Protein AF-A0A401YK73-F1 (afdb_monomer)

Organism: NCBI:txid516124

Mean predicted aligned error: 18.83 Å

Radius of gyration: 38.53 Å; Cα contacts (8 Å, |Δi|>4): 606; chains: 1; bounding box: 103×102×122 Å

Solvent-accessible surface area (backbone atoms only — not comparable to full-atom values): 27677 Å² total; per-residue (Å²): 141,86,86,89,86,82,90,86,87,86,88,88,82,81,90,83,86,82,85,90,83,82,87,81,89,87,84,84,88,82,90,89,82,89,83,91,84,90,83,87,87,87,87,89,87,84,88,83,86,88,84,90,85,92,80,90,85,85,90,87,86,82,88,90,90,86,80,85,86,87,85,89,84,86,82,92,87,85,87,91,87,86,84,87,82,86,87,85,84,86,88,86,84,88,87,88,87,85,89,83,85,89,84,85,84,86,90,78,90,84,90,85,83,89,84,88,88,88,85,81,88,92,86,89,84,86,83,90,84,87,90,82,87,91,80,86,85,88,82,86,80,89,85,88,81,82,90,79,83,90,69,85,78,79,76,77,75,80,83,74,83,76,86,76,82,67,92,58,91,77,84,78,79,63,48,69,64,95,59,42,23,30,19,37,39,42,72,74,51,96,65,67,47,73,46,66,72,75,55,64,39,26,32,14,42,41,39,31,56,54,45,52,41,56,48,37,76,75,52,77,43,59,68,92,52,50,59,69,67,50,61,41,48,61,69,60,40,66,42,50,67,59,42,51,76,70,70,52,46,62,69,88,73,50,55,64,40,79,37,33,46,40,58,44,50,37,39,33,51,26,58,45,12,35,66,51,28,48,50,50,19,31,74,75,50,74,26,55,72,53,29,27,55,48,51,43,49,51,32,54,77,65,65,22,84,56,50,44,55,71,44,47,32,9,78,48,69,74,11,23,29,25,27,61,41,48,25,48,49,52,52,57,34,59,70,36,60,34,50,44,66,42,40,47,45,63,58,38,66,47,91,88,66,54,73,45,63,32,81,50,86,50,62,82,36,85,39,20,60,27,50,33,52,9,54,40,89,87,18,19,3,17,27,38,37,34,29,41,30,35,45,98,91,38,83,33,57,33,27,30,17,29,30,44,25,70,58,79,94,48,34,61,39,16,48,55,42,47,51,48,28,51,55,53,61,33,54,86

Sequence (428 aa):
MVVPMKPHDVATTRATTPKATEAGADAPHGGTAHHAGSSRPTPVAATADPVAARVAGPALAPAPGASAPASAVDPAAAPITETAPGPVAGPAPGPGAGSATIVLAPTAADAGARVRRRAALAGRRRSLRGPVALVVGALLALTAGCADDVGPATRAVPVTATVSASGGDLTLQPSWPKDGQAALSVDGVRTPLTSGTAKPTPTASVAKVMTAYVFLKAKPLATGASGPSFTISAEEAARSADRMRRSESLTPVTAGESFTQRRALEALMVVSANNIAHEIARWVDGGDAAFVARMNRTARELGMTNTTYTDPSGFDPATVSTAADQVKLFGAAMRDPGFASIAGVPSYTDSARATKSNGNSLLGHDGVVAGKTGFTTPAGANLVFAAERQINGRKHLIIGAVMSQHRGKTAAAAISESEKLLTSLGKP

Structure (mmCIF, N/CA/C/O backbone):
data_AF-A0A401YK73-F1
#
_entry.id   AF-A0A401YK73-F1
#
loop_
_atom_site.group_PDB
_atom_site.id
_atom_site.type_symbol
_atom_site.label_atom_id
_atom_site.label_alt_id
_atom_site.label_comp_id
_atom_site.label_asym_id
_atom_site.label_entity_id
_atom_site.label_seq_id
_atom_site.pdbx_PDB_ins_code
_atom_site.Cartn_x
_atom_site.Cartn_y
_atom_site.Cartn_z
_atom_site.occupancy
_atom_site.B_iso_or_equiv
_atom_site.auth_seq_id
_atom_site.auth_comp_id
_atom_site.auth_asym_id
_atom_site.auth_atom_id
_atom_site.pdbx_PDB_model_num
ATOM 1 N N . MET A 1 1 ? 45.147 -37.151 4.089 1.00 40.75 1 MET A N 1
ATOM 2 C CA . MET A 1 1 ? 45.360 -38.350 4.926 1.00 40.75 1 MET A CA 1
ATOM 3 C C . MET A 1 1 ? 44.033 -38.646 5.607 1.00 40.75 1 MET A C 1
ATOM 5 O O . MET A 1 1 ? 43.591 -37.825 6.395 1.00 40.75 1 MET A O 1
ATOM 9 N N . VAL A 1 2 ? 43.333 -39.703 5.189 1.00 34.12 2 VAL A N 1
ATOM 10 C CA . VAL A 1 2 ? 41.951 -40.006 5.610 1.00 34.12 2 VAL A CA 1
ATOM 11 C C . VAL A 1 2 ? 41.948 -41.379 6.269 1.00 34.12 2 VAL A C 1
ATOM 13 O O . VAL A 1 2 ? 42.452 -42.327 5.674 1.00 34.12 2 VAL A O 1
ATOM 16 N N . VAL A 1 3 ? 41.387 -41.481 7.475 1.00 35.50 3 VAL A N 1
ATOM 17 C CA . VAL A 1 3 ? 41.203 -42.747 8.200 1.00 35.50 3 VAL A CA 1
ATOM 18 C C . VAL A 1 3 ? 39.771 -42.784 8.747 1.00 35.50 3 VAL A C 1
ATOM 20 O O . VAL A 1 3 ? 39.450 -41.975 9.615 1.00 35.50 3 VAL A O 1
ATOM 23 N N . PRO A 1 4 ? 38.904 -43.684 8.248 1.00 48.72 4 PRO A N 1
ATOM 24 C CA . PRO A 1 4 ? 37.564 -43.896 8.784 1.00 48.72 4 PRO A CA 1
ATOM 25 C C . PRO A 1 4 ? 37.457 -45.179 9.634 1.00 48.72 4 PRO A C 1
ATOM 27 O O . PRO A 1 4 ? 38.033 -46.217 9.315 1.00 48.72 4 PRO A O 1
ATOM 30 N N . MET A 1 5 ? 36.636 -45.119 10.682 1.00 36.09 5 MET A N 1
ATOM 31 C CA . MET A 1 5 ? 36.113 -46.233 11.491 1.00 36.09 5 MET A CA 1
ATOM 32 C C . MET A 1 5 ? 34.750 -45.789 12.049 1.00 36.09 5 MET A C 1
ATOM 34 O O . MET A 1 5 ? 34.601 -44.608 12.342 1.00 36.09 5 MET A O 1
ATOM 38 N N . LYS A 1 6 ? 33.734 -46.629 12.278 1.00 38.66 6 LYS A N 1
ATOM 39 C CA . LYS A 1 6 ? 33.371 -47.987 11.808 1.00 38.66 6 LYS A CA 1
ATOM 40 C C . LYS A 1 6 ? 31.826 -48.108 11.991 1.00 38.66 6 LYS A C 1
ATOM 42 O O . LYS A 1 6 ? 31.282 -47.324 12.768 1.00 38.66 6 LYS A O 1
ATOM 47 N N . PRO A 1 7 ? 31.105 -49.015 11.301 1.00 50.72 7 PRO A N 1
ATOM 48 C CA . PRO A 1 7 ? 29.637 -49.118 11.377 1.00 50.72 7 PRO A CA 1
ATOM 49 C C . PRO A 1 7 ? 29.155 -50.099 12.471 1.00 50.72 7 PRO A C 1
ATOM 51 O O . PRO A 1 7 ? 29.995 -50.626 13.195 1.00 50.72 7 PRO A O 1
ATOM 54 N N . HIS A 1 8 ? 27.828 -50.335 12.503 1.00 36.03 8 HIS A N 1
ATOM 55 C CA . HIS A 1 8 ? 26.979 -51.316 13.234 1.00 36.03 8 HIS A CA 1
ATOM 56 C C . HIS A 1 8 ? 25.851 -50.589 14.017 1.00 36.03 8 HIS A C 1
ATOM 58 O O . HIS A 1 8 ? 26.121 -49.572 14.646 1.00 36.03 8 HIS A O 1
ATOM 64 N N . ASP A 1 9 ? 24.565 -50.974 13.979 1.00 35.81 9 ASP A N 1
ATOM 65 C CA . ASP A 1 9 ? 23.937 -52.200 13.448 1.00 35.81 9 ASP A CA 1
ATOM 66 C C . ASP A 1 9 ? 22.604 -51.982 12.698 1.00 35.81 9 ASP A C 1
ATOM 68 O O . ASP A 1 9 ? 21.964 -50.934 12.785 1.00 35.81 9 ASP A O 1
ATOM 72 N N . VAL A 1 10 ? 22.190 -53.020 11.960 1.00 34.94 10 VAL A N 1
ATOM 73 C CA . VAL A 1 10 ? 20.936 -53.108 11.192 1.00 34.94 10 VAL A CA 1
ATOM 74 C C . VAL A 1 10 ? 19.968 -54.073 11.878 1.00 34.94 10 VAL A C 1
ATOM 76 O O . VAL A 1 10 ? 20.335 -55.209 12.163 1.00 34.94 10 VAL A O 1
ATOM 79 N N . ALA A 1 11 ? 18.703 -53.673 12.035 1.00 36.56 11 ALA A N 1
ATOM 80 C CA . ALA A 1 11 ? 17.604 -54.580 12.367 1.00 36.56 11 ALA A CA 1
ATOM 81 C C . ALA A 1 11 ? 16.506 -54.488 11.295 1.00 36.56 11 ALA A C 1
ATOM 83 O O . ALA A 1 11 ? 15.752 -53.518 11.229 1.00 36.56 11 ALA A O 1
ATOM 84 N N . THR A 1 12 ? 16.436 -55.509 10.443 1.00 34.72 12 THR A N 1
ATOM 85 C CA . THR A 1 12 ? 15.421 -55.647 9.391 1.00 34.72 12 THR A CA 1
ATOM 86 C C . THR A 1 12 ? 14.275 -56.523 9.885 1.00 34.72 12 THR A C 1
ATOM 88 O O . THR A 1 12 ? 14.508 -57.678 10.234 1.00 34.72 12 THR A O 1
ATOM 91 N N . THR A 1 13 ? 13.031 -56.057 9.769 1.00 35.91 13 THR A N 1
ATOM 92 C CA . THR A 1 13 ? 11.868 -56.957 9.705 1.00 35.91 13 THR A CA 1
ATOM 93 C C . THR A 1 13 ? 10.786 -56.406 8.780 1.00 35.91 13 THR A C 1
ATOM 95 O O . THR A 1 13 ? 10.796 -55.241 8.391 1.00 35.91 13 THR A O 1
ATOM 98 N N . ARG A 1 14 ? 9.941 -57.315 8.290 1.00 32.25 14 ARG A N 1
ATOM 99 C CA . ARG A 1 14 ? 9.345 -57.255 6.949 1.00 32.25 14 ARG A CA 1
ATOM 100 C C . ARG A 1 14 ? 7.867 -56.863 6.992 1.00 32.25 14 ARG A C 1
ATOM 102 O O . ARG A 1 14 ? 7.166 -57.190 7.941 1.00 32.25 14 ARG A O 1
ATOM 109 N N . ALA A 1 15 ? 7.400 -56.207 5.933 1.00 36.53 15 ALA A N 1
ATOM 110 C CA . ALA A 1 15 ? 6.009 -55.789 5.790 1.00 36.53 15 ALA A CA 1
ATOM 111 C C . ALA A 1 15 ? 5.025 -56.964 5.638 1.00 36.53 15 ALA A C 1
ATOM 113 O O . ALA A 1 15 ? 5.319 -57.938 4.943 1.00 36.53 15 ALA A O 1
ATOM 114 N N . THR A 1 16 ? 3.812 -56.775 6.161 1.00 33.00 16 THR A N 1
ATOM 115 C CA . THR A 1 16 ? 2.581 -57.422 5.690 1.00 33.00 16 THR A CA 1
ATOM 116 C C . THR A 1 16 ? 1.397 -56.462 5.832 1.00 33.00 16 THR A C 1
ATOM 118 O O . THR A 1 16 ? 1.090 -55.985 6.920 1.00 33.00 16 THR A O 1
ATOM 121 N N . THR A 1 17 ? 0.701 -56.211 4.725 1.00 37.28 17 THR A N 1
ATOM 122 C CA . THR A 1 17 ? -0.667 -55.663 4.706 1.00 37.28 17 THR A CA 1
ATOM 123 C C . THR A 1 17 ? -1.620 -56.842 4.508 1.00 37.28 17 THR A C 1
ATOM 125 O O . THR A 1 17 ? -1.261 -57.769 3.775 1.00 37.28 17 THR A O 1
ATOM 128 N N . PRO A 1 18 ? -2.832 -56.835 5.092 1.00 41.53 18 PRO A N 1
ATOM 129 C CA . PRO A 1 18 ? -3.977 -56.710 4.183 1.00 41.53 18 PRO A CA 1
ATOM 130 C C . PRO A 1 18 ? -5.239 -56.019 4.749 1.00 41.53 18 PRO A C 1
ATOM 132 O O . PRO A 1 18 ? -5.616 -56.213 5.896 1.00 41.53 18 PRO A O 1
ATOM 135 N N . LYS A 1 19 ? -5.957 -55.373 3.816 1.00 30.00 19 LYS A N 1
ATOM 136 C CA . LYS A 1 19 ? -7.426 -55.396 3.630 1.00 30.00 19 LYS A CA 1
ATOM 137 C C . LYS A 1 19 ? -8.351 -54.760 4.691 1.00 30.00 19 LYS A C 1
ATOM 139 O O . LYS A 1 19 ? -8.408 -55.159 5.845 1.00 30.00 19 LYS A O 1
ATOM 144 N N . ALA A 1 20 ? -9.189 -53.841 4.205 1.00 38.50 20 ALA A N 1
ATOM 145 C CA . ALA A 1 20 ? -10.368 -53.321 4.896 1.00 38.50 20 ALA A CA 1
ATOM 146 C C . ALA A 1 20 ? -11.595 -54.243 4.731 1.00 38.50 20 ALA A C 1
ATOM 148 O O . ALA A 1 20 ? -11.729 -54.923 3.709 1.00 38.50 20 ALA A O 1
ATOM 149 N N . THR A 1 21 ? -12.517 -54.185 5.694 1.00 33.31 21 THR A N 1
ATOM 150 C CA . THR A 1 21 ? -13.875 -54.754 5.620 1.00 33.31 21 THR A CA 1
ATOM 151 C C . THR A 1 21 ? -14.848 -53.894 6.425 1.00 33.31 21 THR A C 1
ATOM 153 O O . THR A 1 21 ? -14.483 -53.361 7.471 1.00 33.31 21 THR A O 1
ATOM 156 N N . GLU A 1 22 ? -16.067 -53.751 5.909 1.00 33.50 22 GLU A N 1
ATOM 157 C CA . GLU A 1 22 ? -17.179 -52.997 6.503 1.00 33.50 22 GLU A CA 1
ATOM 158 C C . GLU A 1 22 ? -18.027 -53.847 7.473 1.00 33.50 22 GLU A C 1
ATOM 160 O O . GLU A 1 22 ? -17.877 -55.067 7.525 1.00 33.50 22 GLU A O 1
ATOM 165 N N . ALA A 1 23 ? -18.999 -53.179 8.114 1.00 31.88 23 ALA A N 1
ATOM 166 C CA . ALA A 1 23 ? -20.148 -53.722 8.857 1.00 31.88 23 ALA A CA 1
ATOM 167 C C . ALA A 1 23 ? -19.843 -54.449 10.194 1.00 31.88 23 ALA A C 1
ATOM 169 O O . ALA A 1 23 ? -18.786 -55.033 10.385 1.00 31.88 23 ALA A O 1
ATOM 170 N N . GLY A 1 24 ? -20.739 -54.430 11.187 1.00 29.25 24 GLY A N 1
ATOM 171 C CA . GLY A 1 24 ? -22.073 -53.819 11.240 1.00 29.25 24 GLY A CA 1
ATOM 172 C C . GLY A 1 24 ? -22.631 -53.768 12.671 1.00 29.25 24 GLY A C 1
ATOM 173 O O . GLY A 1 24 ? -21.980 -54.210 13.611 1.00 29.25 24 GLY A O 1
ATOM 174 N N . ALA A 1 25 ? -23.816 -53.173 12.812 1.00 32.88 25 ALA A N 1
ATOM 175 C CA . ALA A 1 25 ? -24.492 -52.852 14.072 1.00 32.88 25 ALA A CA 1
ATOM 176 C C . ALA A 1 25 ? -24.770 -54.036 15.020 1.00 32.88 25 ALA A C 1
ATOM 178 O O . ALA A 1 25 ? -25.012 -55.146 14.557 1.00 32.88 25 ALA A O 1
ATOM 179 N N . ASP A 1 26 ? -24.935 -53.726 16.314 1.00 33.62 26 ASP A N 1
ATOM 180 C CA . ASP A 1 26 ? -26.141 -54.158 17.036 1.00 33.62 26 ASP A CA 1
ATOM 181 C C . ASP A 1 26 ? -26.504 -53.209 18.202 1.00 33.62 26 ASP A C 1
ATOM 183 O O . ASP A 1 26 ? -25.647 -52.507 18.742 1.00 33.62 26 ASP A O 1
ATOM 187 N N . ALA A 1 27 ? -27.787 -53.172 18.569 1.00 36.69 27 ALA A N 1
ATOM 188 C CA . ALA A 1 27 ? -28.346 -52.475 19.744 1.00 36.69 27 ALA A CA 1
ATOM 189 C C . ALA A 1 27 ? -29.130 -53.497 20.604 1.00 36.69 27 ALA A C 1
ATOM 191 O O . ALA A 1 27 ? -29.248 -54.642 20.162 1.00 36.69 27 ALA A O 1
ATOM 192 N N . PRO A 1 28 ? -29.699 -53.167 21.796 1.00 51.69 28 PRO A N 1
ATOM 193 C CA . PRO A 1 28 ? -31.086 -52.647 21.785 1.00 51.69 28 PRO A CA 1
ATOM 194 C C . PRO A 1 28 ? -31.596 -51.881 23.055 1.00 51.69 28 PRO A C 1
ATOM 196 O O . PRO A 1 28 ? -30.899 -51.742 24.053 1.00 51.69 28 PRO A O 1
ATOM 199 N N . HIS A 1 29 ? -32.894 -51.507 23.007 1.00 34.00 29 HIS A N 1
ATOM 200 C CA . HIS A 1 29 ? -33.837 -51.110 24.094 1.00 34.00 29 HIS A CA 1
ATOM 201 C C . HIS A 1 29 ? -33.761 -49.666 24.671 1.00 34.00 29 HIS A C 1
ATOM 203 O O . HIS A 1 29 ? -32.687 -49.181 24.994 1.00 34.00 29 HIS A O 1
ATOM 209 N N . GLY A 1 30 ? -34.878 -48.934 24.882 1.00 30.03 30 GLY A N 1
ATOM 210 C CA . GLY A 1 30 ? -36.291 -49.180 24.503 1.00 30.03 30 GLY A CA 1
ATOM 211 C C . GLY A 1 30 ? -37.321 -48.154 25.065 1.00 30.03 30 GLY A C 1
ATOM 212 O O . GLY A 1 30 ? -37.036 -47.501 26.061 1.00 30.03 30 GLY A O 1
ATOM 213 N N . GLY A 1 31 ? -38.526 -48.074 24.453 1.00 29.48 31 GLY A N 1
ATOM 214 C CA . GLY A 1 31 ? -39.746 -47.335 24.907 1.00 29.48 31 GLY A CA 1
ATOM 215 C C . GLY A 1 31 ? -39.760 -45.800 24.697 1.00 29.48 31 GLY A C 1
ATOM 216 O O . GLY A 1 31 ? -38.700 -45.196 24.747 1.00 29.48 31 GLY A O 1
ATOM 217 N N . THR A 1 32 ? -40.861 -45.054 24.459 1.00 35.25 32 THR A N 1
ATOM 218 C CA . THR A 1 32 ? -42.338 -45.250 24.277 1.00 35.25 32 THR A CA 1
ATOM 219 C C . THR A 1 32 ? -42.954 -43.887 23.807 1.00 35.25 32 THR A C 1
ATOM 221 O O . THR A 1 32 ? -42.281 -42.874 23.954 1.00 3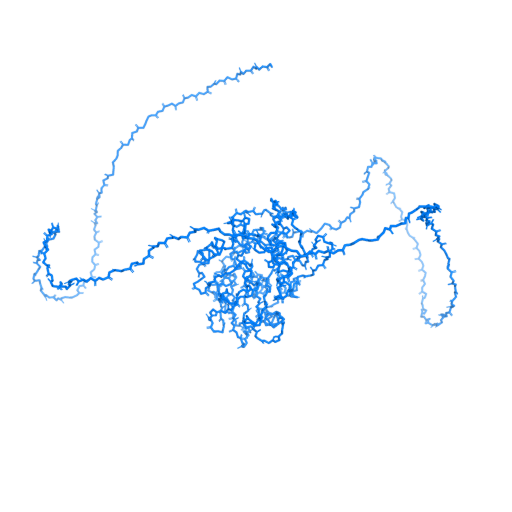5.25 32 THR A O 1
ATOM 224 N N . ALA A 1 33 ? -44.189 -43.683 23.296 1.00 36.34 33 ALA A N 1
ATOM 225 C CA . ALA A 1 33 ? -45.217 -44.492 22.601 1.00 36.34 33 ALA A CA 1
ATOM 226 C C . ALA A 1 33 ? -46.334 -43.573 21.980 1.00 36.34 33 ALA A C 1
ATOM 228 O O . ALA A 1 33 ? -46.575 -42.492 22.502 1.00 36.34 33 ALA A O 1
ATOM 229 N N . HIS A 1 34 ? -47.070 -44.060 20.958 1.00 34.06 34 HIS A N 1
ATOM 230 C CA . HIS A 1 34 ? -48.317 -43.513 20.329 1.00 34.06 34 HIS A CA 1
ATOM 231 C C . HIS A 1 34 ? -48.232 -42.179 19.521 1.00 34.06 34 HIS A C 1
ATOM 233 O O . HIS A 1 34 ? -47.439 -41.309 19.842 1.00 34.06 34 HIS A O 1
ATOM 239 N N . HIS A 1 35 ? -48.986 -41.948 18.422 1.00 34.81 35 HIS A N 1
ATOM 240 C CA . HIS A 1 35 ? -50.314 -42.471 18.024 1.00 34.81 35 HIS A CA 1
ATOM 241 C C . HIS A 1 35 ? -50.525 -42.630 16.479 1.00 34.81 35 HIS A C 1
ATOM 243 O O . HIS A 1 35 ? -50.057 -41.812 15.699 1.00 34.81 35 HIS A O 1
ATOM 249 N N . ALA A 1 36 ? -51.264 -43.686 16.094 1.00 34.84 36 ALA A N 1
ATOM 250 C CA . ALA A 1 36 ? -52.063 -44.000 14.878 1.00 34.84 36 ALA A CA 1
ATOM 251 C C . ALA A 1 36 ? -51.979 -43.213 13.529 1.00 34.84 36 ALA A C 1
ATOM 253 O O . ALA A 1 36 ? -52.141 -41.999 13.487 1.00 34.84 36 ALA A O 1
ATOM 254 N N . GLY A 1 37 ? -51.973 -43.962 12.402 1.00 31.84 37 GLY A N 1
ATOM 255 C CA . GLY A 1 37 ? -52.337 -43.476 11.048 1.00 31.84 37 GLY A CA 1
ATOM 256 C C . GLY A 1 37 ? -51.947 -44.408 9.872 1.00 31.84 37 GLY A C 1
ATOM 257 O O . GLY A 1 37 ? -50.842 -44.306 9.356 1.00 31.84 37 GLY A O 1
ATOM 258 N N . SER A 1 38 ? -52.836 -45.318 9.445 1.00 34.34 38 SER A N 1
ATOM 259 C CA . SER A 1 38 ? -52.656 -46.275 8.312 1.00 34.34 38 SER A CA 1
ATOM 260 C C . SER A 1 38 ? -52.655 -45.560 6.928 1.00 34.34 38 SER A C 1
ATOM 262 O O . SER A 1 38 ? -53.200 -44.465 6.847 1.00 34.34 38 SER A O 1
ATOM 264 N N . SER A 1 39 ? -52.108 -46.039 5.790 1.00 35.78 39 SER A N 1
ATOM 265 C CA . SER A 1 39 ? -51.808 -47.408 5.303 1.00 35.78 39 SER A CA 1
ATOM 266 C C . SER A 1 39 ? -50.662 -47.449 4.254 1.00 35.78 39 SER A C 1
ATOM 268 O O . SER A 1 39 ? -50.441 -46.481 3.533 1.00 35.78 39 SER A O 1
ATOM 270 N N . ARG A 1 40 ? -49.991 -48.606 4.106 1.00 35.44 40 ARG A N 1
ATOM 271 C CA . ARG A 1 40 ? -49.048 -48.988 3.006 1.00 35.44 40 ARG A CA 1
ATOM 272 C C . ARG A 1 40 ? -49.841 -49.586 1.791 1.00 35.44 40 ARG A C 1
ATOM 274 O O . ARG A 1 40 ? -51.045 -49.758 1.978 1.00 35.44 40 ARG A O 1
ATOM 281 N N . PRO A 1 41 ? -49.273 -49.940 0.598 1.00 48.09 41 PRO A N 1
ATOM 282 C CA . PRO A 1 41 ? -47.955 -50.554 0.361 1.00 48.09 41 PRO A CA 1
ATOM 283 C C . PRO A 1 41 ? -47.020 -49.911 -0.698 1.00 48.09 41 PRO A C 1
ATOM 285 O O . PRO A 1 41 ? -47.414 -49.247 -1.647 1.00 48.09 41 PRO A O 1
ATOM 288 N N . THR A 1 42 ? -45.736 -50.202 -0.498 1.00 33.16 42 THR A N 1
ATOM 289 C CA . THR A 1 42 ? -44.535 -50.012 -1.349 1.00 33.16 42 THR A CA 1
ATOM 290 C C . THR A 1 42 ? -44.250 -51.286 -2.185 1.00 33.16 42 THR A C 1
ATOM 292 O O . THR A 1 42 ? -44.919 -52.281 -1.910 1.00 33.16 42 THR A O 1
ATOM 295 N N . PRO A 1 43 ? -43.102 -51.444 -2.891 1.00 63.72 43 PRO A N 1
ATOM 296 C CA . PRO A 1 43 ? -42.333 -50.581 -3.816 1.00 63.72 43 PRO A CA 1
ATOM 297 C C . PRO A 1 43 ? -42.003 -51.357 -5.131 1.00 63.72 43 PRO A C 1
ATOM 299 O O . PRO A 1 43 ? -42.572 -52.415 -5.371 1.00 63.72 43 PRO A O 1
ATOM 302 N N . VAL A 1 44 ? -41.028 -50.905 -5.937 1.00 32.97 44 VAL A N 1
ATOM 303 C CA . VAL A 1 44 ? -39.762 -51.632 -6.255 1.00 32.97 44 VAL A CA 1
ATOM 304 C C . VAL A 1 44 ? -38.876 -50.747 -7.155 1.00 32.97 44 VAL A C 1
ATOM 306 O O . VAL A 1 44 ? -39.383 -49.902 -7.885 1.00 32.97 44 VAL A O 1
ATOM 309 N N . ALA A 1 45 ? -37.551 -50.899 -7.055 1.00 34.12 45 ALA A N 1
ATOM 310 C CA . ALA A 1 45 ? -36.539 -50.105 -7.762 1.00 34.12 45 ALA A CA 1
ATOM 311 C C . ALA A 1 45 ? -35.649 -50.967 -8.681 1.00 34.12 45 ALA A C 1
ATOM 313 O O . ALA A 1 45 ? -35.448 -52.142 -8.387 1.00 34.12 45 ALA A O 1
ATOM 314 N N . ALA A 1 46 ? -35.080 -50.354 -9.730 1.00 32.25 46 ALA A N 1
ATOM 315 C CA . ALA A 1 46 ? -33.877 -50.759 -10.488 1.00 32.25 46 ALA A CA 1
ATOM 316 C C . ALA A 1 46 ? -33.558 -49.613 -11.488 1.00 32.25 46 ALA A C 1
ATOM 318 O O . ALA A 1 46 ? -34.450 -49.225 -12.232 1.00 32.25 46 ALA A O 1
ATOM 319 N N . THR A 1 47 ? -32.474 -48.829 -11.400 1.00 31.52 47 THR A N 1
ATOM 320 C CA . THR A 1 47 ? -31.034 -49.084 -11.675 1.00 31.52 47 THR A CA 1
ATOM 321 C C . THR A 1 47 ? -30.648 -49.304 -13.150 1.00 31.52 47 THR A C 1
ATOM 323 O O . THR A 1 47 ? -31.129 -50.249 -13.764 1.00 31.52 47 THR A O 1
ATOM 326 N N . ALA A 1 48 ? -29.636 -48.529 -13.584 1.00 32.38 48 ALA A N 1
ATOM 327 C CA . ALA A 1 48 ? -28.724 -48.692 -14.738 1.00 32.38 48 ALA A CA 1
ATOM 328 C C . ALA A 1 48 ? -29.090 -48.074 -16.117 1.00 32.38 48 ALA A C 1
ATOM 330 O O . ALA A 1 48 ? -29.895 -48.604 -16.876 1.00 32.38 48 ALA A O 1
ATOM 331 N N . ASP A 1 49 ? -28.360 -47.002 -16.461 1.00 39.53 49 ASP A N 1
ATOM 332 C CA . ASP A 1 49 ? -27.993 -46.554 -17.825 1.00 39.53 49 ASP A CA 1
ATOM 333 C C . ASP A 1 49 ? -26.896 -47.472 -18.445 1.00 39.53 49 ASP A C 1
ATOM 335 O O . ASP A 1 49 ? -26.384 -48.330 -17.714 1.00 39.53 49 ASP A O 1
ATOM 339 N N . PRO A 1 50 ? -26.393 -47.282 -19.699 1.00 56.78 50 PRO A N 1
ATOM 340 C CA . PRO A 1 50 ? -26.822 -46.397 -20.804 1.00 56.78 50 PRO A CA 1
ATOM 341 C C . PRO A 1 50 ? -26.986 -47.104 -22.181 1.00 56.78 50 PRO A C 1
ATOM 343 O O . PRO A 1 50 ? -26.285 -48.068 -22.482 1.00 56.78 50 PRO A O 1
ATOM 346 N N . VAL A 1 51 ? -27.771 -46.534 -23.112 1.00 32.97 51 VAL A N 1
ATOM 347 C CA . VAL A 1 51 ? -27.660 -46.828 -24.567 1.00 32.97 51 VAL A CA 1
ATOM 348 C C . VAL A 1 51 ? -27.862 -45.555 -25.401 1.00 32.97 51 VAL A C 1
ATOM 350 O O . VAL A 1 51 ? -28.765 -44.765 -25.140 1.00 32.97 51 VAL A O 1
ATOM 353 N N . ALA A 1 52 ? -27.029 -45.358 -26.426 1.00 32.50 52 ALA A N 1
ATOM 354 C CA . ALA A 1 52 ? -27.102 -44.215 -27.337 1.00 32.50 52 ALA A CA 1
ATOM 355 C C . ALA A 1 52 ? -28.031 -44.472 -28.541 1.00 32.50 52 ALA A C 1
ATOM 357 O O . ALA A 1 52 ? -27.850 -45.461 -29.250 1.00 32.50 52 ALA A O 1
ATOM 358 N N . ALA A 1 53 ? -28.941 -43.538 -28.850 1.00 32.38 53 ALA A N 1
ATOM 359 C CA . ALA A 1 53 ? -29.622 -43.476 -30.150 1.00 32.38 53 ALA A CA 1
ATOM 360 C C . ALA A 1 53 ? -30.033 -42.041 -30.544 1.00 32.38 53 ALA A C 1
ATOM 362 O O . ALA A 1 53 ? -30.839 -41.373 -29.906 1.00 32.38 53 ALA A O 1
ATOM 363 N N . ARG A 1 54 ? -29.437 -41.597 -31.646 1.00 32.72 54 ARG A N 1
ATOM 364 C CA . ARG A 1 54 ? -29.508 -40.299 -32.333 1.00 32.72 54 ARG A CA 1
ATOM 365 C C . ARG A 1 54 ? -30.789 -40.135 -33.174 1.00 32.72 54 ARG A C 1
ATOM 367 O O . ARG A 1 54 ? -31.022 -40.960 -34.048 1.00 32.72 54 ARG A O 1
ATOM 374 N N . VAL A 1 55 ? -31.509 -39.015 -33.027 1.00 35.44 55 VAL A N 1
ATOM 375 C CA . VAL A 1 55 ? -32.494 -38.462 -33.997 1.00 35.44 55 VAL A CA 1
ATOM 376 C C . VAL A 1 55 ? -32.354 -36.928 -33.939 1.00 35.44 55 VAL A C 1
ATOM 378 O O . VAL A 1 55 ? -32.583 -36.336 -32.894 1.00 35.44 55 VAL A O 1
ATOM 381 N N . ALA A 1 56 ? -31.630 -36.294 -34.867 1.00 33.34 56 ALA A N 1
ATOM 382 C CA . ALA A 1 56 ? -32.111 -35.714 -36.133 1.00 33.34 56 ALA A CA 1
ATOM 383 C C . ALA A 1 56 ? -33.041 -34.488 -35.957 1.00 33.34 56 ALA A C 1
ATOM 385 O O . ALA A 1 56 ? -34.144 -34.604 -35.437 1.00 33.34 56 ALA A O 1
ATOM 386 N N . GLY A 1 57 ? -32.591 -33.319 -36.429 1.00 32.81 57 GLY A N 1
ATOM 387 C CA . GLY A 1 57 ? -33.423 -32.117 -36.623 1.00 32.81 57 GLY A CA 1
ATOM 388 C C . GLY A 1 57 ? -33.512 -31.756 -38.113 1.00 32.81 57 GLY A C 1
ATOM 389 O O . GLY A 1 57 ? -33.198 -32.601 -38.950 1.00 32.81 57 GLY A O 1
ATOM 390 N N . PRO A 1 58 ? -33.832 -30.499 -38.459 1.00 45.09 58 PRO A N 1
ATOM 391 C CA . PRO A 1 58 ? -33.334 -29.858 -39.680 1.00 45.09 58 PRO A CA 1
ATOM 392 C C . PRO A 1 58 ? -32.451 -28.642 -39.307 1.00 45.09 58 PRO A C 1
ATOM 394 O O . PRO A 1 58 ? -32.813 -27.865 -38.432 1.00 45.09 58 PRO A O 1
ATOM 397 N N . ALA A 1 59 ? -31.221 -28.452 -39.792 1.00 32.41 59 ALA A N 1
ATOM 398 C CA . ALA A 1 59 ? -30.676 -28.539 -41.154 1.00 32.41 59 ALA A CA 1
ATOM 399 C C . ALA A 1 59 ? -31.077 -27.351 -42.055 1.00 32.41 59 ALA A C 1
ATOM 401 O O . ALA A 1 59 ? -32.083 -27.400 -42.754 1.00 32.41 59 ALA A O 1
ATOM 402 N N . LEU A 1 60 ? -30.219 -26.321 -42.079 1.00 37.16 60 LEU A N 1
ATOM 403 C CA . LEU A 1 60 ? -30.108 -25.337 -43.162 1.00 37.16 60 LEU A CA 1
ATOM 404 C C . LEU A 1 60 ? -28.620 -25.152 -43.515 1.00 37.16 60 LEU A C 1
ATOM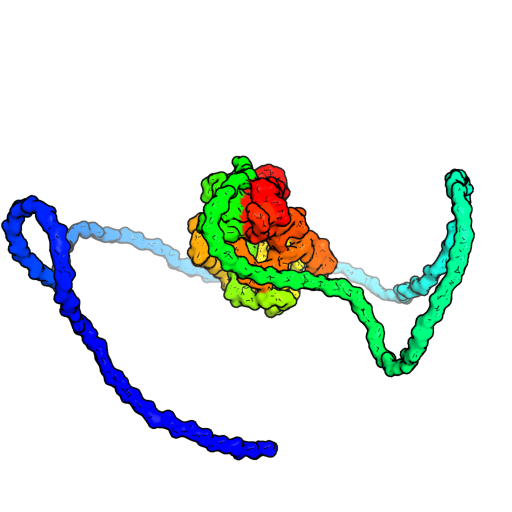 406 O O . LEU A 1 60 ? -27.795 -24.963 -42.622 1.00 37.16 60 LEU A O 1
ATOM 410 N N . ALA A 1 61 ? -28.290 -25.223 -44.805 1.00 37.75 61 ALA A N 1
ATOM 411 C CA . ALA A 1 61 ? -26.964 -25.020 -45.407 1.00 37.75 61 ALA A CA 1
ATOM 412 C C . ALA A 1 61 ? -27.130 -24.931 -46.948 1.00 37.75 61 ALA A C 1
ATOM 414 O O . ALA A 1 61 ? -28.172 -25.387 -47.426 1.00 37.75 61 ALA A O 1
ATOM 415 N N . PRO A 1 62 ? -26.133 -24.492 -47.753 1.00 47.56 62 PRO A N 1
ATOM 416 C CA . PRO A 1 62 ? -24.899 -23.747 -47.453 1.00 47.56 62 PRO A CA 1
ATOM 417 C C . PRO A 1 62 ? -24.724 -22.462 -48.327 1.00 47.56 62 PRO A C 1
ATOM 419 O O . PRO A 1 62 ? -25.651 -22.016 -48.995 1.00 47.56 62 PRO A O 1
ATOM 422 N N . ALA A 1 63 ? -23.525 -21.856 -48.290 1.00 40.81 63 ALA A N 1
ATOM 423 C CA . ALA A 1 63 ? -23.104 -20.640 -49.019 1.00 40.81 63 ALA A CA 1
ATOM 424 C C . ALA A 1 63 ? -22.820 -20.858 -50.535 1.00 40.81 63 ALA A C 1
ATOM 426 O O . ALA A 1 63 ? -22.981 -21.979 -51.022 1.00 40.81 63 ALA A O 1
ATOM 427 N N . PRO A 1 64 ? -22.375 -19.824 -51.295 1.00 46.72 64 PRO A N 1
ATOM 428 C CA . PRO A 1 64 ? -20.918 -19.588 -51.417 1.00 46.72 64 PRO A CA 1
ATOM 429 C C . PRO A 1 64 ? -20.488 -18.109 -51.619 1.00 46.72 64 PRO A C 1
ATOM 431 O O . PRO A 1 64 ? -21.320 -17.234 -51.840 1.00 46.72 64 PRO A O 1
ATOM 434 N N . GLY A 1 65 ? -19.170 -17.839 -51.628 1.00 31.33 65 GLY A N 1
ATOM 435 C CA . GLY A 1 65 ? -18.610 -16.591 -52.184 1.00 31.33 65 GLY A CA 1
ATOM 436 C C . GLY A 1 65 ? -17.322 -16.087 -51.521 1.00 31.33 65 GLY A C 1
ATOM 437 O O . GLY A 1 65 ? -17.377 -15.213 -50.663 1.00 31.33 65 GLY A O 1
ATOM 438 N N . ALA A 1 66 ? -16.160 -16.597 -51.939 1.00 33.31 66 ALA A N 1
ATOM 439 C CA . ALA A 1 66 ? -14.851 -16.053 -51.561 1.00 33.31 66 ALA A CA 1
ATOM 440 C C . ALA A 1 66 ? -14.226 -15.282 -52.733 1.00 33.31 66 ALA A C 1
ATOM 442 O O . ALA A 1 66 ? -14.342 -15.739 -53.866 1.00 33.31 66 ALA A O 1
ATOM 443 N N . SER A 1 67 ? -13.500 -14.195 -52.446 1.00 34.16 67 SER A N 1
ATOM 444 C CA . SER A 1 67 ? -12.506 -13.601 -53.354 1.00 34.16 67 SER A CA 1
ATOM 445 C C . SER A 1 67 ? -11.419 -12.870 -52.565 1.00 34.16 67 SER A C 1
ATOM 447 O O . SER A 1 67 ? -11.695 -11.894 -51.871 1.00 34.16 67 SER A O 1
ATOM 449 N N . ALA A 1 68 ? -10.175 -13.329 -52.709 1.00 37.69 68 ALA A N 1
ATOM 450 C CA . ALA A 1 68 ? -8.992 -12.493 -52.503 1.00 37.69 68 ALA A CA 1
ATOM 451 C C . ALA A 1 68 ? -8.771 -11.601 -53.747 1.00 37.69 68 ALA A C 1
ATOM 453 O O . ALA A 1 68 ? -9.495 -11.731 -54.738 1.00 37.69 68 ALA A O 1
ATOM 454 N N . PRO A 1 69 ? -7.741 -10.742 -53.747 1.00 45.19 69 PRO A N 1
ATOM 455 C CA . PRO A 1 69 ? -6.580 -11.182 -54.521 1.00 45.19 69 PRO A CA 1
ATOM 456 C C . PRO A 1 69 ? -5.228 -10.897 -53.856 1.00 45.19 69 PRO A C 1
ATOM 458 O O . PRO A 1 69 ? -5.064 -9.958 -53.081 1.00 45.19 69 PRO A O 1
ATOM 461 N N . ALA A 1 70 ? -4.235 -11.684 -54.260 1.00 33.03 70 ALA A N 1
ATOM 462 C CA . ALA A 1 70 ? -2.827 -11.322 -54.193 1.00 33.03 70 ALA A CA 1
ATOM 463 C C . ALA A 1 70 ? -2.301 -11.156 -55.625 1.00 33.03 70 ALA A C 1
ATOM 465 O O . ALA A 1 70 ? -2.700 -11.916 -56.506 1.00 33.03 70 ALA A O 1
ATOM 466 N N . SER A 1 71 ? -1.401 -10.196 -55.838 1.00 34.38 71 SER A N 1
ATOM 467 C CA . SER A 1 71 ? -0.347 -10.248 -56.861 1.00 34.38 71 SER A CA 1
ATOM 468 C C . SER A 1 71 ? 0.639 -9.105 -56.633 1.00 34.38 71 SER A C 1
ATOM 470 O O . SER A 1 71 ? 0.233 -7.979 -56.353 1.00 34.38 71 SER A O 1
ATOM 472 N N . ALA A 1 72 ? 1.930 -9.410 -56.729 1.00 35.75 72 ALA A N 1
ATOM 473 C CA . ALA A 1 72 ? 3.027 -8.469 -56.529 1.00 35.75 72 ALA A CA 1
ATOM 474 C C . ALA A 1 72 ? 3.602 -7.996 -57.870 1.00 35.75 72 ALA A C 1
ATOM 476 O O . ALA A 1 72 ? 3.675 -8.794 -58.802 1.00 35.75 72 ALA A O 1
ATOM 477 N N . VAL A 1 73 ? 4.093 -6.751 -57.925 1.00 34.19 73 VAL A N 1
ATOM 478 C CA . VAL A 1 73 ? 5.129 -6.309 -58.877 1.00 34.19 73 VAL A CA 1
ATOM 479 C C . VAL A 1 73 ? 6.006 -5.241 -58.207 1.00 34.19 73 VAL A C 1
ATOM 481 O O . VAL A 1 73 ? 5.536 -4.149 -57.908 1.00 34.19 73 VAL A O 1
ATOM 484 N N . ASP A 1 74 ? 7.281 -5.569 -58.016 1.00 37.25 74 ASP A N 1
ATOM 485 C CA . ASP A 1 74 ? 8.427 -4.641 -58.060 1.00 37.25 74 ASP A CA 1
ATOM 486 C C . ASP A 1 74 ? 9.044 -4.808 -59.476 1.00 37.25 74 ASP A C 1
ATOM 488 O O . ASP A 1 74 ? 8.893 -5.913 -60.019 1.00 37.25 74 ASP A O 1
ATOM 492 N N . PRO A 1 75 ? 9.729 -3.819 -60.109 1.00 45.75 75 PRO A N 1
ATOM 493 C CA . PRO A 1 75 ? 10.914 -3.204 -59.494 1.00 45.75 75 PRO A CA 1
ATOM 494 C C . PRO A 1 75 ? 11.292 -1.742 -59.880 1.00 45.75 75 PRO A C 1
ATOM 496 O O . PRO A 1 75 ? 10.946 -1.217 -60.933 1.00 45.75 75 PRO A O 1
ATOM 499 N N . ALA A 1 76 ? 12.148 -1.157 -59.035 1.00 30.25 76 ALA A N 1
ATOM 500 C CA . ALA A 1 76 ? 13.317 -0.302 -59.332 1.00 30.25 76 ALA A CA 1
ATOM 501 C C . ALA A 1 76 ? 13.307 0.752 -60.477 1.00 30.25 76 ALA A C 1
ATOM 503 O O . ALA A 1 76 ? 13.481 0.424 -61.649 1.00 30.25 76 ALA A O 1
ATOM 504 N N . ALA A 1 77 ? 13.421 2.032 -60.089 1.00 30.34 77 ALA A N 1
ATOM 505 C CA . ALA A 1 77 ? 14.338 3.013 -60.701 1.00 30.34 77 ALA A CA 1
ATOM 506 C C . ALA A 1 77 ? 14.654 4.157 -59.707 1.00 30.34 77 ALA A C 1
ATOM 508 O O . ALA A 1 77 ? 13.782 4.593 -58.960 1.00 30.34 77 ALA A O 1
ATOM 509 N N . ALA A 1 78 ? 15.900 4.635 -59.688 1.00 35.25 78 ALA A N 1
ATOM 510 C CA . ALA A 1 78 ? 16.393 5.742 -58.849 1.00 35.25 78 ALA A CA 1
ATOM 511 C C . ALA A 1 78 ? 16.784 6.948 -59.743 1.00 35.25 78 ALA A C 1
ATOM 513 O O . ALA A 1 78 ? 16.561 6.871 -60.951 1.00 35.25 78 ALA A O 1
ATOM 514 N N . PRO A 1 79 ? 17.505 7.981 -59.261 1.00 42.41 79 PRO A N 1
ATOM 515 C CA . PRO A 1 79 ? 17.457 8.699 -57.981 1.00 42.41 79 PRO A CA 1
ATOM 516 C C . PRO A 1 79 ? 17.102 10.197 -58.194 1.00 42.41 79 PRO A C 1
ATOM 518 O O . PRO A 1 79 ? 17.012 10.664 -59.326 1.00 42.41 79 PRO A O 1
ATOM 521 N N . ILE A 1 80 ? 17.024 10.993 -57.119 1.00 33.38 80 ILE A N 1
ATOM 522 C CA . ILE A 1 80 ? 17.324 12.436 -57.200 1.00 33.38 80 ILE A CA 1
ATOM 523 C C . ILE A 1 80 ? 18.375 12.823 -56.156 1.00 33.38 80 ILE A C 1
ATOM 525 O O . ILE A 1 80 ? 18.121 12.845 -54.954 1.00 33.38 80 ILE A O 1
ATOM 529 N N . THR A 1 81 ? 19.562 13.131 -56.667 1.00 29.98 81 THR A N 1
ATOM 530 C CA . THR A 1 81 ? 20.684 13.771 -55.977 1.00 29.98 81 THR A CA 1
ATOM 531 C C . THR A 1 81 ? 20.906 15.106 -56.674 1.00 29.98 81 THR A C 1
ATOM 533 O O . THR A 1 81 ? 20.853 15.109 -57.896 1.00 29.98 81 THR A O 1
ATOM 536 N N . GLU A 1 82 ? 21.149 16.187 -55.929 1.00 32.81 82 GLU A N 1
ATOM 537 C CA . GLU A 1 82 ? 22.029 17.337 -56.249 1.00 32.81 82 GLU A CA 1
ATOM 538 C C . GLU A 1 82 ? 21.609 18.572 -55.418 1.00 32.81 82 GLU A C 1
ATOM 540 O O . GLU A 1 82 ? 20.423 18.761 -55.167 1.00 32.81 82 GLU A O 1
ATOM 545 N N . THR A 1 83 ? 22.469 19.496 -54.975 1.00 29.62 83 THR A N 1
ATOM 546 C CA . THR A 1 83 ? 23.920 19.485 -54.684 1.00 29.62 83 THR A CA 1
ATOM 547 C C . THR A 1 83 ? 24.188 20.691 -53.763 1.00 29.62 83 THR A C 1
ATOM 549 O O . THR A 1 83 ? 23.512 21.715 -53.860 1.00 29.62 83 THR A O 1
ATOM 552 N N . ALA A 1 84 ? 25.162 20.598 -52.854 1.00 34.66 84 ALA A N 1
ATOM 553 C CA . ALA A 1 84 ? 25.678 21.756 -52.114 1.00 34.66 84 ALA A CA 1
ATOM 554 C C . ALA A 1 84 ? 26.859 22.402 -52.861 1.00 34.66 84 ALA A C 1
ATOM 556 O O . ALA A 1 84 ? 27.565 21.703 -53.583 1.00 34.66 84 ALA A O 1
ATOM 557 N N . PRO A 1 85 ? 27.192 23.671 -52.580 1.00 40.03 85 PRO A N 1
ATOM 558 C CA . PRO A 1 85 ? 28.583 24.101 -52.689 1.00 40.03 85 PRO A CA 1
ATOM 559 C C . PRO A 1 85 ? 29.125 24.656 -51.360 1.00 40.03 85 PRO A C 1
ATOM 561 O O . PRO A 1 85 ? 28.538 25.543 -50.746 1.00 40.03 85 PRO A O 1
ATOM 564 N N . GLY A 1 86 ? 30.290 24.155 -50.938 1.00 32.66 86 GLY A N 1
ATOM 565 C CA . GLY A 1 86 ? 31.258 24.938 -50.150 1.00 32.66 86 GLY A CA 1
ATOM 566 C C . GLY A 1 86 ? 32.334 25.508 -51.092 1.00 32.66 86 GLY A C 1
ATOM 567 O O . GLY A 1 86 ? 32.080 25.580 -52.295 1.00 32.66 86 GLY A O 1
ATOM 568 N N . PRO A 1 87 ? 33.572 25.788 -50.634 1.00 58.25 87 PRO A N 1
ATOM 569 C CA . PRO A 1 87 ? 34.051 25.993 -49.259 1.00 58.25 87 PRO A CA 1
ATOM 570 C C . PRO A 1 87 ? 34.858 27.314 -49.102 1.00 58.25 87 PRO A C 1
ATOM 572 O O . PRO A 1 87 ? 35.257 27.916 -50.094 1.00 58.25 87 PRO A O 1
ATOM 575 N N . VAL A 1 88 ? 35.222 27.721 -47.874 1.00 37.31 88 VAL A N 1
ATOM 576 C CA . VAL A 1 88 ? 36.373 28.632 -47.626 1.00 37.31 88 VAL A CA 1
ATOM 577 C C . VAL A 1 88 ? 37.121 28.197 -46.351 1.00 37.31 88 VAL A C 1
ATOM 579 O O . VAL A 1 88 ? 36.505 27.688 -45.416 1.00 37.31 88 VAL A O 1
ATOM 582 N N . ALA A 1 89 ? 38.452 28.333 -46.345 1.00 33.41 89 ALA A N 1
ATOM 583 C CA . ALA A 1 89 ? 39.378 27.729 -45.378 1.00 33.41 89 ALA A CA 1
ATOM 584 C C . ALA A 1 89 ? 39.766 28.626 -44.174 1.00 33.41 89 ALA A C 1
ATOM 586 O O . ALA A 1 89 ? 39.485 29.822 -44.155 1.00 33.41 89 ALA A O 1
ATOM 587 N N . GLY A 1 90 ? 40.444 28.028 -43.178 1.00 33.31 90 GLY A N 1
ATOM 588 C CA . GLY A 1 90 ? 41.069 28.718 -42.030 1.00 33.31 90 GLY A CA 1
ATOM 589 C C . GLY A 1 90 ? 42.420 29.389 -42.354 1.00 33.31 90 GLY A C 1
ATOM 590 O O . GLY A 1 90 ? 42.817 29.427 -43.520 1.00 33.31 90 GLY A O 1
ATOM 591 N N . PRO A 1 91 ? 43.151 29.895 -41.334 1.00 47.22 91 PRO A N 1
ATOM 592 C CA . PRO A 1 91 ? 44.152 29.042 -40.661 1.00 47.22 91 PRO A CA 1
ATOM 593 C C . PRO A 1 91 ? 44.347 29.286 -39.134 1.00 47.22 91 PRO A C 1
ATOM 595 O O . PRO A 1 91 ? 43.724 30.155 -38.533 1.00 47.22 91 PRO A O 1
ATOM 598 N N . ALA A 1 92 ? 45.241 28.500 -38.515 1.00 37.16 92 ALA A N 1
ATOM 599 C CA . ALA A 1 92 ? 45.758 28.602 -37.126 1.00 37.16 92 ALA A CA 1
ATOM 600 C C . ALA A 1 92 ? 47.275 29.005 -37.150 1.00 37.16 92 ALA A C 1
ATOM 602 O O . ALA A 1 92 ? 47.722 29.318 -38.257 1.00 37.16 92 ALA A O 1
ATOM 603 N N . PRO A 1 93 ? 48.125 28.954 -36.074 1.00 51.62 93 PRO A N 1
ATOM 604 C CA . PRO A 1 93 ? 47.913 28.615 -34.641 1.00 51.62 93 PRO A CA 1
ATOM 605 C C . PRO A 1 93 ? 48.709 29.427 -33.548 1.00 51.62 93 PRO A C 1
ATOM 607 O O . PRO A 1 93 ? 49.789 29.941 -33.808 1.00 51.62 93 PRO A O 1
ATOM 610 N N . GLY A 1 94 ? 48.250 29.363 -32.276 1.00 31.41 94 GLY A N 1
ATOM 611 C CA . GLY A 1 94 ? 49.036 29.408 -31.000 1.00 31.41 94 GLY A CA 1
ATOM 612 C C . GLY A 1 94 ? 49.833 30.677 -30.586 1.00 31.41 94 GLY A C 1
ATOM 613 O O . GLY A 1 94 ? 49.909 31.623 -31.362 1.00 31.41 94 GLY A O 1
ATOM 614 N N . PRO A 1 95 ? 50.496 30.714 -29.395 1.00 47.03 95 PRO A N 1
ATOM 615 C CA 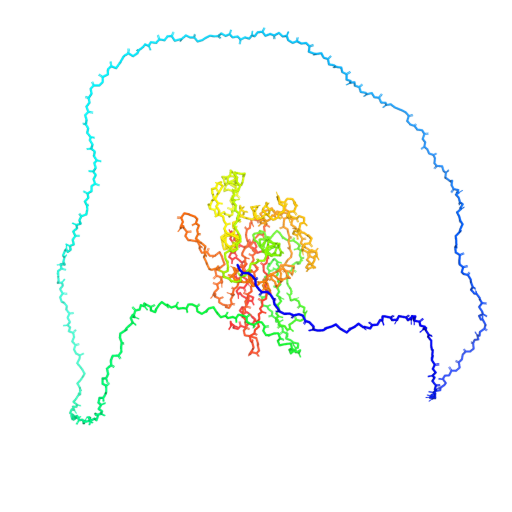. PRO A 1 95 ? 50.342 29.910 -28.160 1.00 47.03 95 PRO A CA 1
ATOM 616 C C . PRO A 1 95 ? 50.158 30.767 -26.860 1.00 47.03 95 PRO A C 1
ATOM 618 O O . PRO A 1 95 ? 50.316 31.983 -26.883 1.00 47.03 95 PRO A O 1
ATOM 621 N N . GLY A 1 96 ? 49.906 30.151 -25.690 1.00 28.58 96 GLY A N 1
ATOM 622 C CA . GLY A 1 96 ? 49.947 30.849 -24.381 1.00 28.58 96 GLY A CA 1
ATOM 623 C C . GLY A 1 96 ? 49.431 30.018 -23.191 1.00 28.58 96 GLY A C 1
ATOM 624 O O . GLY A 1 96 ? 48.453 29.291 -23.337 1.00 28.58 96 GLY A O 1
ATOM 625 N N . ALA A 1 97 ? 50.094 30.088 -22.029 1.00 28.98 97 ALA A N 1
ATOM 626 C CA . ALA A 1 97 ? 49.858 29.208 -20.869 1.00 28.98 97 ALA A CA 1
ATOM 627 C C . ALA A 1 97 ? 49.094 29.879 -19.704 1.00 28.98 97 ALA A C 1
ATOM 629 O O . ALA A 1 97 ? 49.079 31.102 -19.596 1.00 28.98 97 ALA A O 1
ATOM 630 N N . GLY A 1 98 ? 48.533 29.078 -18.784 1.00 27.02 98 GLY A N 1
ATOM 631 C CA . GLY A 1 98 ? 47.961 29.580 -17.525 1.00 27.02 98 GLY A CA 1
ATOM 632 C C . GLY A 1 98 ? 47.154 28.549 -16.725 1.00 27.02 98 GLY A C 1
ATOM 633 O O . GLY A 1 98 ? 45.943 28.447 -16.892 1.00 27.02 98 GLY A O 1
ATOM 634 N N . SER A 1 99 ? 47.809 27.800 -15.834 1.00 27.69 99 SER A N 1
ATOM 635 C CA . SER A 1 99 ? 47.139 26.908 -14.870 1.00 27.69 99 SER A CA 1
ATOM 636 C C . SER A 1 99 ? 46.489 27.696 -13.726 1.00 27.69 99 SER A C 1
ATOM 638 O O . SER A 1 99 ? 47.087 28.647 -13.228 1.00 27.69 99 SER A O 1
ATOM 640 N N . ALA A 1 100 ? 45.334 27.243 -13.227 1.00 29.94 100 ALA A N 1
ATOM 641 C CA . ALA A 1 100 ? 44.717 27.779 -12.010 1.00 29.94 100 ALA A CA 1
ATOM 642 C C . ALA A 1 100 ? 44.238 26.651 -11.077 1.00 29.94 100 ALA A C 1
ATOM 644 O O . ALA A 1 100 ? 43.114 26.163 -11.176 1.00 29.94 100 ALA A O 1
ATOM 645 N N . THR A 1 101 ? 45.108 26.261 -10.145 1.00 25.06 101 THR A N 1
ATOM 646 C CA . THR A 1 101 ? 44.747 25.481 -8.953 1.00 25.06 101 THR A CA 1
ATOM 647 C C . THR A 1 101 ? 44.414 26.458 -7.830 1.00 25.06 101 THR A C 1
ATOM 649 O O . THR A 1 101 ? 45.208 27.361 -7.574 1.00 25.06 101 THR A O 1
ATOM 652 N N . ILE A 1 102 ? 43.304 26.259 -7.113 1.00 27.84 102 ILE A N 1
ATOM 653 C CA . ILE A 1 102 ? 43.048 26.960 -5.847 1.00 27.84 102 ILE A CA 1
ATOM 654 C C . ILE A 1 102 ? 42.883 25.934 -4.727 1.00 27.84 102 ILE A C 1
ATOM 656 O O . ILE A 1 102 ? 41.910 25.187 -4.668 1.00 27.84 102 ILE A O 1
ATOM 660 N N . VAL A 1 103 ? 43.856 25.946 -3.822 1.00 27.19 103 VAL A N 1
ATOM 661 C CA . VAL A 1 103 ? 43.789 25.392 -2.468 1.00 27.19 103 VAL A CA 1
ATOM 662 C C . VAL A 1 103 ? 43.933 26.582 -1.530 1.00 27.19 103 VAL A C 1
ATOM 664 O O . VAL A 1 103 ? 44.837 27.379 -1.762 1.00 27.19 103 VAL A O 1
ATOM 667 N N . LEU A 1 104 ? 43.086 26.690 -0.498 1.00 25.83 104 LEU A N 1
ATOM 668 C CA . LEU A 1 104 ? 43.418 27.240 0.831 1.00 25.83 104 LEU A CA 1
ATOM 669 C C . LEU A 1 104 ? 42.176 27.276 1.744 1.00 25.83 104 LEU A C 1
ATOM 671 O O . LEU A 1 104 ? 41.196 27.966 1.481 1.00 25.83 104 LEU A O 1
ATOM 675 N N . ALA A 1 105 ? 42.278 26.566 2.863 1.00 27.48 105 ALA A N 1
ATOM 676 C CA . ALA A 1 105 ? 41.741 26.973 4.165 1.00 27.48 105 ALA A CA 1
ATOM 677 C C . ALA A 1 105 ? 42.968 27.320 5.052 1.00 27.48 105 ALA A C 1
ATOM 679 O O . ALA A 1 105 ? 44.088 27.115 4.572 1.00 27.48 105 ALA A O 1
ATOM 680 N N . PRO A 1 106 ? 42.861 27.734 6.333 1.00 46.00 106 PRO A N 1
ATOM 681 C CA . PRO A 1 106 ? 41.692 28.123 7.138 1.00 46.00 106 PRO A CA 1
ATOM 682 C C . PRO A 1 106 ? 41.886 29.502 7.829 1.00 46.00 106 PRO A C 1
ATOM 684 O O . PRO A 1 106 ? 42.941 30.110 7.692 1.00 46.00 106 PRO A O 1
ATOM 687 N N . THR A 1 107 ? 40.950 29.934 8.687 1.00 28.69 107 THR A N 1
ATOM 688 C CA . THR A 1 107 ? 41.254 30.723 9.911 1.00 28.69 107 THR A CA 1
ATOM 689 C C . THR A 1 107 ? 40.121 30.612 10.941 1.00 28.69 107 THR A C 1
ATOM 691 O O . THR A 1 107 ? 38.986 30.284 10.602 1.00 28.69 107 THR A O 1
ATOM 694 N N . ALA A 1 108 ? 40.447 30.861 12.214 1.00 28.73 108 ALA A N 1
ATOM 695 C CA . ALA A 1 108 ? 39.535 30.840 13.360 1.00 28.73 108 ALA A CA 1
ATOM 696 C C . ALA A 1 108 ? 39.672 32.131 14.196 1.00 28.73 108 ALA A C 1
ATOM 698 O O . ALA A 1 108 ? 40.648 32.858 14.020 1.00 28.73 108 ALA A O 1
ATOM 699 N N . ALA A 1 109 ? 38.745 32.333 15.147 1.00 29.02 109 ALA A N 1
ATOM 700 C CA . ALA A 1 109 ? 38.651 33.478 16.075 1.00 29.02 109 ALA A CA 1
ATOM 701 C C . ALA A 1 109 ? 38.299 34.834 15.394 1.00 29.02 109 ALA A C 1
ATOM 703 O O . ALA A 1 109 ? 38.477 35.001 14.195 1.00 29.02 109 ALA A O 1
ATOM 704 N N . ASP A 1 110 ? 37.714 35.828 16.074 1.00 29.34 110 ASP A N 1
ATOM 705 C CA . ASP A 1 110 ? 37.702 36.077 17.524 1.00 29.34 110 ASP A CA 1
ATOM 706 C C . ASP A 1 110 ? 36.394 36.738 18.034 1.00 29.34 110 ASP A C 1
ATOM 708 O O . ASP A 1 110 ? 35.538 37.167 17.258 1.00 29.34 110 ASP A O 1
ATOM 712 N N . ALA A 1 111 ? 36.223 36.801 19.357 1.00 29.59 111 ALA A N 1
ATOM 713 C CA . ALA A 1 111 ? 35.019 37.267 20.042 1.00 29.59 111 ALA A CA 1
ATOM 714 C C . ALA A 1 111 ? 35.005 38.786 20.332 1.00 29.59 111 ALA A C 1
ATOM 716 O O . ALA A 1 111 ? 35.963 39.359 20.846 1.00 29.59 111 ALA A O 1
ATOM 717 N N . GLY A 1 112 ? 33.853 39.431 20.105 1.00 28.86 112 GLY A N 1
ATOM 718 C CA . GLY A 1 112 ? 33.576 40.829 20.472 1.00 28.86 112 GLY A CA 1
ATOM 719 C C . GLY A 1 112 ? 32.601 40.939 21.652 1.00 28.86 112 GLY A C 1
ATOM 720 O O . GLY A 1 112 ? 31.565 40.282 21.670 1.00 28.86 112 GLY A O 1
ATOM 721 N N . ALA A 1 113 ? 32.930 41.754 22.659 1.00 29.52 113 ALA A N 1
ATOM 722 C CA . ALA A 1 113 ? 32.299 41.713 23.986 1.00 29.52 113 ALA A CA 1
ATOM 723 C C . ALA A 1 113 ? 31.292 42.852 24.297 1.00 29.52 113 ALA A C 1
ATOM 725 O O . ALA A 1 113 ? 31.208 43.844 23.576 1.00 29.52 113 ALA A O 1
ATOM 726 N N . ARG A 1 114 ? 30.717 42.782 25.521 1.00 32.59 114 ARG A N 1
ATOM 727 C CA . ARG A 1 114 ? 29.919 43.807 26.260 1.00 32.59 114 ARG A CA 1
ATOM 728 C C . ARG A 1 114 ? 28.423 43.835 25.844 1.00 32.59 114 ARG A C 1
ATOM 730 O O . ARG A 1 114 ? 28.099 43.487 24.725 1.00 32.59 114 ARG A O 1
ATOM 737 N N . VAL A 1 115 ? 27.433 44.180 26.686 1.00 35.25 115 VAL A N 1
ATOM 738 C CA . VAL A 1 115 ? 27.393 44.973 27.939 1.00 35.25 115 VAL A CA 1
ATOM 739 C C . VAL A 1 115 ? 26.469 44.326 29.005 1.00 35.25 115 VAL A C 1
ATOM 741 O O . VAL A 1 115 ? 25.550 43.576 28.698 1.00 35.25 115 VAL A O 1
ATOM 744 N N . ARG A 1 116 ? 26.713 44.642 30.286 1.00 36.59 116 ARG A N 1
ATOM 745 C CA . ARG A 1 116 ? 25.956 44.206 31.481 1.00 36.59 116 ARG A CA 1
ATOM 746 C C . ARG A 1 116 ? 24.566 44.859 31.616 1.00 36.59 116 ARG A C 1
ATOM 748 O O . ARG A 1 116 ? 24.445 46.047 31.338 1.00 36.59 116 ARG A O 1
ATOM 755 N N . ARG A 1 117 ? 23.634 44.189 32.318 1.00 31.06 117 ARG A N 1
ATOM 756 C CA . ARG A 1 117 ? 22.884 44.758 33.473 1.00 31.06 117 ARG A CA 1
ATOM 757 C C . ARG A 1 117 ? 22.199 43.655 34.305 1.00 31.06 117 ARG A C 1
ATOM 759 O O . ARG A 1 117 ? 21.493 42.813 33.770 1.00 31.06 117 ARG A O 1
ATOM 766 N N . ARG A 1 118 ? 22.409 43.682 35.627 1.00 37.91 118 ARG A N 1
ATOM 767 C CA . ARG A 1 118 ? 21.691 42.904 36.658 1.00 37.91 118 ARG A CA 1
ATOM 768 C C . ARG A 1 118 ? 21.424 43.829 37.847 1.00 37.91 118 ARG A C 1
ATOM 770 O O . ARG A 1 118 ? 22.364 44.468 38.310 1.00 37.91 118 ARG A O 1
ATOM 777 N N . ALA A 1 119 ? 20.188 43.851 38.336 1.00 33.94 119 ALA A N 1
ATOM 778 C CA . ALA A 1 119 ? 19.738 44.367 39.636 1.00 33.94 119 ALA A CA 1
ATOM 779 C C . ALA A 1 119 ? 18.236 44.025 39.770 1.00 33.94 119 ALA A C 1
ATOM 781 O O . ALA A 1 119 ? 17.553 44.044 38.753 1.00 33.94 119 ALA A O 1
ATOM 782 N N . ALA A 1 120 ? 17.645 43.728 40.930 1.00 33.06 120 ALA A N 1
ATOM 783 C CA . ALA A 1 120 ? 18.165 43.364 42.256 1.00 33.06 120 ALA A CA 1
ATOM 784 C C . ALA A 1 120 ? 16.991 42.790 43.104 1.00 33.06 120 ALA A C 1
ATOM 786 O O . ALA A 1 120 ? 15.901 42.609 42.573 1.00 33.06 120 ALA A O 1
ATOM 787 N N . LEU A 1 121 ? 17.214 42.607 44.418 1.00 39.69 121 LEU A N 1
ATOM 788 C CA . LEU A 1 121 ? 16.244 42.268 45.486 1.00 39.69 121 LEU A CA 1
ATOM 789 C C . LEU A 1 121 ? 15.872 40.766 45.565 1.00 39.69 121 LEU A C 1
ATOM 791 O O . LEU A 1 121 ? 15.160 40.256 44.715 1.00 39.69 121 LEU A O 1
ATOM 795 N N . ALA A 1 122 ? 16.418 39.926 46.458 1.00 34.12 122 ALA A N 1
ATOM 796 C CA . ALA A 1 122 ? 16.704 39.981 47.909 1.00 34.12 122 ALA A CA 1
ATOM 797 C C . ALA A 1 122 ? 15.594 39.344 48.774 1.00 34.12 122 ALA A C 1
ATOM 799 O O . ALA A 1 122 ? 14.624 39.990 49.153 1.00 34.12 122 ALA A O 1
ATOM 800 N N . GLY A 1 123 ? 15.814 38.082 49.162 1.00 34.91 123 GLY A N 1
ATOM 801 C CA . GLY A 1 123 ? 15.041 37.341 50.164 1.00 34.91 123 GLY A CA 1
ATOM 802 C C . GLY A 1 123 ? 15.996 36.640 51.134 1.00 34.91 123 GLY A C 1
ATOM 803 O O . GLY A 1 123 ? 16.709 35.715 50.763 1.00 34.91 123 GLY A O 1
ATOM 804 N N . ARG A 1 124 ? 16.075 37.135 52.371 1.00 39.88 124 ARG A N 1
ATOM 805 C CA . ARG A 1 124 ? 17.102 36.797 53.374 1.00 39.88 124 ARG A CA 1
ATOM 806 C C . ARG A 1 124 ? 16.607 35.714 54.335 1.00 39.88 124 ARG A C 1
ATOM 808 O O . ARG A 1 124 ? 15.594 35.951 54.987 1.00 39.88 124 ARG A O 1
ATOM 815 N N . ARG A 1 125 ? 17.383 34.644 54.578 1.00 40.56 125 ARG A N 1
ATOM 816 C CA . ARG A 1 125 ? 17.395 33.941 55.883 1.00 40.56 125 ARG A CA 1
ATOM 817 C C . ARG A 1 125 ? 18.705 33.182 56.169 1.00 40.56 125 ARG A C 1
ATOM 819 O O . ARG A 1 125 ? 19.342 32.622 55.289 1.00 40.56 125 ARG A O 1
ATOM 826 N N . ARG A 1 126 ? 19.094 33.275 57.441 1.00 38.28 126 ARG A N 1
ATOM 827 C CA . ARG A 1 126 ? 20.219 32.662 58.181 1.00 38.28 126 ARG A CA 1
ATOM 828 C C . ARG A 1 126 ? 19.826 31.219 58.606 1.00 38.28 126 ARG A C 1
ATOM 830 O O . ARG A 1 126 ? 18.628 30.968 58.643 1.00 38.28 126 ARG A O 1
ATOM 837 N N . SER A 1 127 ? 20.680 30.272 59.025 1.00 33.72 127 SER A N 1
ATOM 838 C CA . SER A 1 127 ? 22.156 30.148 59.099 1.00 33.72 127 SER A CA 1
ATOM 839 C C . SER A 1 127 ? 22.569 28.800 59.745 1.00 33.72 127 SER A C 1
ATOM 841 O O . SER A 1 127 ? 21.788 28.269 60.525 1.00 33.72 127 SER A O 1
ATOM 843 N N . LEU A 1 128 ? 23.861 28.445 59.629 1.00 38.19 128 LEU A N 1
ATOM 844 C CA . LEU A 1 128 ? 24.695 27.716 60.620 1.00 38.19 128 LEU A CA 1
ATOM 845 C C . LEU A 1 128 ? 24.634 26.163 60.738 1.00 38.19 128 LEU A C 1
ATOM 847 O O . LEU A 1 128 ? 23.574 25.583 60.922 1.00 38.19 128 LEU A O 1
ATOM 851 N N . ARG A 1 129 ? 25.857 25.597 60.874 1.00 39.00 129 ARG A N 1
ATOM 852 C CA . ARG A 1 129 ? 26.302 24.336 61.541 1.00 39.00 129 ARG A CA 1
ATOM 853 C C . ARG A 1 129 ? 26.478 23.038 60.723 1.00 39.00 129 ARG A C 1
ATOM 855 O O . ARG A 1 129 ? 25.542 22.275 60.555 1.00 39.00 129 ARG A O 1
ATOM 862 N N . GLY A 1 130 ? 27.758 22.710 60.487 1.00 36.78 130 GLY A N 1
ATOM 863 C CA . GLY A 1 130 ? 28.366 21.484 61.047 1.00 36.78 130 GLY A CA 1
ATOM 864 C C . GLY A 1 130 ? 28.597 20.296 60.092 1.00 36.78 130 GLY A C 1
ATOM 865 O O . GLY A 1 130 ? 27.628 19.795 59.535 1.00 36.78 130 GLY A O 1
ATOM 866 N N . PRO A 1 131 ? 29.843 19.797 59.936 1.00 51.69 131 PRO A N 1
ATOM 867 C CA . PRO A 1 131 ? 30.147 18.565 59.197 1.00 51.69 131 PRO A CA 1
ATOM 868 C C . PRO A 1 131 ? 30.185 17.321 60.108 1.00 51.69 131 PRO A C 1
ATOM 870 O O . PRO A 1 131 ? 30.456 17.441 61.303 1.00 51.69 131 PRO A O 1
ATOM 873 N N . VAL A 1 132 ? 30.014 16.122 59.534 1.00 38.34 132 VAL A N 1
ATOM 874 C CA . VAL A 1 132 ? 30.297 14.831 60.200 1.00 38.34 132 VAL A CA 1
ATOM 875 C C . VAL A 1 132 ? 31.071 13.891 59.258 1.00 38.34 132 VAL A C 1
ATOM 877 O O . VAL A 1 132 ? 30.838 13.873 58.052 1.00 38.34 132 VAL A O 1
ATOM 880 N N . ALA A 1 133 ? 32.023 13.163 59.852 1.00 35.56 133 ALA A N 1
ATOM 881 C CA . ALA A 1 133 ? 32.961 12.175 59.292 1.00 35.56 133 ALA A CA 1
ATOM 882 C C . ALA A 1 133 ? 32.280 11.001 58.533 1.00 35.56 133 ALA A C 1
ATOM 884 O O . ALA A 1 133 ? 31.141 10.672 58.839 1.00 35.56 133 ALA A O 1
ATOM 885 N N . LEU A 1 134 ? 32.844 10.385 57.478 1.00 32.03 134 LEU A N 1
ATOM 886 C CA . LEU A 1 134 ? 34.170 9.746 57.255 1.00 32.03 134 LEU A CA 1
ATOM 887 C C . LEU A 1 134 ? 34.246 8.292 57.789 1.00 32.03 134 LEU A C 1
ATOM 889 O O . LEU A 1 134 ? 34.516 8.078 58.965 1.00 32.03 134 LEU A O 1
ATOM 893 N N . VAL A 1 135 ? 34.091 7.315 56.880 1.00 36.47 135 VAL A N 1
ATOM 894 C CA . VAL A 1 135 ? 34.531 5.896 56.960 1.00 36.47 135 VAL A CA 1
ATOM 895 C C . VAL A 1 135 ? 34.881 5.502 55.505 1.00 36.47 135 VAL A C 1
ATOM 897 O O . VAL A 1 135 ? 34.030 5.651 54.636 1.00 36.47 135 VAL A O 1
ATOM 900 N N . VAL A 1 136 ? 36.154 5.364 55.097 1.00 33.56 136 VAL A N 1
ATOM 901 C CA . VAL A 1 136 ? 37.020 4.153 55.145 1.00 33.56 136 VAL A CA 1
ATOM 902 C C . VAL A 1 136 ? 36.386 2.944 54.414 1.00 33.56 136 VAL A C 1
ATOM 904 O O . VAL A 1 136 ? 35.240 2.615 54.671 1.00 33.56 136 VAL A O 1
ATOM 907 N N . GLY A 1 137 ? 37.047 2.225 53.498 1.00 30.75 137 GLY A N 1
ATOM 908 C CA . GLY A 1 137 ? 38.447 2.268 53.057 1.00 30.75 137 GLY A CA 1
ATOM 909 C C . GLY A 1 137 ? 38.650 1.617 51.676 1.00 30.75 137 GLY A C 1
ATOM 910 O O . GLY A 1 137 ? 37.690 1.272 50.994 1.00 30.75 137 GLY A O 1
ATOM 911 N N . ALA A 1 138 ? 39.907 1.518 51.239 1.00 31.50 138 ALA A N 1
ATOM 912 C CA . ALA A 1 138 ? 40.280 1.283 49.841 1.00 31.50 138 ALA A CA 1
ATOM 913 C C . ALA A 1 138 ? 40.339 -0.193 49.404 1.00 31.50 138 ALA A C 1
ATOM 915 O O . ALA A 1 138 ? 40.690 -1.063 50.198 1.00 31.50 138 ALA A O 1
ATOM 916 N N . LEU A 1 139 ? 40.203 -0.420 48.089 1.00 32.00 139 LEU A N 1
ATOM 917 C CA . LEU A 1 139 ? 41.098 -1.335 47.370 1.00 32.00 139 LEU A CA 1
ATOM 918 C C . LEU A 1 139 ? 41.327 -0.879 45.912 1.00 32.00 139 LEU A C 1
ATOM 920 O O . LEU A 1 139 ? 40.390 -0.731 45.131 1.00 32.00 139 LEU A O 1
ATOM 924 N N . LEU A 1 140 ? 42.597 -0.649 45.569 1.00 35.56 140 LEU A N 1
ATOM 925 C CA . LEU A 1 140 ? 43.141 -0.633 44.199 1.00 35.56 140 LEU A CA 1
ATOM 926 C C . LEU A 1 140 ? 43.277 -2.107 43.710 1.00 35.56 140 LEU A C 1
ATOM 928 O O . LEU A 1 140 ? 43.298 -3.001 44.547 1.00 35.56 140 LEU A O 1
ATOM 932 N N . ALA A 1 141 ? 43.424 -2.481 42.432 1.00 33.91 141 ALA A N 1
ATOM 933 C CA . ALA A 1 141 ? 43.711 -1.745 41.194 1.00 33.91 141 ALA A CA 1
ATOM 934 C C . ALA A 1 141 ? 43.481 -2.642 39.943 1.00 33.91 141 ALA A C 1
ATOM 936 O O . ALA A 1 141 ? 43.429 -3.858 40.081 1.00 33.91 141 ALA A O 1
ATOM 937 N N . LEU A 1 142 ? 43.513 -2.022 38.745 1.00 34.12 142 LEU A N 1
ATOM 938 C CA . LEU A 1 142 ? 43.896 -2.586 37.422 1.00 34.12 142 LEU A CA 1
ATOM 939 C C . LEU A 1 142 ? 43.074 -3.789 36.894 1.00 34.12 142 LEU A C 1
ATOM 941 O O . LEU A 1 142 ? 43.167 -4.898 37.397 1.00 34.12 142 LEU A O 1
ATOM 945 N N . THR A 1 143 ? 42.338 -3.645 35.789 1.00 40.38 143 THR A N 1
ATOM 946 C CA . THR A 1 143 ? 42.930 -3.586 34.435 1.00 40.38 143 THR A CA 1
ATOM 947 C C . THR A 1 143 ? 42.219 -2.619 33.474 1.00 40.38 143 THR A C 1
ATOM 949 O O . THR A 1 143 ? 41.068 -2.243 33.669 1.00 40.38 143 THR A O 1
ATOM 952 N N . ALA A 1 144 ? 42.936 -2.196 32.426 1.00 37.66 144 ALA A N 1
ATOM 953 C CA . ALA A 1 144 ? 42.448 -1.283 31.390 1.00 37.66 144 ALA A CA 1
ATOM 954 C C . ALA A 1 144 ? 41.797 -2.023 30.205 1.00 37.66 144 ALA A C 1
ATOM 956 O O . ALA A 1 144 ? 42.199 -3.138 29.880 1.00 37.66 144 ALA A O 1
ATOM 957 N N . GLY A 1 145 ? 40.859 -1.364 29.512 1.00 31.75 145 GLY A N 1
ATOM 958 C CA . GLY A 1 145 ? 40.287 -1.864 28.257 1.00 31.75 145 GLY A CA 1
ATOM 959 C C . GLY A 1 145 ? 39.080 -1.062 27.765 1.00 31.75 145 GLY A C 1
ATOM 960 O O . GLY A 1 145 ? 37.967 -1.344 28.183 1.00 31.75 145 GLY A O 1
ATOM 961 N N . CYS A 1 146 ? 39.330 -0.099 26.870 1.00 36.47 146 CYS A N 1
ATOM 962 C CA . CYS A 1 146 ? 38.384 0.541 25.937 1.00 36.47 146 CYS A CA 1
ATOM 963 C C . CYS A 1 146 ? 37.013 1.010 26.475 1.00 36.47 146 CYS A C 1
ATOM 965 O O . CYS A 1 146 ? 36.063 0.241 26.596 1.00 36.47 146 CYS A O 1
ATOM 967 N N . ALA A 1 147 ? 36.878 2.329 26.636 1.00 40.03 147 ALA A N 1
ATOM 968 C CA . ALA A 1 147 ? 35.598 2.991 26.406 1.00 40.03 147 ALA A CA 1
ATOM 969 C C . ALA A 1 147 ? 35.409 3.188 24.894 1.00 40.03 147 ALA A C 1
ATOM 971 O O . ALA A 1 147 ? 36.365 3.591 24.241 1.00 40.03 147 ALA A O 1
ATOM 972 N N . ASP A 1 148 ? 34.197 2.959 24.388 1.00 35.31 148 ASP A N 1
ATOM 973 C CA . ASP A 1 148 ? 33.667 3.566 23.161 1.00 35.31 148 ASP A CA 1
ATOM 974 C C . ASP A 1 148 ? 32.128 3.644 23.261 1.00 35.31 148 ASP A C 1
ATOM 976 O O . ASP A 1 148 ? 31.486 2.858 23.961 1.00 35.31 148 ASP A O 1
ATOM 980 N N . ASP A 1 149 ? 31.563 4.660 22.613 1.00 35.19 149 ASP A N 1
ATOM 981 C CA . ASP A 1 149 ? 30.264 5.298 22.868 1.00 35.19 149 ASP A CA 1
ATOM 982 C C . ASP A 1 149 ? 29.002 4.432 23.078 1.00 35.19 149 ASP A C 1
ATOM 984 O O . ASP A 1 149 ? 28.626 3.570 22.279 1.00 35.19 149 ASP A O 1
ATOM 988 N N . VAL A 1 150 ? 28.206 4.836 24.080 1.00 39.47 150 VAL A N 1
ATOM 989 C CA . VAL A 1 150 ? 26.795 4.438 24.229 1.00 39.47 150 VAL A CA 1
ATOM 990 C C . VAL A 1 150 ? 25.917 5.277 23.292 1.00 39.47 150 VAL A C 1
ATOM 992 O O . VAL A 1 150 ? 25.313 6.275 23.689 1.00 39.47 150 VAL A O 1
ATOM 995 N N . GLY A 1 151 ? 25.801 4.843 22.037 1.00 38.41 151 GLY A N 1
ATOM 996 C CA . GLY A 1 151 ? 24.698 5.257 21.167 1.00 38.41 151 GLY A CA 1
ATOM 997 C C . GLY A 1 151 ? 23.361 4.661 21.648 1.00 38.41 151 GLY A C 1
ATOM 998 O O . GLY A 1 151 ? 23.342 3.532 22.148 1.00 38.41 151 GLY A O 1
ATOM 999 N N . PRO A 1 152 ? 22.219 5.365 21.518 1.00 40.66 152 PRO A N 1
ATOM 1000 C CA . PRO A 1 152 ? 20.938 4.851 21.988 1.00 40.66 152 PRO A CA 1
ATOM 1001 C C . PRO A 1 152 ? 20.478 3.682 21.111 1.00 40.66 152 PRO A C 1
ATOM 1003 O O . PRO A 1 152 ? 19.987 3.873 19.999 1.00 40.66 152 PRO A O 1
ATOM 1006 N N . ALA A 1 153 ? 20.594 2.462 21.636 1.00 37.06 153 ALA A N 1
ATOM 1007 C CA . ALA A 1 153 ? 20.006 1.284 21.020 1.00 37.06 153 ALA A CA 1
ATOM 1008 C C . ALA A 1 153 ? 18.479 1.447 20.952 1.00 37.06 153 ALA A C 1
ATOM 1010 O O . ALA A 1 153 ? 17.774 1.322 21.959 1.00 37.06 153 ALA A O 1
ATOM 1011 N N . THR A 1 154 ? 17.958 1.707 19.753 1.00 42.78 154 THR A N 1
ATOM 1012 C CA . THR A 1 154 ? 16.528 1.652 19.459 1.00 42.78 154 THR A CA 1
ATOM 1013 C C . THR A 1 154 ? 16.046 0.220 19.663 1.00 42.78 154 THR A C 1
ATOM 1015 O O . THR A 1 154 ? 16.147 -0.631 18.781 1.00 42.78 154 THR A O 1
ATOM 1018 N N . ARG A 1 155 ? 15.521 -0.068 20.861 1.00 38.38 155 ARG A N 1
ATOM 1019 C CA . ARG A 1 155 ? 14.832 -1.328 21.150 1.00 38.38 155 ARG A CA 1
ATOM 1020 C C . ARG A 1 155 ? 13.664 -1.479 20.179 1.00 38.38 155 ARG A C 1
ATOM 1022 O O . ARG A 1 155 ? 12.603 -0.896 20.387 1.00 38.38 155 ARG A O 1
ATOM 1029 N N . ALA A 1 156 ? 13.852 -2.303 19.153 1.00 39.03 156 ALA A N 1
ATOM 1030 C CA . ALA A 1 156 ? 12.745 -2.885 18.419 1.00 39.03 156 ALA A CA 1
ATOM 1031 C C . ALA A 1 156 ? 11.906 -3.681 19.426 1.00 39.03 156 ALA A C 1
ATOM 1033 O O . ALA A 1 156 ? 12.357 -4.699 19.952 1.00 39.03 156 ALA A O 1
ATOM 1034 N N . VAL A 1 157 ? 10.714 -3.180 19.748 1.00 35.41 157 VAL A N 1
ATOM 1035 C CA . VAL A 1 157 ? 9.762 -3.911 20.583 1.00 35.41 157 VAL A CA 1
ATOM 1036 C C . VAL A 1 157 ? 9.249 -5.081 19.740 1.00 35.41 157 VAL A C 1
ATOM 1038 O O . VAL A 1 157 ? 8.661 -4.832 18.685 1.00 35.41 157 VAL A O 1
ATOM 1041 N N . PRO A 1 158 ? 9.471 -6.346 20.139 1.00 37.66 158 PRO A N 1
ATOM 1042 C CA . PRO A 1 158 ? 8.914 -7.469 19.405 1.00 37.66 158 PRO A CA 1
ATOM 1043 C C . PRO A 1 158 ? 7.390 -7.429 19.536 1.00 37.66 158 PRO A C 1
ATOM 1045 O O . PRO A 1 158 ? 6.847 -7.545 20.636 1.00 37.66 158 PRO A O 1
ATOM 1048 N N . VAL A 1 159 ? 6.694 -7.270 18.408 1.00 36.62 159 VAL A N 1
ATOM 1049 C CA . VAL A 1 159 ? 5.234 -7.406 18.342 1.00 36.62 159 VAL A CA 1
ATOM 1050 C C . VAL A 1 159 ? 4.894 -8.895 18.405 1.00 36.62 159 VAL A C 1
ATOM 1052 O O . VAL A 1 159 ? 4.632 -9.548 17.397 1.00 36.62 159 VAL A O 1
ATOM 1055 N N . THR A 1 160 ? 4.943 -9.455 19.611 1.00 34.59 160 THR A N 1
ATOM 1056 C CA . THR A 1 160 ? 4.433 -10.798 19.884 1.00 34.59 160 THR A CA 1
ATOM 1057 C C . THR A 1 160 ? 2.909 -10.738 19.854 1.00 34.59 160 THR A C 1
ATOM 1059 O O . THR A 1 160 ? 2.281 -10.235 20.785 1.00 34.59 160 THR A O 1
ATOM 1062 N N . ALA A 1 161 ? 2.310 -11.229 18.770 1.00 30.98 161 ALA A N 1
ATOM 1063 C CA . ALA A 1 161 ? 0.862 -11.276 18.598 1.00 30.98 161 ALA A CA 1
ATOM 1064 C C . ALA A 1 161 ? 0.232 -12.357 19.498 1.00 30.98 161 ALA A C 1
ATOM 1066 O O . ALA A 1 161 ? -0.010 -13.488 19.074 1.00 30.98 161 ALA A O 1
ATOM 1067 N N . THR A 1 162 ? -0.031 -12.017 20.760 1.00 31.75 162 THR A N 1
ATOM 1068 C CA . THR A 1 162 ? -0.710 -12.906 21.711 1.00 31.75 162 THR A CA 1
ATOM 1069 C C . THR A 1 162 ? -2.209 -12.957 21.405 1.00 31.75 162 THR A C 1
ATOM 1071 O O . THR A 1 162 ? -2.981 -12.124 21.882 1.00 31.75 162 THR A O 1
ATOM 1074 N N . VAL A 1 163 ? -2.641 -13.940 20.609 1.00 32.88 163 VAL A N 1
ATOM 1075 C CA . VAL A 1 163 ? -4.062 -14.155 20.279 1.00 32.88 163 VAL A CA 1
ATOM 1076 C C . VAL A 1 163 ? -4.806 -14.756 21.480 1.00 32.88 163 VAL A C 1
ATOM 1078 O O . VAL A 1 163 ? -5.055 -15.957 21.552 1.00 32.88 163 VAL A O 1
ATOM 1081 N N . SER A 1 164 ? -5.188 -13.904 22.430 1.00 34.66 164 SER A N 1
ATOM 1082 C CA . SER A 1 164 ? -6.092 -14.260 23.530 1.00 34.66 164 SER A CA 1
ATOM 1083 C C . SER A 1 164 ? -7.549 -14.067 23.111 1.00 34.66 164 SER A C 1
ATOM 1085 O O . SER A 1 164 ? -8.148 -13.014 23.336 1.00 34.66 164 SER A O 1
ATOM 1087 N N . ALA A 1 165 ? -8.139 -15.101 22.513 1.00 38.81 165 ALA A N 1
ATOM 1088 C CA . ALA A 1 165 ? -9.560 -15.121 22.183 1.00 38.81 165 ALA A CA 1
ATOM 1089 C C . ALA A 1 165 ? -10.423 -15.326 23.446 1.00 38.81 165 ALA A C 1
ATOM 1091 O O . ALA A 1 165 ? -10.770 -16.451 23.797 1.00 38.81 165 ALA A O 1
ATOM 1092 N N . SER A 1 166 ? -10.810 -14.238 24.119 1.00 40.56 166 SER A N 1
ATOM 1093 C CA . SER A 1 166 ? -11.920 -14.262 25.081 1.00 40.56 166 SER A CA 1
ATOM 1094 C C . SER A 1 166 ? -13.192 -13.757 24.394 1.00 40.56 166 SER A C 1
ATOM 1096 O O . SER A 1 166 ? -13.308 -12.559 24.115 1.00 40.56 166 SER A O 1
ATOM 1098 N N . GLY A 1 167 ? -14.140 -14.652 24.126 1.00 39.84 167 GLY A N 1
ATOM 1099 C CA . GLY A 1 167 ? -15.439 -14.287 23.568 1.00 39.84 167 GLY A CA 1
ATOM 1100 C C . GLY A 1 167 ? -16.274 -13.479 24.561 1.00 39.84 167 GLY A C 1
ATOM 1101 O O . GLY A 1 167 ? -16.823 -14.031 25.507 1.00 39.84 167 GLY A O 1
ATOM 1102 N N . GLY A 1 168 ? -16.385 -12.181 24.310 1.00 46.00 168 GLY A N 1
ATOM 1103 C CA . GLY A 1 168 ? -17.475 -11.331 24.773 1.00 46.00 168 GLY A CA 1
ATOM 1104 C C . GLY A 1 168 ? -17.843 -10.411 23.615 1.00 46.00 168 GLY A C 1
ATOM 1105 O O . GLY A 1 168 ? -16.939 -9.967 22.902 1.00 46.00 168 GLY A O 1
ATOM 1106 N N . ASP A 1 169 ? -19.133 -10.152 23.398 1.00 57.34 169 ASP A N 1
ATOM 1107 C CA . ASP A 1 169 ? -19.600 -9.333 22.273 1.00 57.34 169 ASP A CA 1
ATOM 1108 C C . ASP A 1 169 ? -19.200 -7.865 22.464 1.00 57.34 169 ASP A C 1
ATOM 1110 O O . ASP A 1 169 ? -19.929 -7.041 23.024 1.00 57.34 169 ASP A O 1
ATOM 1114 N N . LEU A 1 170 ? -17.994 -7.541 21.991 1.00 67.81 170 LEU A N 1
ATOM 1115 C CA . LEU A 1 170 ? -17.450 -6.193 21.964 1.00 67.81 170 LEU A CA 1
ATOM 1116 C C . LEU A 1 170 ? -18.255 -5.345 20.972 1.00 67.81 170 LEU A C 1
ATOM 1118 O O . LEU A 1 170 ? -17.931 -5.246 19.789 1.00 67.81 170 LEU A O 1
ATOM 1122 N N . THR A 1 171 ? -19.323 -4.734 21.474 1.00 70.94 171 THR A N 1
ATOM 1123 C CA . THR A 1 171 ? -20.170 -3.830 20.698 1.00 70.94 171 THR A CA 1
ATOM 1124 C C . THR A 1 171 ? -19.460 -2.489 20.546 1.00 70.94 171 THR A C 1
ATOM 1126 O O . THR A 1 171 ? -19.305 -1.746 21.513 1.00 70.94 171 THR A O 1
ATOM 1129 N N . LEU A 1 172 ? -19.030 -2.177 19.324 1.00 80.81 172 LEU A N 1
ATOM 1130 C CA . LEU A 1 172 ? -18.416 -0.899 18.966 1.00 80.81 172 LEU A CA 1
ATOM 1131 C C . LEU A 1 172 ? -19.407 -0.056 18.160 1.00 80.81 172 LEU A C 1
ATOM 1133 O O . LEU A 1 172 ? -20.109 -0.578 17.296 1.00 80.81 172 LEU A O 1
ATOM 1137 N N . GLN A 1 173 ? -19.421 1.253 18.408 1.00 82.19 173 GLN A N 1
ATOM 1138 C CA . GLN A 1 173 ? -20.185 2.240 17.636 1.00 82.19 173 GLN A CA 1
ATOM 1139 C C . GLN A 1 173 ? -19.224 3.315 17.107 1.00 82.19 173 GLN A C 1
ATOM 1141 O O . GLN A 1 173 ? -19.083 4.373 17.723 1.00 82.19 173 GLN A O 1
ATOM 1146 N N . PRO A 1 174 ? -18.492 3.035 16.011 1.00 88.94 174 PRO A N 1
ATOM 1147 C CA . PRO A 1 174 ? -17.479 3.946 15.495 1.00 88.94 174 PRO A CA 1
ATOM 1148 C C . PRO A 1 174 ? -18.112 5.213 14.905 1.00 88.94 174 PRO A C 1
ATOM 1150 O O . PRO A 1 174 ? -19.158 5.160 14.258 1.00 88.94 174 PRO A O 1
ATOM 1153 N N . SER A 1 175 ? -17.443 6.356 15.059 1.00 92.69 175 SER A N 1
ATOM 1154 C CA . SER A 1 175 ? -17.781 7.597 14.352 1.00 92.69 175 SER A CA 1
ATOM 1155 C C . SER A 1 175 ? -17.390 7.480 12.881 1.00 92.69 175 SER A C 1
ATOM 1157 O O . SER A 1 175 ? -16.296 7.869 12.478 1.00 92.69 175 SER A O 1
ATOM 1159 N N . TRP A 1 176 ? -18.278 6.884 12.089 1.00 95.62 176 TRP A N 1
ATOM 1160 C CA . TRP A 1 176 ? -18.067 6.664 10.663 1.00 95.62 176 TRP A CA 1
ATOM 1161 C C . TRP A 1 176 ? -17.946 7.976 9.868 1.00 95.62 176 TRP A C 1
ATOM 1163 O O . TRP A 1 176 ? -18.640 8.948 10.186 1.00 95.62 176 TRP A O 1
ATOM 1173 N N . PRO A 1 177 ? -17.132 8.000 8.793 1.00 94.69 177 PRO A N 1
ATOM 1174 C CA . PRO A 1 177 ? -17.160 9.100 7.838 1.00 94.69 177 PRO A CA 1
ATOM 1175 C C . PRO A 1 177 ? -18.541 9.204 7.186 1.00 94.69 177 PRO A C 1
ATOM 1177 O O . PRO A 1 177 ? -19.216 8.198 6.956 1.00 94.69 177 PRO A O 1
ATOM 1180 N N . LYS A 1 178 ? -18.950 10.435 6.868 1.00 92.88 178 LYS A N 1
ATOM 1181 C CA . LYS A 1 178 ? -20.230 10.712 6.194 1.00 92.88 178 LYS A CA 1
ATOM 1182 C C . LYS A 1 178 ? -20.195 10.384 4.700 1.00 92.88 178 LYS A C 1
ATOM 1184 O O . LYS A 1 178 ? -21.221 10.021 4.135 1.00 92.88 178 LYS A O 1
ATOM 1189 N N . ASP A 1 179 ? -19.020 10.511 4.091 1.00 93.44 179 ASP A N 1
ATOM 1190 C CA . ASP A 1 179 ? -18.785 10.311 2.665 1.00 93.44 179 ASP A CA 1
ATOM 1191 C C . ASP A 1 179 ? -18.032 8.995 2.400 1.00 93.44 179 ASP A C 1
ATOM 1193 O O . ASP A 1 179 ? -17.362 8.443 3.277 1.00 93.44 179 ASP A O 1
ATOM 1197 N N . GLY A 1 180 ? -18.090 8.506 1.159 1.00 96.50 180 GLY A N 1
ATOM 1198 C CA . GLY A 1 180 ? -17.267 7.388 0.686 1.00 96.50 180 GLY A CA 1
ATOM 1199 C C . GLY A 1 180 ? -17.616 6.030 1.311 1.00 96.50 180 GLY A C 1
ATOM 1200 O O . GLY A 1 180 ? -18.747 5.547 1.195 1.00 96.50 180 GLY A O 1
ATOM 1201 N N . GLN A 1 181 ? -16.609 5.362 1.880 1.00 97.81 181 GLN A N 1
ATOM 1202 C CA . GLN A 1 181 ? -16.751 4.077 2.573 1.00 97.81 181 GLN A CA 1
ATOM 1203 C C . GLN A 1 181 ? -15.637 3.858 3.606 1.00 97.81 181 GLN A C 1
ATOM 1205 O O . GLN A 1 181 ? -14.521 4.357 3.442 1.00 97.81 181 GLN A O 1
ATOM 1210 N N . ALA A 1 182 ? -15.922 3.066 4.639 1.00 98.19 182 ALA A N 1
ATOM 1211 C CA . ALA A 1 182 ? -14.952 2.677 5.658 1.00 98.19 182 ALA A CA 1
ATOM 1212 C C . ALA A 1 182 ? -15.162 1.238 6.143 1.00 98.19 182 ALA A C 1
ATOM 1214 O O . ALA A 1 182 ? -16.267 0.698 6.070 1.00 98.19 182 ALA A O 1
ATOM 1215 N N . ALA A 1 183 ? -14.097 0.627 6.657 1.00 97.44 183 ALA A N 1
ATOM 1216 C CA . ALA A 1 183 ? -14.130 -0.688 7.283 1.00 97.44 183 ALA A CA 1
ATOM 1217 C C . ALA A 1 183 ? -13.117 -0.795 8.432 1.00 97.44 183 ALA A C 1
ATOM 1219 O O . ALA A 1 183 ? -12.067 -0.152 8.398 1.00 97.44 183 ALA A O 1
ATOM 1220 N N . LEU A 1 184 ? -13.425 -1.635 9.422 1.00 95.94 184 LEU A N 1
ATOM 1221 C CA . LEU A 1 184 ? -12.585 -1.940 10.580 1.00 95.94 184 LEU A CA 1
ATOM 1222 C C . LEU A 1 184 ? -12.630 -3.438 10.895 1.00 95.94 184 LEU A C 1
ATOM 1224 O O . LEU A 1 184 ? -13.705 -4.009 11.050 1.00 95.94 184 LEU A O 1
ATOM 1228 N N . SER A 1 185 ? -11.468 -4.056 11.079 1.00 94.19 185 SER A N 1
ATOM 1229 C CA . SER A 1 185 ? -11.311 -5.343 11.758 1.00 94.19 185 SER A CA 1
ATOM 1230 C C . SER A 1 185 ? -10.622 -5.093 13.093 1.00 94.19 185 SER A C 1
ATOM 1232 O O . SER A 1 185 ? -9.582 -4.439 13.130 1.00 94.19 185 SER A O 1
ATOM 1234 N N . VAL A 1 186 ? -11.188 -5.617 14.177 1.00 89.25 186 VAL A N 1
ATOM 1235 C CA . VAL A 1 186 ? -10.661 -5.477 15.542 1.00 89.25 186 VAL A CA 1
ATOM 1236 C C . VAL A 1 186 ? -10.473 -6.872 16.115 1.00 89.25 186 VAL A C 1
ATOM 1238 O O . VAL A 1 186 ? -11.399 -7.682 16.054 1.00 89.25 186 VAL A O 1
ATOM 1241 N N . ASP A 1 187 ? -9.301 -7.163 16.676 1.00 79.31 187 ASP A N 1
ATOM 1242 C CA . ASP A 1 187 ? -9.034 -8.479 17.261 1.00 79.31 187 ASP A CA 1
ATOM 1243 C C . ASP A 1 187 ? -10.055 -8.815 18.361 1.00 79.31 187 ASP A C 1
ATOM 1245 O O . ASP A 1 187 ? -10.220 -8.071 19.329 1.00 79.31 187 ASP A O 1
ATOM 1249 N N . GLY A 1 188 ? -10.757 -9.941 18.198 1.00 68.31 188 GLY A N 1
ATOM 1250 C CA . GLY A 1 188 ? -11.863 -10.373 19.062 1.00 68.31 188 GLY A CA 1
ATOM 1251 C C . GLY A 1 188 ? -13.268 -10.076 18.516 1.00 68.31 188 GLY A C 1
ATOM 1252 O O . GLY A 1 188 ? -14.223 -10.696 18.975 1.00 68.31 188 GLY A O 1
ATOM 1253 N N . VAL A 1 189 ? -13.414 -9.213 17.503 1.00 74.88 189 VAL A N 1
ATOM 1254 C CA . VAL A 1 189 ? -14.689 -8.989 16.797 1.00 74.88 189 VAL A CA 1
ATOM 1255 C C . VAL A 1 189 ? -14.765 -9.926 15.589 1.00 74.88 189 VAL A C 1
ATOM 1257 O O . VAL A 1 189 ? -13.912 -9.889 14.706 1.00 74.88 189 VAL A O 1
ATOM 1260 N N . ARG A 1 190 ? -15.788 -10.792 15.538 1.00 69.88 190 ARG A N 1
ATOM 1261 C CA . ARG A 1 190 ? -15.883 -11.882 14.540 1.00 69.88 190 ARG A CA 1
ATOM 1262 C C . ARG A 1 190 ? -16.056 -11.424 13.088 1.00 69.88 190 ARG A C 1
ATOM 1264 O O . ARG A 1 190 ? -15.678 -12.165 12.184 1.00 69.88 190 ARG A O 1
ATOM 1271 N N . THR A 1 191 ? -16.642 -10.251 12.871 1.00 77.06 191 THR A N 1
ATOM 1272 C CA . THR A 1 191 ? -16.993 -9.735 11.543 1.00 77.06 191 THR A CA 1
ATOM 1273 C C . THR A 1 191 ? -16.485 -8.302 11.416 1.00 77.06 191 THR A C 1
ATOM 1275 O O . THR A 1 191 ? -16.755 -7.507 12.319 1.00 77.06 191 THR A O 1
ATOM 1278 N N . PRO A 1 192 ? -15.782 -7.934 10.327 1.00 82.81 192 PRO A N 1
ATOM 1279 C CA . PRO A 1 192 ? -15.389 -6.552 10.097 1.00 82.81 192 PRO A CA 1
ATOM 1280 C C . PRO A 1 192 ? -16.599 -5.615 10.094 1.00 82.81 192 PRO A C 1
ATOM 1282 O O . PRO A 1 192 ? -17.605 -5.880 9.438 1.00 82.81 192 PRO A O 1
ATOM 1285 N N . LEU A 1 193 ? -16.483 -4.508 10.819 1.00 90.69 193 LEU A N 1
ATOM 1286 C CA . LEU A 1 193 ? -17.479 -3.445 10.847 1.00 90.69 193 LEU A CA 1
ATOM 1287 C C . LEU A 1 193 ? -17.301 -2.579 9.596 1.00 90.69 193 LEU A C 1
ATOM 1289 O O . LEU A 1 193 ? -16.168 -2.288 9.215 1.00 90.69 193 LEU A O 1
ATOM 1293 N N . THR A 1 194 ? -18.389 -2.149 8.959 1.00 93.88 194 THR A N 1
ATOM 1294 C CA . THR A 1 194 ? -18.343 -1.407 7.686 1.00 93.88 194 THR A CA 1
ATOM 1295 C C . THR A 1 194 ? -19.347 -0.262 7.646 1.00 93.88 194 THR A C 1
ATOM 1297 O O . THR A 1 194 ? -20.404 -0.345 8.266 1.00 93.88 194 THR A O 1
ATOM 1300 N N . SER A 1 195 ? -19.051 0.769 6.853 1.00 95.19 195 SER A N 1
ATOM 1301 C CA . SER A 1 195 ? -19.957 1.886 6.567 1.00 95.19 195 SER A CA 1
ATOM 1302 C C . SER A 1 195 ? -19.765 2.428 5.145 1.00 95.19 195 SER A C 1
ATOM 1304 O O . SER A 1 195 ? -18.722 2.222 4.515 1.00 95.19 195 SER A O 1
ATOM 1306 N N . GLY A 1 196 ? -20.772 3.144 4.645 1.00 92.94 196 GLY A N 1
ATOM 1307 C CA . GLY A 1 196 ? -20.807 3.733 3.308 1.00 92.94 196 GLY A CA 1
ATOM 1308 C C . GLY A 1 196 ? -21.258 2.762 2.214 1.00 92.94 196 GLY A C 1
ATOM 1309 O O . GLY A 1 196 ? -21.937 1.772 2.467 1.00 92.94 196 GLY A O 1
ATOM 1310 N N . THR A 1 197 ? -20.912 3.077 0.965 1.00 81.38 197 THR A N 1
ATOM 1311 C CA . THR A 1 197 ? -21.571 2.487 -0.222 1.00 81.38 197 THR A CA 1
ATOM 1312 C C . THR A 1 197 ? -21.201 1.038 -0.554 1.00 81.38 197 THR A C 1
ATOM 1314 O O . THR A 1 197 ? -21.867 0.437 -1.392 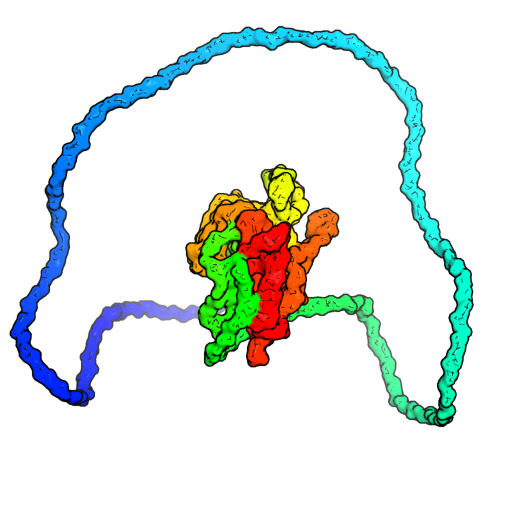1.00 81.38 197 THR A O 1
ATOM 1317 N N . ALA A 1 198 ? -20.115 0.500 0.019 1.00 87.25 198 ALA A N 1
ATOM 1318 C CA . ALA A 1 198 ? -19.515 -0.800 -0.329 1.00 87.25 198 ALA A CA 1
ATOM 1319 C C . ALA A 1 198 ? -19.240 -1.032 -1.839 1.00 87.25 198 ALA A C 1
ATOM 1321 O O . ALA A 1 198 ? -18.955 -2.152 -2.261 1.00 87.25 198 ALA A O 1
ATOM 1322 N N . LYS A 1 199 ? -19.288 0.020 -2.667 1.00 95.88 199 LYS A N 1
ATOM 1323 C CA . LYS A 1 199 ? -19.026 -0.035 -4.109 1.00 95.88 199 LYS A CA 1
ATOM 1324 C C . LYS A 1 199 ? -17.511 -0.096 -4.369 1.00 95.88 199 LYS A C 1
ATOM 1326 O O . LYS A 1 199 ? -16.768 0.611 -3.685 1.00 95.88 199 LYS A O 1
ATOM 1331 N N . PRO A 1 200 ? -17.021 -0.839 -5.379 1.00 98.50 200 PRO A N 1
ATOM 1332 C CA . PRO A 1 200 ? -15.649 -0.685 -5.856 1.00 98.50 200 PRO A CA 1
ATOM 1333 C C . PRO A 1 200 ? -15.357 0.769 -6.256 1.00 98.50 200 PRO A C 1
ATOM 1335 O O . PRO A 1 200 ? -16.065 1.359 -7.077 1.00 98.50 200 PRO A O 1
ATOM 1338 N N . THR A 1 201 ? -14.307 1.346 -5.678 1.00 98.69 201 THR A N 1
ATOM 1339 C CA . THR A 1 201 ? -13.815 2.700 -5.984 1.00 98.69 201 THR A CA 1
ATOM 1340 C C . THR A 1 201 ? -12.327 2.659 -6.324 1.00 98.69 201 THR A C 1
ATOM 1342 O O . THR A 1 201 ? -11.639 1.770 -5.810 1.00 98.69 201 THR A O 1
ATOM 1345 N N . PRO A 1 202 ? -11.803 3.588 -7.151 1.00 98.81 202 PRO A N 1
ATOM 1346 C CA . PRO A 1 202 ? -10.390 3.595 -7.510 1.00 98.81 202 PRO A CA 1
ATOM 1347 C C . PRO A 1 202 ? -9.504 3.664 -6.265 1.00 98.81 202 PRO A C 1
ATOM 1349 O O . PRO A 1 202 ? -9.738 4.445 -5.341 1.00 98.81 202 PRO A O 1
ATOM 1352 N N . THR A 1 203 ? -8.492 2.807 -6.219 1.00 98.69 203 THR A N 1
ATOM 1353 C CA . THR A 1 203 ? -7.647 2.633 -5.027 1.00 98.69 203 THR A CA 1
ATOM 1354 C C . THR A 1 203 ? -6.604 3.734 -4.862 1.00 98.69 203 THR A C 1
ATOM 1356 O O . THR A 1 203 ? -6.183 4.015 -3.734 1.00 98.69 203 THR A O 1
ATOM 1359 N N . ALA A 1 204 ? -6.162 4.363 -5.956 1.00 98.62 204 ALA A N 1
ATOM 1360 C CA . ALA A 1 204 ? -4.900 5.094 -5.960 1.00 98.62 204 ALA A CA 1
ATOM 1361 C C . ALA A 1 204 ? -3.779 4.224 -5.334 1.00 98.62 204 ALA A C 1
ATOM 1363 O O . ALA A 1 204 ? -3.816 2.992 -5.331 1.00 98.62 204 ALA A O 1
ATOM 1364 N N . SER A 1 205 ? -2.783 4.851 -4.716 1.00 98.62 205 SER A N 1
ATOM 1365 C CA . SER A 1 205 ? -1.622 4.146 -4.166 1.00 98.62 205 SER A CA 1
ATOM 1366 C C . SER A 1 205 ? -1.867 3.152 -3.015 1.00 98.62 205 SER A C 1
ATOM 1368 O O . SER A 1 205 ? -0.884 2.550 -2.579 1.00 98.62 205 SER A O 1
ATOM 1370 N N . VAL A 1 206 ? -3.097 2.916 -2.525 1.00 98.75 206 VAL A N 1
ATOM 1371 C CA . VAL A 1 206 ? -3.321 1.807 -1.565 1.00 98.75 206 VAL A CA 1
ATOM 1372 C C . VAL A 1 206 ? -3.195 0.433 -2.237 1.00 98.75 206 VAL A C 1
ATOM 1374 O O . VAL A 1 206 ? -2.815 -0.528 -1.573 1.00 98.75 206 VAL A O 1
ATOM 1377 N N . ALA A 1 207 ? -3.348 0.345 -3.569 1.00 98.88 207 ALA A N 1
ATOM 1378 C CA . ALA A 1 207 ? -3.058 -0.873 -4.337 1.00 98.88 207 ALA A CA 1
ATOM 1379 C C . ALA A 1 207 ? -1.638 -1.418 -4.114 1.00 98.88 207 ALA A C 1
ATOM 1381 O O . ALA A 1 207 ? -1.427 -2.629 -4.179 1.00 98.88 207 ALA A O 1
ATOM 1382 N N . LYS A 1 208 ? -0.673 -0.547 -3.788 1.00 98.88 208 LYS A N 1
ATOM 1383 C CA . LYS A 1 208 ? 0.723 -0.927 -3.533 1.00 98.88 208 LYS A CA 1
ATOM 1384 C C . LYS A 1 208 ? 0.891 -1.884 -2.351 1.00 98.88 208 LYS A C 1
ATOM 1386 O O . LYS A 1 208 ? 1.895 -2.587 -2.298 1.00 98.88 208 LYS A O 1
ATOM 1391 N N . VAL A 1 209 ? -0.097 -1.982 -1.457 1.00 98.94 209 VAL A N 1
ATOM 1392 C CA . VAL A 1 209 ? -0.140 -3.025 -0.419 1.00 98.94 209 VAL A CA 1
ATOM 1393 C C . VAL A 1 209 ? -0.232 -4.417 -1.049 1.00 98.94 209 VAL A C 1
ATOM 1395 O O . VAL A 1 209 ? 0.467 -5.321 -0.606 1.00 98.94 209 VAL A O 1
ATOM 1398 N N . MET A 1 210 ? -1.019 -4.595 -2.119 1.00 98.94 210 MET A N 1
ATOM 1399 C CA . MET A 1 210 ? -1.082 -5.868 -2.848 1.00 98.94 210 MET A CA 1
ATOM 1400 C C . MET A 1 210 ? 0.242 -6.149 -3.552 1.00 98.94 210 MET A C 1
ATOM 1402 O O . MET A 1 210 ? 0.738 -7.266 -3.482 1.00 98.94 210 MET A O 1
ATOM 1406 N N . THR A 1 211 ? 0.858 -5.135 -4.159 1.00 98.94 211 THR A N 1
ATOM 1407 C CA . THR A 1 211 ? 2.181 -5.260 -4.789 1.00 98.94 211 THR A CA 1
ATOM 1408 C C . THR A 1 211 ? 3.243 -5.693 -3.781 1.00 98.94 211 THR A C 1
ATOM 1410 O O . THR A 1 211 ? 3.965 -6.650 -4.042 1.00 98.94 211 THR A O 1
ATOM 1413 N N . ALA A 1 212 ? 3.285 -5.079 -2.595 1.00 98.88 212 ALA A N 1
ATOM 1414 C CA . ALA A 1 212 ? 4.169 -5.488 -1.504 1.00 98.88 212 ALA A CA 1
ATOM 1415 C C . ALA A 1 212 ? 3.868 -6.915 -1.003 1.00 98.88 212 ALA A C 1
ATOM 1417 O O . ALA A 1 212 ? 4.786 -7.713 -0.835 1.00 98.88 212 ALA A O 1
ATOM 1418 N N . TYR A 1 213 ? 2.591 -7.258 -0.807 1.00 98.88 213 TYR A N 1
ATOM 1419 C CA . TYR A 1 213 ? 2.160 -8.575 -0.329 1.00 98.88 213 TYR A CA 1
ATOM 1420 C C . TYR A 1 213 ? 2.501 -9.700 -1.317 1.00 98.88 213 TYR A C 1
ATOM 1422 O O . TYR A 1 213 ? 3.074 -10.722 -0.942 1.00 98.88 213 TYR A O 1
ATOM 1430 N N . VAL A 1 214 ? 2.210 -9.496 -2.602 1.00 98.81 214 VAL A N 1
ATOM 1431 C CA . VAL A 1 214 ? 2.543 -10.423 -3.691 1.00 98.81 214 VAL A CA 1
ATOM 1432 C C . VAL A 1 214 ? 4.057 -10.579 -3.839 1.00 98.81 214 VAL A C 1
ATOM 1434 O O . VAL A 1 214 ? 4.547 -11.697 -4.014 1.00 98.81 214 VAL A O 1
ATOM 1437 N N . PHE A 1 215 ? 4.801 -9.477 -3.731 1.00 98.69 215 PHE A N 1
ATOM 1438 C CA . PHE A 1 215 ? 6.259 -9.472 -3.785 1.00 98.69 215 PHE A CA 1
ATOM 1439 C C . PHE A 1 215 ? 6.874 -10.279 -2.637 1.00 98.69 215 PHE A C 1
ATOM 1441 O O . PHE A 1 215 ? 7.726 -11.128 -2.890 1.00 98.69 215 PHE A O 1
ATOM 1448 N N . LEU A 1 216 ? 6.394 -10.091 -1.405 1.00 98.56 216 LEU A N 1
ATOM 1449 C CA . LEU A 1 216 ? 6.861 -10.829 -0.228 1.00 98.56 216 LEU A CA 1
ATOM 1450 C C . LEU A 1 216 ? 6.444 -12.310 -0.253 1.00 98.56 216 LEU A C 1
ATOM 1452 O O . LEU A 1 216 ? 7.272 -13.167 0.046 1.00 98.56 216 LEU A O 1
ATOM 1456 N N . LYS A 1 217 ? 5.239 -12.653 -0.743 1.00 98.00 217 LYS A N 1
ATOM 1457 C CA . LYS A 1 217 ? 4.868 -14.060 -1.021 1.00 98.00 217 LYS A CA 1
ATOM 1458 C C . LYS A 1 217 ? 5.791 -14.720 -2.054 1.00 98.00 217 LYS A C 1
ATOM 1460 O O . LYS A 1 217 ? 6.011 -15.925 -1.979 1.00 98.00 217 LYS A O 1
ATOM 1465 N N . ALA A 1 218 ? 6.296 -13.970 -3.037 1.00 97.56 218 ALA A N 1
ATOM 1466 C CA . ALA A 1 218 ? 7.198 -14.491 -4.068 1.00 97.56 218 ALA A CA 1
ATOM 1467 C C . ALA A 1 218 ? 8.674 -14.526 -3.631 1.00 97.56 218 ALA A C 1
ATOM 1469 O O . ALA A 1 218 ? 9.436 -15.366 -4.109 1.00 97.56 218 ALA A O 1
ATOM 1470 N N . LYS A 1 219 ? 9.084 -13.600 -2.759 1.00 96.69 219 LYS A N 1
ATOM 1471 C CA . LYS A 1 219 ? 10.437 -13.467 -2.210 1.00 96.69 219 LYS A CA 1
ATOM 1472 C C . LYS A 1 219 ? 10.322 -13.044 -0.735 1.00 96.69 219 LYS A C 1
ATOM 1474 O O . LYS A 1 219 ? 10.247 -11.846 -0.469 1.00 96.69 219 LYS A O 1
ATOM 1479 N N . PRO A 1 220 ? 10.278 -13.979 0.227 1.00 97.12 220 PRO A N 1
ATOM 1480 C CA . PRO A 1 220 ? 10.158 -13.629 1.641 1.00 97.12 220 PRO A CA 1
ATOM 1481 C C . PRO A 1 220 ? 11.335 -12.779 2.133 1.00 97.12 220 PRO A C 1
ATOM 1483 O O . PRO A 1 220 ? 12.486 -13.045 1.780 1.00 97.12 220 PRO A O 1
ATOM 1486 N N . LEU A 1 221 ? 11.056 -11.780 2.976 1.00 96.94 221 LEU A N 1
ATOM 1487 C CA . LEU A 1 221 ? 12.065 -10.902 3.573 1.00 96.94 221 LEU A CA 1
ATOM 1488 C C . LEU A 1 221 ? 12.028 -11.020 5.100 1.00 96.94 221 LEU A C 1
ATOM 1490 O O . LEU A 1 221 ? 11.010 -10.733 5.724 1.00 96.94 221 LEU A O 1
ATOM 1494 N N . ALA A 1 222 ? 13.146 -11.409 5.711 1.00 95.62 222 ALA A N 1
ATOM 1495 C CA . ALA A 1 222 ? 13.269 -11.420 7.167 1.00 95.62 222 ALA A CA 1
ATOM 1496 C C . ALA A 1 222 ? 13.338 -9.988 7.731 1.00 95.62 222 ALA A C 1
ATOM 1498 O O . ALA A 1 222 ? 13.918 -9.093 7.110 1.00 95.62 222 ALA A O 1
ATOM 1499 N N . THR A 1 223 ? 12.801 -9.773 8.935 1.00 94.69 223 THR A N 1
ATOM 1500 C CA . THR A 1 223 ? 12.881 -8.487 9.645 1.00 94.69 223 THR A CA 1
ATOM 1501 C C . THR A 1 223 ? 14.323 -7.983 9.714 1.00 94.69 223 THR A C 1
ATOM 1503 O O . THR A 1 223 ? 15.230 -8.714 10.101 1.00 94.69 223 THR A O 1
ATOM 1506 N N . GLY A 1 224 ? 14.538 -6.722 9.333 1.00 92.50 224 GLY A N 1
ATOM 1507 C CA . GLY A 1 224 ? 15.864 -6.089 9.324 1.00 92.50 224 GLY A CA 1
ATOM 1508 C C . GLY A 1 224 ? 16.770 -6.462 8.141 1.00 92.50 224 GLY A C 1
ATOM 1509 O O . GLY A 1 224 ? 17.743 -5.757 7.897 1.00 92.50 224 GLY A O 1
ATOM 1510 N N . ALA A 1 225 ? 16.453 -7.498 7.358 1.00 96.88 225 ALA A N 1
ATOM 1511 C CA . ALA A 1 225 ? 17.258 -7.870 6.197 1.00 96.88 225 ALA A CA 1
ATOM 1512 C C . ALA A 1 225 ? 17.097 -6.877 5.030 1.00 96.88 225 ALA A C 1
ATOM 1514 O O . ALA A 1 225 ? 16.041 -6.265 4.848 1.00 96.88 225 ALA A O 1
ATOM 1515 N N . SER A 1 226 ? 18.139 -6.766 4.198 1.00 97.19 226 SER A N 1
ATOM 1516 C CA . SER A 1 226 ? 18.100 -6.038 2.917 1.00 97.19 226 SER A CA 1
ATOM 1517 C C . SER A 1 226 ? 17.417 -6.835 1.799 1.00 97.19 226 SER A C 1
ATOM 1519 O O . SER A 1 226 ? 16.811 -6.248 0.902 1.00 97.19 226 SER A O 1
ATOM 1521 N N . GLY A 1 227 ? 17.517 -8.167 1.857 1.00 97.00 227 GLY A N 1
ATOM 1522 C CA . GLY A 1 227 ? 17.073 -9.079 0.801 1.00 97.00 227 GLY A CA 1
ATOM 1523 C C . GLY A 1 227 ? 17.929 -9.016 -0.477 1.00 97.00 227 GLY A C 1
ATOM 1524 O O . GLY A 1 227 ? 18.844 -8.194 -0.572 1.00 97.00 227 GLY A O 1
ATOM 1525 N N . PRO A 1 228 ? 17.657 -9.895 -1.458 1.00 96.69 228 PRO A N 1
ATOM 1526 C CA . PRO A 1 228 ? 18.307 -9.866 -2.766 1.00 96.69 228 PRO A CA 1
ATOM 1527 C C . PRO A 1 228 ? 18.063 -8.545 -3.509 1.00 96.69 228 PRO A C 1
ATOM 1529 O O . PRO A 1 228 ? 17.026 -7.903 -3.333 1.00 96.69 228 PRO A O 1
ATOM 1532 N N . SER A 1 229 ? 19.009 -8.160 -4.368 1.00 97.00 229 SER A N 1
ATOM 1533 C CA . SER A 1 229 ? 18.897 -6.964 -5.211 1.00 97.00 229 SER A CA 1
ATOM 1534 C C . SER A 1 229 ? 18.433 -7.272 -6.632 1.00 97.00 229 SER A C 1
ATOM 1536 O O . SER A 1 229 ? 18.641 -8.371 -7.149 1.00 97.00 229 SER A O 1
ATOM 1538 N N . PHE A 1 230 ? 17.877 -6.256 -7.286 1.00 97.19 230 PHE A N 1
ATOM 1539 C CA . PHE A 1 230 ? 17.615 -6.211 -8.722 1.00 97.19 230 PHE A CA 1
ATOM 1540 C C . PHE A 1 230 ? 18.075 -4.873 -9.305 1.00 97.19 230 PHE A C 1
ATOM 1542 O O . PHE A 1 230 ? 18.222 -3.888 -8.583 1.00 97.19 230 PHE A O 1
ATOM 1549 N N . THR A 1 231 ? 18.310 -4.836 -10.613 1.00 97.56 231 THR A N 1
ATOM 1550 C CA . THR A 1 231 ? 18.649 -3.604 -11.332 1.00 97.56 231 THR A CA 1
ATOM 1551 C C . THR A 1 231 ? 17.406 -2.969 -11.943 1.00 97.56 231 THR A C 1
ATOM 1553 O O . THR A 1 231 ? 16.571 -3.673 -12.515 1.00 97.56 231 THR A O 1
ATOM 1556 N N . ILE A 1 232 ? 17.300 -1.642 -11.860 1.00 98.00 232 ILE A N 1
ATOM 1557 C CA . ILE A 1 232 ? 16.293 -0.862 -12.595 1.00 98.00 232 ILE A CA 1
ATOM 1558 C C . ILE A 1 232 ? 16.528 -1.030 -14.102 1.00 98.00 232 ILE A C 1
ATOM 1560 O O . ILE A 1 232 ? 17.664 -0.911 -14.575 1.00 98.00 232 ILE A O 1
ATOM 1564 N N . SER A 1 233 ? 15.475 -1.301 -14.875 1.00 97.50 233 SER A N 1
ATOM 1565 C CA . SER A 1 233 ? 15.584 -1.433 -16.329 1.00 97.50 233 SER A CA 1
ATOM 1566 C C . SER A 1 233 ? 15.814 -0.084 -17.017 1.00 97.50 233 SER A C 1
ATOM 1568 O O . SER A 1 233 ? 15.392 0.972 -16.541 1.00 97.50 233 SER A O 1
ATOM 1570 N N . ALA A 1 234 ? 16.445 -0.120 -18.194 1.00 97.44 234 ALA A N 1
ATOM 1571 C CA . ALA A 1 234 ? 16.530 1.054 -19.064 1.00 97.44 234 ALA A CA 1
ATOM 1572 C C . ALA A 1 234 ? 15.137 1.551 -19.501 1.00 97.44 234 ALA A C 1
ATOM 1574 O O . ALA A 1 234 ? 14.930 2.750 -19.668 1.00 97.44 234 ALA A O 1
ATOM 1575 N N . GLU A 1 235 ? 14.181 0.630 -19.633 1.00 95.56 235 GLU A N 1
ATOM 1576 C CA . GLU A 1 235 ? 12.806 0.892 -20.054 1.00 95.56 235 GLU A CA 1
ATOM 1577 C C . GLU A 1 235 ? 12.035 1.730 -19.020 1.00 95.56 235 GLU A C 1
ATOM 1579 O O . GLU A 1 235 ? 11.431 2.744 -19.368 1.00 95.56 235 GLU A O 1
ATOM 1584 N N . GLU A 1 236 ? 12.097 1.369 -17.734 1.00 95.88 236 GLU A N 1
ATOM 1585 C CA . GLU A 1 236 ? 11.455 2.157 -16.677 1.00 95.88 236 GLU A CA 1
ATOM 1586 C C . GLU A 1 236 ? 12.198 3.471 -16.406 1.00 95.88 236 GLU A C 1
ATOM 1588 O O . GLU A 1 236 ? 11.559 4.506 -16.217 1.00 95.88 236 GLU A O 1
ATOM 1593 N N . ALA A 1 237 ? 13.536 3.473 -16.467 1.00 95.38 237 ALA A N 1
ATOM 1594 C CA . ALA A 1 237 ? 14.310 4.708 -16.363 1.00 95.38 237 ALA A CA 1
ATOM 1595 C C . ALA A 1 237 ? 13.874 5.731 -17.433 1.00 95.38 237 ALA A C 1
ATOM 1597 O O . ALA A 1 237 ? 13.605 6.888 -17.097 1.00 95.38 237 ALA A O 1
ATOM 1598 N N . ALA A 1 238 ? 13.694 5.292 -18.687 1.00 96.00 238 ALA A N 1
ATOM 1599 C CA . ALA A 1 238 ? 13.212 6.125 -19.790 1.00 96.00 238 ALA A CA 1
ATOM 1600 C C . ALA A 1 238 ? 11.776 6.657 -19.584 1.00 96.00 238 ALA A C 1
ATOM 1602 O O . ALA A 1 238 ? 11.469 7.772 -20.006 1.00 96.00 238 ALA A O 1
ATOM 1603 N N . ARG A 1 239 ? 10.902 5.921 -18.880 1.00 95.12 239 ARG A N 1
ATOM 1604 C CA . ARG A 1 239 ? 9.524 6.358 -18.563 1.00 95.12 239 ARG A CA 1
ATOM 1605 C C . ARG A 1 239 ? 9.434 7.470 -17.516 1.00 95.12 239 ARG A C 1
ATOM 1607 O O . ARG A 1 239 ? 8.369 8.077 -17.381 1.00 95.12 239 ARG A O 1
ATOM 1614 N N . SER A 1 240 ? 10.509 7.764 -16.782 1.00 92.06 240 SER A N 1
ATOM 1615 C CA . SER A 1 240 ? 10.486 8.698 -15.642 1.00 92.06 240 SER A CA 1
ATOM 1616 C C . SER A 1 240 ? 9.914 10.078 -15.994 1.00 92.06 240 SER A C 1
ATOM 1618 O O . SER A 1 240 ? 9.076 10.605 -15.260 1.00 92.06 240 SER A O 1
ATOM 1620 N N . ALA A 1 241 ? 10.307 10.646 -17.141 1.00 92.69 241 ALA A N 1
ATOM 1621 C CA . ALA A 1 241 ? 9.816 11.949 -17.593 1.00 92.69 241 ALA A CA 1
ATOM 1622 C C . ALA A 1 241 ? 8.306 11.930 -17.895 1.00 92.69 241 ALA A C 1
ATOM 1624 O O . ALA A 1 241 ? 7.587 12.877 -17.576 1.00 92.69 241 ALA A O 1
ATOM 1625 N N . ASP A 1 242 ? 7.808 10.845 -18.484 1.00 95.12 242 ASP A N 1
ATOM 1626 C CA . ASP A 1 242 ? 6.410 10.685 -18.894 1.00 95.12 242 ASP A CA 1
ATOM 1627 C C . ASP A 1 242 ? 5.487 10.479 -17.693 1.00 95.12 242 ASP A C 1
ATOM 1629 O O . ASP A 1 242 ? 4.410 11.074 -17.613 1.00 95.12 242 ASP A O 1
ATOM 1633 N N . ARG A 1 243 ? 5.935 9.691 -16.713 1.00 94.81 243 ARG A N 1
ATOM 1634 C CA . ARG A 1 243 ? 5.249 9.529 -15.425 1.00 94.81 243 ARG A CA 1
ATOM 1635 C C . ARG A 1 243 ? 5.199 10.835 -14.635 1.00 94.81 243 ARG A C 1
ATOM 1637 O O . ARG A 1 243 ? 4.160 11.162 -14.066 1.00 94.81 243 ARG A O 1
ATOM 1644 N N . MET A 1 244 ? 6.282 11.616 -14.653 1.00 93.56 244 MET A N 1
ATOM 1645 C CA . MET A 1 244 ? 6.320 12.929 -14.004 1.00 93.56 244 MET A CA 1
ATOM 1646 C C . MET A 1 244 ? 5.326 13.909 -14.646 1.00 93.56 244 MET A C 1
ATOM 1648 O O . MET A 1 244 ? 4.587 14.571 -13.922 1.00 93.56 244 MET A O 1
ATOM 1652 N N . ARG A 1 245 ? 5.210 13.940 -15.986 1.00 95.50 245 ARG A N 1
ATOM 1653 C CA . ARG A 1 245 ? 4.171 14.735 -16.678 1.00 95.50 245 ARG A CA 1
ATOM 1654 C C . ARG A 1 245 ? 2.747 14.292 -16.318 1.00 95.50 245 ARG A C 1
ATOM 1656 O O . ARG A 1 245 ? 1.854 15.131 -16.244 1.00 95.50 245 ARG A O 1
ATOM 1663 N N . ARG A 1 246 ? 2.534 13.003 -16.026 1.00 94.50 246 ARG A N 1
ATOM 1664 C CA . ARG A 1 246 ? 1.257 12.460 -15.516 1.00 94.50 246 ARG A CA 1
ATOM 1665 C C . ARG A 1 246 ? 1.041 12.661 -14.007 1.00 94.50 246 ARG A C 1
ATOM 1667 O O . ARG A 1 246 ? 0.033 12.200 -13.482 1.00 94.50 246 ARG A O 1
ATOM 1674 N N . SER A 1 247 ? 1.930 13.385 -13.319 1.00 93.44 247 SER A N 1
ATOM 1675 C CA . SER A 1 247 ? 1.866 13.642 -11.869 1.00 93.44 247 SER A CA 1
ATOM 1676 C C . SER A 1 247 ? 1.858 12.365 -11.010 1.00 93.44 247 SER A C 1
ATOM 1678 O O . SER A 1 247 ? 1.235 12.313 -9.948 1.00 93.44 247 SER A O 1
ATOM 1680 N N . GLU A 1 248 ? 2.559 11.320 -11.457 1.00 96.56 248 GLU A N 1
ATOM 1681 C CA . GLU A 1 248 ? 2.789 10.113 -10.660 1.00 96.56 248 GLU A CA 1
ATOM 1682 C C . GLU A 1 248 ? 3.727 10.380 -9.467 1.00 96.56 248 GLU A C 1
ATOM 1684 O O . GLU A 1 248 ? 4.640 11.204 -9.532 1.00 96.56 248 GLU A O 1
ATOM 1689 N N . SER A 1 249 ? 3.545 9.633 -8.372 1.00 96.75 249 SER A N 1
ATOM 1690 C CA . SER A 1 249 ? 4.503 9.616 -7.257 1.00 96.75 249 SER A CA 1
ATOM 1691 C C . SER A 1 249 ? 5.711 8.757 -7.636 1.00 96.75 249 SER A C 1
ATOM 1693 O O . SER A 1 249 ? 5.538 7.58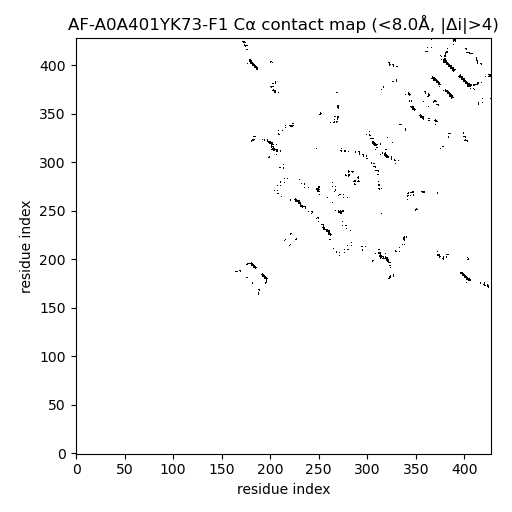9 -7.972 1.00 96.75 249 SER A O 1
ATOM 1695 N N . LEU A 1 250 ? 6.925 9.311 -7.589 1.00 96.75 250 LEU A N 1
ATOM 1696 C CA . LEU A 1 250 ? 8.154 8.663 -8.067 1.00 96.75 250 LEU A CA 1
ATOM 1697 C C . LEU A 1 250 ? 9.316 8.825 -7.074 1.00 96.75 250 LEU A C 1
ATOM 1699 O O . LEU A 1 250 ? 9.416 9.833 -6.369 1.00 96.75 250 LEU A O 1
ATOM 1703 N N . THR A 1 251 ? 10.249 7.871 -7.093 1.00 96.44 251 THR A N 1
ATOM 1704 C CA . THR A 1 251 ? 11.626 8.076 -6.602 1.00 96.44 251 THR A CA 1
ATOM 1705 C C . THR A 1 251 ? 12.567 8.260 -7.799 1.00 96.44 251 THR A C 1
ATOM 1707 O O . THR A 1 251 ? 12.332 7.613 -8.823 1.00 96.44 251 THR A O 1
ATOM 1710 N N . PRO A 1 252 ? 13.624 9.093 -7.711 1.00 94.44 252 PRO A N 1
ATOM 1711 C CA . PRO A 1 252 ? 14.683 9.109 -8.719 1.00 94.44 252 PRO A CA 1
ATOM 1712 C C . PRO A 1 252 ? 15.292 7.713 -8.882 1.00 94.44 252 PRO A C 1
ATOM 1714 O O . PRO A 1 252 ? 15.494 7.018 -7.881 1.00 94.44 252 PRO A O 1
ATOM 1717 N N . VAL A 1 253 ? 15.544 7.317 -10.131 1.00 95.25 253 VAL A N 1
ATOM 1718 C CA . VAL A 1 253 ? 16.191 6.053 -10.509 1.00 95.25 253 VAL A CA 1
ATOM 1719 C C . VAL A 1 253 ? 17.038 6.246 -11.765 1.00 95.25 253 VAL A C 1
ATOM 1721 O O . VAL A 1 253 ? 16.670 7.032 -12.641 1.00 95.25 253 VAL A O 1
ATOM 1724 N N . THR A 1 254 ? 18.121 5.481 -11.885 1.00 95.38 254 THR A N 1
ATOM 1725 C CA . THR A 1 254 ? 18.942 5.400 -13.106 1.00 95.38 254 THR A CA 1
ATOM 1726 C C . THR A 1 254 ? 18.926 3.978 -13.672 1.00 95.38 254 THR A C 1
ATOM 1728 O O . THR A 1 254 ? 18.854 3.003 -12.926 1.00 95.38 254 THR A O 1
ATOM 1731 N N . ALA A 1 255 ? 19.013 3.831 -14.998 1.00 97.44 255 ALA A N 1
ATOM 1732 C CA . ALA A 1 255 ? 19.140 2.521 -15.639 1.00 97.44 255 ALA A CA 1
ATOM 1733 C C . ALA A 1 255 ? 20.357 1.750 -15.088 1.00 97.44 255 ALA A C 1
ATOM 1735 O O . ALA A 1 255 ? 21.450 2.303 -14.982 1.00 97.44 255 ALA A O 1
ATOM 1736 N N . GLY A 1 256 ? 20.170 0.479 -14.727 1.00 97.25 256 GLY A N 1
ATOM 1737 C CA . GLY A 1 256 ? 21.212 -0.346 -14.110 1.00 97.25 256 GLY A CA 1
ATOM 1738 C C . GLY A 1 256 ? 21.446 -0.091 -12.614 1.00 97.25 256 GLY A C 1
ATOM 1739 O O . GLY A 1 256 ? 22.225 -0.820 -12.004 1.00 97.25 256 GLY A O 1
ATOM 1740 N N . GLU A 1 257 ? 20.771 0.885 -11.992 1.00 96.75 257 GLU A N 1
ATOM 1741 C CA . GLU A 1 257 ? 20.878 1.129 -10.550 1.00 96.75 257 GLU A CA 1
ATOM 1742 C C . GLU A 1 257 ? 20.412 -0.095 -9.750 1.00 96.75 257 GLU A C 1
ATOM 1744 O O . GLU A 1 257 ? 19.333 -0.636 -9.994 1.00 96.75 257 GLU A O 1
ATOM 1749 N N . SER A 1 258 ? 21.216 -0.520 -8.772 1.00 96.69 258 SER A N 1
ATOM 1750 C CA . SER A 1 258 ? 20.899 -1.655 -7.903 1.00 96.69 258 SER A CA 1
ATOM 1751 C C . SER A 1 258 ? 19.982 -1.232 -6.751 1.00 96.69 258 SER A C 1
ATOM 1753 O O . SER A 1 258 ? 20.334 -0.388 -5.920 1.00 96.69 258 SER A O 1
ATOM 1755 N N . PHE A 1 259 ? 18.805 -1.849 -6.677 1.00 97.12 259 PHE A N 1
ATOM 1756 C CA . PHE A 1 259 ? 17.875 -1.748 -5.559 1.00 97.12 259 PHE A CA 1
ATOM 1757 C C . PHE A 1 259 ? 17.862 -3.063 -4.787 1.00 97.12 259 PHE A C 1
ATOM 1759 O O . PHE A 1 259 ? 17.569 -4.115 -5.351 1.00 97.12 259 PHE A O 1
ATOM 1766 N N . THR A 1 260 ? 18.125 -3.006 -3.479 1.00 97.81 260 THR A N 1
ATOM 1767 C CA . THR A 1 260 ? 17.802 -4.123 -2.582 1.00 97.81 260 THR A CA 1
ATOM 1768 C C . THR A 1 260 ? 16.284 -4.273 -2.489 1.00 97.81 260 THR A C 1
ATOM 1770 O O . THR A 1 260 ? 15.547 -3.283 -2.572 1.00 97.81 260 THR A O 1
ATOM 1773 N N . GLN A 1 261 ? 15.798 -5.495 -2.269 1.00 97.94 261 GLN A N 1
ATOM 1774 C CA . GLN A 1 261 ? 14.377 -5.758 -2.038 1.00 97.94 261 GLN A CA 1
ATOM 1775 C C . GLN A 1 261 ? 13.787 -4.841 -0.953 1.00 97.94 261 GLN A C 1
ATOM 1777 O O . GLN A 1 261 ? 12.699 -4.291 -1.134 1.00 97.94 261 GLN A O 1
ATOM 1782 N N . ARG A 1 262 ? 14.519 -4.640 0.149 1.00 97.94 262 ARG A N 1
ATOM 1783 C CA . ARG A 1 262 ? 14.128 -3.736 1.233 1.00 97.94 262 ARG A CA 1
ATOM 1784 C C . ARG A 1 262 ? 13.957 -2.296 0.744 1.00 97.94 262 ARG A C 1
ATOM 1786 O O . ARG A 1 262 ? 12.893 -1.722 0.944 1.00 97.94 262 ARG A O 1
ATOM 1793 N N . ARG A 1 263 ? 14.957 -1.739 0.048 1.00 97.69 263 ARG A N 1
ATOM 1794 C CA . ARG A 1 263 ? 14.914 -0.364 -0.483 1.00 97.69 263 ARG A CA 1
ATOM 1795 C C . ARG A 1 263 ? 13.751 -0.176 -1.461 1.00 97.69 263 ARG A C 1
ATOM 1797 O O . ARG A 1 263 ? 13.123 0.878 -1.471 1.00 97.69 263 ARG A O 1
ATOM 1804 N N . ALA A 1 264 ? 13.438 -1.200 -2.257 1.00 98.31 264 ALA A N 1
ATOM 1805 C CA . ALA A 1 264 ? 12.285 -1.185 -3.151 1.00 98.31 264 ALA A CA 1
ATOM 1806 C C . ALA A 1 264 ? 10.950 -1.158 -2.381 1.00 98.31 264 ALA A C 1
ATOM 1808 O O . ALA A 1 264 ? 10.078 -0.353 -2.702 1.00 98.31 264 ALA A O 1
ATOM 1809 N N . LEU A 1 265 ? 10.800 -1.973 -1.331 1.00 98.56 265 LEU A N 1
ATOM 1810 C CA . LEU A 1 265 ? 9.620 -1.950 -0.456 1.00 98.56 265 LEU A CA 1
ATOM 1811 C C . LEU A 1 265 ? 9.475 -0.611 0.291 1.00 98.56 265 LEU A C 1
ATOM 1813 O O . LEU A 1 265 ? 8.369 -0.083 0.379 1.00 98.56 265 LEU A O 1
ATOM 1817 N N . GLU A 1 266 ? 10.570 -0.025 0.781 1.00 98.44 266 GLU A N 1
ATOM 1818 C CA . GLU A 1 266 ? 10.563 1.290 1.443 1.00 98.44 266 GLU A CA 1
ATOM 1819 C C . GLU A 1 266 ? 10.161 2.404 0.460 1.00 98.44 266 GLU A C 1
ATOM 1821 O O . GLU A 1 266 ? 9.269 3.198 0.762 1.00 98.44 266 GLU A O 1
ATOM 1826 N N . ALA A 1 267 ? 10.714 2.417 -0.758 1.00 98.44 267 ALA A N 1
ATOM 1827 C CA . ALA A 1 267 ? 10.311 3.359 -1.804 1.00 98.44 267 ALA A CA 1
ATOM 1828 C C . ALA A 1 267 ? 8.824 3.206 -2.197 1.00 98.44 267 ALA A C 1
ATOM 1830 O O . ALA A 1 267 ? 8.106 4.196 -2.373 1.00 98.44 267 ALA A O 1
ATOM 1831 N N . LEU A 1 268 ? 8.348 1.962 -2.305 1.00 98.69 268 LEU A N 1
ATOM 1832 C CA . LEU A 1 268 ? 6.965 1.618 -2.635 1.00 98.69 268 LEU A CA 1
ATOM 1833 C C . LEU A 1 268 ? 5.975 2.070 -1.546 1.00 98.69 268 LEU A C 1
ATOM 1835 O O . LEU A 1 268 ? 4.901 2.587 -1.863 1.00 98.69 268 LEU A O 1
ATOM 1839 N N . MET A 1 269 ? 6.320 1.884 -0.270 1.00 98.56 269 MET A N 1
ATOM 1840 C CA . MET A 1 269 ? 5.412 2.131 0.854 1.00 98.56 269 MET A CA 1
ATOM 1841 C C . MET A 1 269 ? 5.472 3.573 1.372 1.00 98.56 269 MET A C 1
ATOM 1843 O O . MET A 1 269 ? 4.419 4.184 1.557 1.00 98.56 269 MET A O 1
ATOM 1847 N N . VAL A 1 270 ? 6.672 4.138 1.545 1.00 98.31 270 VAL A N 1
ATOM 1848 C CA . VAL A 1 270 ? 6.884 5.444 2.195 1.00 98.31 270 VAL A CA 1
ATOM 1849 C C . VAL A 1 270 ? 6.622 6.607 1.237 1.00 98.31 270 VAL A C 1
ATOM 1851 O O . VAL A 1 270 ? 5.741 7.430 1.486 1.00 98.31 270 VAL A O 1
ATOM 1854 N N . VAL A 1 271 ? 7.354 6.659 0.116 1.00 97.69 271 VAL A N 1
ATOM 1855 C CA . VAL A 1 271 ? 7.218 7.714 -0.915 1.00 97.69 271 VAL A CA 1
ATOM 1856 C C . VAL A 1 271 ? 6.295 7.317 -2.061 1.00 97.69 271 VAL A C 1
ATOM 1858 O O . VAL A 1 271 ? 6.111 8.073 -3.012 1.00 97.69 271 VAL A O 1
ATOM 1861 N N . SER A 1 272 ? 5.649 6.154 -1.945 1.00 98.06 272 SER A N 1
ATOM 1862 C CA . SER A 1 272 ? 4.581 5.734 -2.842 1.00 98.06 272 SER A CA 1
ATOM 1863 C C . SER A 1 272 ? 5.009 5.576 -4.309 1.00 98.06 272 SER A C 1
ATOM 1865 O O . SER A 1 272 ? 4.188 5.798 -5.201 1.00 98.06 272 SER A O 1
ATOM 1867 N N . ALA A 1 273 ? 6.267 5.199 -4.557 1.00 98.25 273 ALA A N 1
ATOM 1868 C CA . ALA A 1 273 ? 6.893 5.204 -5.877 1.00 98.25 273 ALA A CA 1
ATOM 1869 C C . ALA A 1 273 ? 6.213 4.245 -6.877 1.00 98.25 273 ALA A C 1
ATOM 1871 O O . ALA A 1 273 ? 6.241 3.024 -6.712 1.00 98.25 273 ALA A O 1
ATOM 1872 N N . ASN A 1 274 ? 5.613 4.795 -7.936 1.00 98.69 274 ASN A N 1
ATOM 1873 C CA . ASN A 1 274 ? 4.974 4.035 -9.010 1.00 98.69 274 ASN A CA 1
ATOM 1874 C C . ASN A 1 274 ? 5.998 3.262 -9.841 1.00 98.69 274 ASN A C 1
ATOM 1876 O O . ASN A 1 274 ? 5.811 2.071 -10.064 1.00 98.69 274 ASN A O 1
ATOM 1880 N N . ASN A 1 275 ? 7.096 3.905 -10.248 1.00 98.00 275 ASN A N 1
ATOM 1881 C CA . ASN A 1 275 ? 8.164 3.275 -11.032 1.00 98.00 275 ASN A CA 1
ATOM 1882 C C . ASN A 1 275 ? 8.715 2.004 -10.365 1.00 98.00 275 ASN A C 1
ATOM 1884 O O . ASN A 1 275 ? 8.888 0.977 -11.015 1.00 98.00 275 ASN A O 1
ATOM 1888 N N . ILE A 1 276 ? 8.880 2.030 -9.041 1.00 98.62 276 ILE A N 1
ATOM 1889 C CA . ILE A 1 276 ? 9.299 0.856 -8.267 1.00 98.62 276 ILE A CA 1
ATOM 1890 C C . ILE A 1 276 ? 8.221 -0.240 -8.230 1.00 98.62 276 ILE A C 1
ATOM 1892 O O . ILE A 1 276 ? 8.565 -1.417 -8.215 1.00 98.62 276 ILE A O 1
ATOM 1896 N N . ALA A 1 277 ? 6.928 0.098 -8.282 1.00 98.81 277 ALA A N 1
ATOM 1897 C CA . ALA A 1 277 ? 5.859 -0.899 -8.387 1.00 98.81 277 ALA A CA 1
ATOM 1898 C C . ALA A 1 277 ? 5.926 -1.686 -9.711 1.00 98.81 277 ALA A C 1
ATOM 1900 O O . ALA A 1 277 ? 5.782 -2.908 -9.704 1.00 98.81 277 ALA A O 1
ATOM 1901 N N . HIS A 1 278 ? 6.200 -1.000 -10.825 1.00 98.62 278 HIS A N 1
ATOM 1902 C CA . HIS A 1 278 ? 6.389 -1.622 -12.141 1.00 98.62 278 HIS A CA 1
ATOM 1903 C C . HIS A 1 278 ? 7.693 -2.434 -12.222 1.00 98.62 278 HIS A C 1
ATOM 1905 O O . HIS A 1 278 ? 7.714 -3.533 -12.768 1.00 98.62 278 HIS A O 1
ATOM 1911 N N . GLU A 1 279 ? 8.780 -1.962 -11.607 1.00 98.50 279 GLU A N 1
ATOM 1912 C CA . GLU A 1 279 ? 10.026 -2.738 -11.523 1.00 98.50 279 GLU A CA 1
ATOM 1913 C C . GLU A 1 279 ? 9.902 -3.990 -10.646 1.00 98.50 279 GLU A C 1
ATOM 1915 O O . GLU A 1 279 ? 10.436 -5.041 -10.998 1.00 98.50 279 GLU A O 1
ATOM 1920 N N . ILE A 1 280 ? 9.132 -3.930 -9.554 1.00 98.75 280 ILE A N 1
ATOM 1921 C CA . ILE A 1 280 ? 8.767 -5.117 -8.769 1.00 98.75 280 ILE A CA 1
ATOM 1922 C C . ILE A 1 280 ? 7.965 -6.099 -9.634 1.00 98.75 280 ILE A C 1
ATOM 1924 O O . ILE A 1 280 ? 8.280 -7.289 -9.642 1.00 98.75 280 ILE A O 1
ATOM 1928 N N . ALA A 1 281 ? 6.984 -5.618 -10.406 1.00 98.75 281 ALA A N 1
ATOM 1929 C CA . ALA A 1 281 ? 6.213 -6.455 -11.325 1.00 98.75 281 ALA A CA 1
ATOM 1930 C C . ALA A 1 281 ? 7.105 -7.148 -12.370 1.00 98.75 281 ALA A C 1
ATOM 1932 O O . ALA A 1 281 ? 7.040 -8.370 -12.543 1.00 98.75 281 ALA A O 1
ATOM 1933 N N . ARG A 1 282 ? 8.016 -6.390 -12.994 1.00 98.38 282 ARG A N 1
ATOM 1934 C CA . ARG A 1 282 ? 9.020 -6.903 -13.935 1.00 98.38 282 ARG A CA 1
ATOM 1935 C C . ARG A 1 282 ? 9.960 -7.928 -13.294 1.00 98.38 282 ARG A C 1
ATOM 1937 O O . ARG A 1 282 ? 10.249 -8.949 -13.909 1.00 98.38 282 ARG A O 1
ATOM 1944 N N . TRP A 1 283 ? 10.432 -7.699 -12.068 1.00 98.12 283 TRP A N 1
ATOM 1945 C CA . TRP A 1 283 ? 11.376 -8.607 -11.405 1.00 98.12 283 TRP A CA 1
ATOM 1946 C C . TRP A 1 283 ? 10.736 -9.886 -10.841 1.00 98.12 283 TRP A C 1
ATOM 1948 O O . TRP A 1 283 ? 11.408 -10.914 -10.713 1.00 98.12 283 TRP A O 1
ATOM 1958 N N . VAL A 1 284 ? 9.451 -9.841 -10.478 1.00 98.19 284 VAL A N 1
ATOM 1959 C CA . VAL A 1 284 ? 8.731 -10.991 -9.906 1.00 98.19 284 VAL A CA 1
ATOM 1960 C C . VAL A 1 284 ? 8.096 -11.875 -10.981 1.00 98.19 284 VAL A C 1
ATOM 1962 O O . VAL A 1 284 ? 8.162 -13.096 -10.853 1.00 98.19 284 VAL A O 1
ATOM 1965 N N . ASP A 1 285 ? 7.500 -11.280 -12.017 1.00 98.50 285 ASP A N 1
ATOM 1966 C CA . ASP A 1 285 ? 6.679 -11.980 -13.020 1.00 98.50 285 ASP A CA 1
ATOM 1967 C C . ASP A 1 285 ? 7.066 -11.663 -14.480 1.00 98.50 285 ASP A C 1
ATOM 1969 O O . ASP A 1 285 ? 6.378 -12.079 -15.409 1.00 98.50 285 ASP A O 1
ATOM 1973 N N . GLY A 1 286 ? 8.157 -10.928 -14.717 1.00 97.62 286 GLY A N 1
ATOM 1974 C CA . GLY A 1 286 ? 8.611 -10.549 -16.063 1.00 97.62 286 GLY A CA 1
ATOM 1975 C C . GLY A 1 286 ? 7.922 -9.310 -16.647 1.00 97.62 286 GLY A C 1
ATOM 1976 O O . GLY A 1 286 ? 8.430 -8.740 -17.608 1.00 97.62 286 GLY A O 1
ATOM 1977 N N . GLY A 1 287 ? 6.823 -8.837 -16.052 1.00 97.62 287 GLY A N 1
ATOM 1978 C CA . GLY A 1 287 ? 6.165 -7.586 -16.433 1.00 97.62 287 GLY A CA 1
ATOM 1979 C C . GLY A 1 287 ? 4.776 -7.406 -15.818 1.00 97.62 287 GLY A C 1
ATOM 1980 O O . GLY A 1 287 ? 4.225 -8.320 -15.198 1.00 97.62 287 GLY A O 1
ATOM 1981 N N . ASP A 1 288 ? 4.195 -6.223 -16.032 1.00 98.56 288 ASP A N 1
ATOM 1982 C CA . ASP A 1 288 ? 2.912 -5.810 -15.448 1.00 98.56 288 ASP A CA 1
ATOM 1983 C C . ASP A 1 288 ? 1.775 -6.805 -15.704 1.00 98.56 288 ASP A C 1
ATOM 1985 O O . ASP A 1 288 ? 1.061 -7.151 -14.772 1.00 98.56 288 ASP A O 1
ATOM 1989 N N . ALA A 1 289 ? 1.606 -7.307 -16.932 1.00 98.62 289 ALA A N 1
ATOM 1990 C CA . ALA A 1 289 ? 0.466 -8.162 -17.281 1.00 98.62 289 ALA A CA 1
ATOM 1991 C C . ALA A 1 289 ? 0.421 -9.467 -16.458 1.00 98.62 289 ALA A C 1
ATOM 1993 O O . ALA A 1 289 ? -0.627 -9.844 -15.925 1.00 98.62 289 ALA A O 1
ATOM 1994 N N . ALA A 1 290 ? 1.567 -10.136 -16.307 1.00 98.81 290 ALA A N 1
ATOM 1995 C CA . ALA A 1 290 ? 1.680 -11.358 -15.516 1.00 98.81 290 ALA A CA 1
ATOM 1996 C C . ALA A 1 290 ? 1.561 -11.070 -14.007 1.00 98.81 290 ALA A C 1
ATOM 1998 O O . ALA A 1 290 ? 0.877 -11.806 -13.288 1.00 98.81 290 ALA A O 1
ATOM 1999 N N . PHE A 1 291 ? 2.135 -9.956 -13.539 1.00 98.88 291 PHE A N 1
ATOM 2000 C CA . PHE A 1 291 ? 2.024 -9.534 -12.144 1.00 98.88 291 PHE A CA 1
ATOM 2001 C C . PHE A 1 291 ? 0.590 -9.143 -11.764 1.00 98.88 291 PHE A C 1
ATOM 2003 O O . PHE A 1 291 ? 0.080 -9.590 -10.744 1.00 98.88 291 PHE A O 1
ATOM 2010 N N . VAL A 1 292 ? -0.123 -8.396 -12.606 1.00 98.94 292 VAL A N 1
ATOM 2011 C CA . VAL A 1 292 ? -1.536 -8.029 -12.412 1.00 98.94 292 VAL A CA 1
ATOM 2012 C C . VAL A 1 292 ? -2.434 -9.272 -12.421 1.00 98.94 292 VAL A C 1
ATOM 2014 O O . VAL A 1 292 ? -3.353 -9.384 -11.604 1.00 98.94 292 VAL A O 1
ATOM 2017 N N . ALA A 1 293 ? -2.144 -10.273 -13.259 1.00 98.88 293 ALA A N 1
ATOM 2018 C CA . ALA A 1 293 ? -2.821 -11.570 -13.192 1.00 98.88 293 ALA A CA 1
ATOM 2019 C C . ALA A 1 293 ? -2.562 -12.299 -11.854 1.00 98.88 293 ALA A C 1
ATOM 2021 O O . ALA A 1 293 ? -3.482 -12.910 -11.294 1.00 98.88 293 ALA A O 1
ATOM 2022 N N . ARG A 1 294 ? -1.343 -12.200 -11.297 1.00 98.81 294 ARG A N 1
ATOM 2023 C CA . ARG A 1 294 ? -1.000 -12.686 -9.948 1.00 98.81 294 ARG A CA 1
ATOM 2024 C C . ARG A 1 294 ? -1.735 -11.896 -8.856 1.00 98.81 294 ARG A C 1
ATOM 2026 O O . ARG A 1 294 ? -2.369 -12.532 -8.021 1.00 98.81 294 ARG A O 1
ATOM 2033 N N . MET A 1 295 ? -1.757 -10.562 -8.902 1.00 98.94 295 MET A N 1
ATOM 2034 C CA . MET A 1 295 ? -2.485 -9.697 -7.956 1.00 98.94 295 MET A CA 1
ATOM 2035 C C . MET A 1 295 ? -3.979 -10.038 -7.905 1.00 98.94 295 MET A C 1
ATOM 2037 O O . MET A 1 295 ? -4.528 -10.247 -6.827 1.00 98.94 295 MET A O 1
ATOM 2041 N N . ASN A 1 296 ? -4.633 -10.172 -9.063 1.00 98.94 296 ASN A N 1
ATOM 2042 C CA . ASN A 1 296 ? -6.050 -10.537 -9.140 1.00 98.94 296 ASN A CA 1
ATOM 2043 C C . ASN A 1 296 ? -6.330 -11.967 -8.651 1.00 98.94 296 ASN A C 1
ATOM 2045 O O . ASN A 1 296 ? -7.385 -12.229 -8.072 1.00 98.94 296 ASN A O 1
ATOM 2049 N N . ARG A 1 297 ? -5.400 -12.910 -8.851 1.00 98.88 297 ARG A N 1
ATOM 2050 C CA . ARG A 1 297 ? -5.504 -14.249 -8.253 1.00 98.88 297 ARG A CA 1
ATOM 2051 C C . ARG A 1 297 ? -5.378 -14.182 -6.731 1.00 98.88 297 ARG A C 1
ATOM 2053 O O . ARG A 1 297 ? -6.217 -14.748 -6.041 1.00 98.88 297 ARG A O 1
ATOM 2060 N N . THR A 1 298 ? -4.406 -13.433 -6.215 1.00 98.88 298 THR A N 1
ATOM 2061 C CA . THR A 1 298 ? -4.211 -13.221 -4.774 1.00 98.88 298 THR A CA 1
ATOM 2062 C C . THR A 1 298 ? -5.394 -12.494 -4.126 1.00 98.88 298 THR A C 1
ATOM 2064 O O . THR A 1 298 ? -5.785 -12.850 -3.020 1.00 98.88 298 THR A O 1
ATOM 2067 N N . ALA A 1 299 ? -6.041 -11.557 -4.825 1.00 98.88 299 ALA A N 1
ATOM 2068 C CA . ALA A 1 299 ? -7.293 -10.947 -4.377 1.00 98.88 299 ALA A CA 1
ATOM 2069 C C . ALA A 1 299 ? -8.386 -12.010 -4.149 1.00 98.88 299 ALA A C 1
ATOM 2071 O O . ALA A 1 299 ? -8.999 -12.055 -3.083 1.00 98.88 299 ALA A O 1
ATOM 2072 N N . ARG A 1 300 ? -8.574 -12.934 -5.103 1.00 98.69 300 ARG A N 1
ATOM 2073 C CA . ARG A 1 300 ? -9.523 -14.054 -4.958 1.00 98.69 300 ARG A CA 1
ATOM 2074 C C . ARG A 1 300 ? -9.134 -15.017 -3.831 1.00 98.69 300 ARG A C 1
ATOM 2076 O O . ARG A 1 300 ? -10.011 -15.402 -3.066 1.00 98.69 300 ARG A O 1
ATOM 2083 N N . GLU A 1 301 ? -7.847 -15.353 -3.684 1.00 98.56 301 GLU A N 1
ATOM 2084 C CA . GLU A 1 301 ? -7.325 -16.164 -2.562 1.00 98.56 301 GLU A CA 1
ATOM 2085 C C . GLU A 1 301 ? -7.654 -15.542 -1.190 1.00 98.56 301 GLU A C 1
ATOM 2087 O O . GLU A 1 301 ? -7.943 -16.261 -0.238 1.00 98.56 301 GLU A O 1
ATOM 2092 N N . LEU A 1 302 ? -7.647 -14.208 -1.090 1.00 98.31 302 LEU A N 1
ATOM 2093 C CA . LEU A 1 302 ? -7.986 -13.450 0.122 1.00 98.31 302 LEU A CA 1
ATOM 2094 C C . LEU A 1 302 ? -9.495 -13.167 0.280 1.00 98.31 302 LEU A C 1
ATOM 2096 O O . LEU A 1 302 ? -9.894 -12.452 1.201 1.00 98.31 302 LEU A O 1
ATOM 2100 N N . GLY A 1 303 ? -10.346 -13.683 -0.613 1.00 98.25 303 GLY A N 1
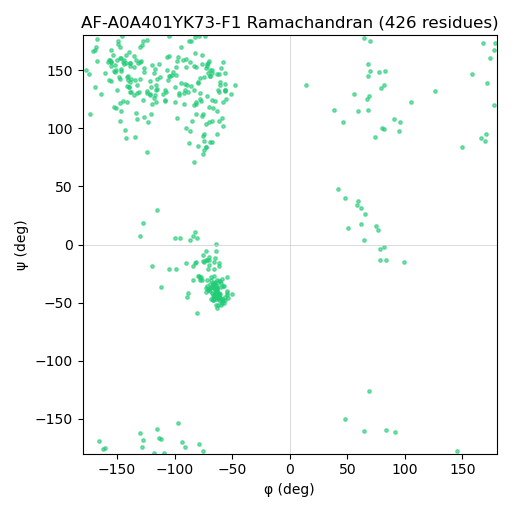ATOM 2101 C CA . GLY A 1 303 ? -11.787 -13.417 -0.602 1.00 98.25 303 GLY A CA 1
ATOM 2102 C C . GLY A 1 303 ? -12.150 -11.955 -0.889 1.00 98.25 303 GLY A C 1
ATOM 2103 O O . GLY A 1 303 ? -13.184 -11.477 -0.418 1.00 98.25 303 GLY A O 1
ATOM 2104 N N . MET A 1 304 ? -11.301 -11.227 -1.620 1.00 98.31 304 MET A N 1
ATOM 2105 C CA . MET A 1 304 ? -11.507 -9.834 -2.028 1.00 98.31 304 MET A CA 1
ATOM 2106 C C . MET A 1 304 ? -12.376 -9.767 -3.291 1.00 98.31 304 MET A C 1
ATOM 2108 O O . MET A 1 304 ? -11.893 -9.524 -4.396 1.00 98.31 304 MET A O 1
ATOM 2112 N N . THR A 1 305 ? -13.664 -10.078 -3.145 1.00 96.94 305 THR A N 1
ATOM 2113 C CA . THR A 1 305 ? -14.589 -10.278 -4.273 1.00 96.94 305 THR A CA 1
ATOM 2114 C C . THR A 1 305 ? -14.991 -8.995 -4.999 1.00 96.94 305 THR A C 1
ATOM 2116 O O . THR A 1 305 ? -15.527 -9.084 -6.100 1.00 96.94 305 THR A O 1
ATOM 2119 N N . ASN A 1 306 ? -14.719 -7.817 -4.428 1.00 98.19 306 ASN A N 1
ATOM 2120 C CA . ASN A 1 306 ? -15.044 -6.511 -5.006 1.00 98.19 306 ASN A CA 1
ATOM 2121 C C . ASN A 1 306 ? -13.773 -5.705 -5.345 1.00 98.19 306 ASN A C 1
ATOM 2123 O O . ASN A 1 306 ? -13.775 -4.469 -5.311 1.00 98.19 306 ASN A O 1
ATOM 2127 N N . THR A 1 307 ? -12.681 -6.407 -5.663 1.00 98.81 307 THR A N 1
ATOM 2128 C CA . THR A 1 307 ? -11.390 -5.832 -6.052 1.00 98.81 307 THR A CA 1
ATOM 2129 C C . THR A 1 307 ? -10.977 -6.300 -7.445 1.00 98.81 307 THR A C 1
ATOM 2131 O O . THR A 1 307 ? -11.004 -7.494 -7.736 1.00 98.81 307 THR A O 1
ATOM 2134 N N . THR A 1 308 ? -10.503 -5.360 -8.262 1.00 98.88 308 THR A N 1
ATOM 2135 C CA . THR A 1 308 ? -9.869 -5.624 -9.558 1.00 98.88 308 THR A CA 1
ATOM 2136 C C . THR A 1 308 ? -8.621 -4.763 -9.674 1.00 98.88 308 THR A C 1
ATOM 2138 O O . THR A 1 308 ? -8.685 -3.551 -9.484 1.00 98.88 308 THR A O 1
ATOM 2141 N N . TYR A 1 309 ? -7.492 -5.383 -10.003 1.00 98.94 309 TYR A N 1
ATOM 2142 C CA . TYR A 1 309 ? -6.245 -4.701 -10.336 1.00 98.94 309 TYR A CA 1
ATOM 2143 C C . TYR A 1 309 ? -6.067 -4.639 -11.850 1.00 98.94 309 TYR A C 1
ATOM 2145 O O . TYR A 1 309 ? -6.259 -5.651 -12.526 1.00 98.94 309 TYR A O 1
ATOM 2153 N N . THR A 1 310 ? -5.667 -3.483 -12.372 1.00 98.88 310 THR A N 1
ATOM 2154 C CA . THR A 1 310 ? -5.259 -3.307 -13.776 1.00 98.88 310 THR A CA 1
ATOM 2155 C C . THR A 1 310 ? -3.811 -2.832 -13.905 1.00 98.88 310 THR A C 1
ATOM 2157 O O . THR A 1 310 ? -3.194 -3.052 -14.944 1.00 98.88 310 THR A O 1
ATOM 2160 N N . ASP A 1 311 ? -3.224 -2.289 -12.833 1.00 98.81 311 ASP A N 1
ATOM 2161 C CA . ASP A 1 311 ? -1.820 -1.878 -12.756 1.00 98.81 311 ASP A CA 1
ATOM 2162 C C . ASP A 1 311 ? -1.197 -2.187 -11.369 1.00 98.81 311 ASP A C 1
ATOM 2164 O O . ASP A 1 311 ? -1.918 -2.265 -10.369 1.00 98.81 311 ASP A O 1
ATOM 2168 N N . PRO A 1 312 ? 0.140 -2.337 -11.252 1.00 98.75 312 PRO A N 1
ATOM 2169 C CA . PRO A 1 312 ? 0.800 -2.631 -9.975 1.00 98.75 312 PRO A CA 1
ATOM 2170 C C . PRO A 1 312 ? 0.888 -1.426 -9.024 1.00 98.75 312 PRO A C 1
ATOM 2172 O O . PRO A 1 312 ? 1.296 -1.576 -7.869 1.00 98.75 312 PRO A O 1
ATOM 2175 N N . SER A 1 313 ? 0.557 -0.213 -9.471 1.00 98.69 313 SER A N 1
ATOM 2176 C CA . SER A 1 313 ? 0.693 1.006 -8.672 1.00 98.69 313 SER A CA 1
ATOM 2177 C C . SER A 1 313 ? -0.645 1.536 -8.130 1.00 98.69 313 SER A C 1
ATOM 2179 O O . SER A 1 313 ? -0.632 2.269 -7.137 1.00 98.69 313 SER A O 1
ATOM 2181 N N . GLY A 1 314 ? -1.774 1.158 -8.736 1.00 98.50 314 GLY A N 1
ATOM 2182 C CA . GLY A 1 314 ? -3.099 1.733 -8.500 1.00 98.50 314 GLY A CA 1
ATOM 2183 C C . GLY A 1 314 ? -3.299 3.111 -9.129 1.00 98.50 314 GLY A C 1
ATOM 2184 O O . GLY A 1 314 ? -4.191 3.843 -8.707 1.00 98.50 314 GLY A O 1
ATOM 2185 N N . PHE A 1 315 ? -2.444 3.517 -10.071 1.00 98.31 315 PHE A N 1
ATOM 2186 C CA . PHE A 1 315 ? -2.579 4.804 -10.760 1.00 98.31 315 PHE A CA 1
ATOM 2187 C C . PHE A 1 315 ? -3.667 4.766 -11.837 1.00 98.31 315 PHE A C 1
ATOM 2189 O O . PHE A 1 315 ? -4.301 5.790 -12.096 1.00 98.31 315 PHE A O 1
ATOM 2196 N N . ASP A 1 316 ? -3.912 3.596 -12.432 1.00 98.44 316 ASP A N 1
ATOM 2197 C CA . ASP A 1 316 ? -5.045 3.398 -13.328 1.00 98.44 316 ASP A CA 1
ATOM 2198 C C . ASP A 1 316 ? -6.354 3.482 -12.514 1.00 98.44 316 ASP A C 1
ATOM 2200 O O . ASP A 1 316 ? -6.516 2.735 -11.542 1.00 98.44 316 ASP A O 1
ATOM 2204 N N . PRO A 1 317 ? -7.309 4.367 -12.866 1.00 98.38 317 PRO A N 1
ATOM 2205 C CA . PRO A 1 317 ? -8.604 4.424 -12.192 1.00 98.38 317 PRO A CA 1
ATOM 2206 C C . PRO A 1 317 ? -9.424 3.126 -12.302 1.00 98.38 317 PRO A C 1
ATOM 2208 O O . PRO A 1 317 ? -10.358 2.956 -11.519 1.00 98.38 317 PRO A O 1
ATOM 2211 N N . ALA A 1 318 ? -9.091 2.209 -13.219 1.00 98.75 318 ALA A N 1
ATOM 2212 C CA . ALA A 1 318 ? -9.683 0.873 -13.280 1.00 98.75 318 ALA A CA 1
ATOM 2213 C C . ALA A 1 318 ? -9.154 -0.096 -12.196 1.00 98.75 318 ALA A C 1
ATOM 2215 O O . ALA A 1 318 ? -9.816 -1.100 -11.920 1.00 98.75 318 ALA A O 1
ATOM 2216 N N . THR A 1 319 ? -8.046 0.220 -11.507 1.00 98.88 319 THR A N 1
ATOM 2217 C CA . THR A 1 319 ? -7.626 -0.494 -10.290 1.00 98.88 319 THR A CA 1
ATOM 2218 C C . THR A 1 319 ? -8.525 -0.079 -9.114 1.00 98.88 319 THR A C 1
ATOM 2220 O O . THR A 1 319 ? -8.288 0.927 -8.429 1.00 98.88 319 THR A O 1
ATOM 2223 N N . VAL A 1 320 ? -9.567 -0.874 -8.855 1.00 98.94 320 VAL A N 1
ATOM 2224 C CA . VAL A 1 320 ? -10.658 -0.593 -7.905 1.00 98.94 320 VAL A CA 1
ATOM 2225 C C . VAL A 1 320 ? -10.724 -1.597 -6.750 1.00 98.94 320 VAL A C 1
ATOM 2227 O O . VAL A 1 320 ? -10.365 -2.763 -6.893 1.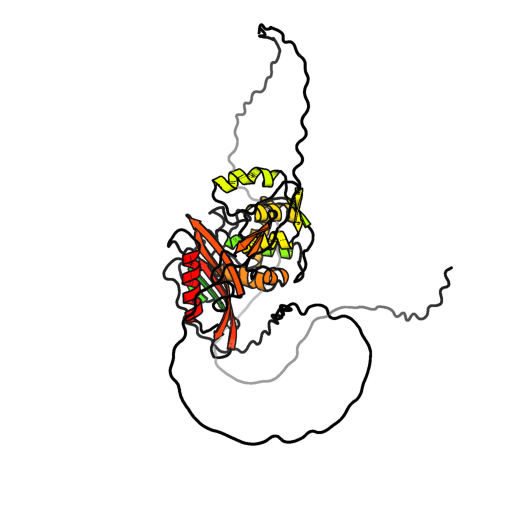00 98.94 320 VAL A O 1
ATOM 2230 N N . SER A 1 321 ? -11.214 -1.154 -5.590 1.00 98.81 321 SER A N 1
ATOM 2231 C CA . SER A 1 321 ? -11.465 -2.002 -4.413 1.00 98.81 321 SER A CA 1
ATOM 2232 C C . SER A 1 321 ? -12.542 -1.403 -3.507 1.00 98.81 321 SER A C 1
ATOM 2234 O O . SER A 1 321 ? -12.878 -0.222 -3.621 1.00 98.81 321 SER A O 1
ATOM 2236 N N . THR A 1 322 ? -13.028 -2.200 -2.554 1.00 98.75 322 THR A N 1
ATOM 2237 C CA . THR A 1 322 ? -13.787 -1.738 -1.380 1.00 98.75 322 THR A CA 1
ATOM 2238 C C . THR A 1 322 ? -12.891 -1.585 -0.149 1.00 98.75 322 THR A C 1
ATOM 2240 O O . THR A 1 322 ? -11.819 -2.197 -0.081 1.00 98.75 322 THR A O 1
ATOM 2243 N N . ALA A 1 323 ? -13.346 -0.823 0.852 1.00 98.38 323 ALA A N 1
ATOM 2244 C CA . ALA A 1 323 ? -12.667 -0.707 2.146 1.00 98.38 323 ALA A CA 1
ATOM 2245 C C . ALA A 1 323 ? -12.623 -2.050 2.898 1.00 98.38 323 ALA A C 1
ATOM 2247 O O . ALA A 1 323 ? -11.600 -2.391 3.490 1.00 98.38 323 ALA A O 1
ATOM 2248 N N . ALA A 1 324 ? -13.695 -2.847 2.823 1.00 97.94 324 ALA A N 1
ATOM 2249 C CA . ALA A 1 324 ? -13.755 -4.172 3.440 1.00 97.94 324 ALA A CA 1
ATOM 2250 C C . ALA A 1 324 ? -12.686 -5.122 2.873 1.00 97.94 324 ALA A C 1
ATOM 2252 O O . ALA A 1 324 ? -12.011 -5.822 3.627 1.00 97.94 324 ALA A O 1
ATOM 2253 N N . ASP A 1 325 ? -12.478 -5.107 1.554 1.00 98.50 325 ASP A N 1
ATOM 2254 C CA . ASP A 1 325 ? -11.445 -5.921 0.911 1.00 98.50 325 ASP A CA 1
ATOM 2255 C C . ASP A 1 325 ? -10.030 -5.406 1.207 1.00 98.50 325 ASP A C 1
ATOM 2257 O O . ASP A 1 325 ? -9.118 -6.202 1.435 1.00 98.50 325 ASP A O 1
ATOM 2261 N N . GLN A 1 326 ? -9.842 -4.087 1.310 1.00 98.69 326 GLN A N 1
ATOM 2262 C CA . GLN A 1 326 ? -8.567 -3.517 1.750 1.00 98.69 326 GLN A CA 1
ATOM 2263 C C . GLN A 1 326 ? -8.218 -3.874 3.207 1.00 98.69 326 GLN A C 1
ATOM 2265 O O . GLN A 1 326 ? -7.048 -4.117 3.496 1.00 98.69 326 GLN A O 1
ATOM 2270 N N . VAL A 1 327 ? -9.200 -3.993 4.110 1.00 98.38 327 VAL A N 1
ATOM 2271 C CA . VAL A 1 327 ? -8.973 -4.495 5.481 1.00 98.38 327 VAL A CA 1
ATOM 2272 C C . VAL A 1 327 ? -8.520 -5.960 5.477 1.00 98.38 327 VAL A C 1
ATOM 2274 O O . VAL A 1 327 ? -7.575 -6.295 6.194 1.00 98.38 327 VAL A O 1
ATOM 2277 N N . LYS A 1 328 ? -9.113 -6.826 4.636 1.00 98.12 328 LYS A N 1
ATOM 2278 C CA . LYS A 1 328 ? -8.649 -8.222 4.465 1.00 98.12 328 LYS A CA 1
ATOM 2279 C C . LYS A 1 328 ? -7.190 -8.261 4.006 1.00 98.12 328 LYS A C 1
ATOM 2281 O O . LYS A 1 328 ? -6.379 -8.969 4.600 1.00 98.12 328 LYS A O 1
ATOM 2286 N N . LEU A 1 329 ? -6.858 -7.472 2.982 1.00 98.75 329 LEU A N 1
ATOM 2287 C CA . LEU A 1 329 ? -5.510 -7.386 2.424 1.00 98.75 329 LEU A CA 1
ATOM 2288 C C . LEU A 1 329 ? -4.492 -6.869 3.443 1.00 98.75 329 LEU A C 1
ATOM 2290 O O . LEU A 1 329 ? -3.471 -7.515 3.659 1.00 98.75 329 LEU A O 1
ATOM 2294 N N . PHE A 1 330 ? -4.759 -5.727 4.081 1.00 98.62 330 PHE A N 1
ATOM 2295 C CA . PHE A 1 330 ? -3.815 -5.123 5.021 1.00 98.62 330 PHE A CA 1
ATOM 2296 C C . PHE A 1 330 ? -3.629 -6.007 6.262 1.00 98.62 330 PHE A C 1
ATOM 2298 O O . PHE A 1 330 ? -2.506 -6.189 6.720 1.00 98.62 330 PHE A O 1
ATOM 2305 N N . GLY A 1 331 ? -4.695 -6.653 6.749 1.00 97.62 331 GLY A N 1
ATOM 2306 C CA . GLY A 1 331 ? -4.614 -7.626 7.840 1.00 97.62 331 GLY A CA 1
ATOM 2307 C C . GLY A 1 331 ? -3.855 -8.904 7.467 1.00 97.62 331 GLY A C 1
ATOM 2308 O O . GLY A 1 331 ? -3.156 -9.466 8.307 1.00 97.62 331 GLY A O 1
ATOM 2309 N N . ALA A 1 332 ? -3.937 -9.361 6.213 1.00 98.06 332 ALA A N 1
ATOM 2310 C CA . ALA A 1 332 ? -3.114 -10.463 5.715 1.00 98.06 332 ALA A CA 1
ATOM 2311 C C . ALA A 1 332 ? -1.640 -10.058 5.550 1.00 98.06 332 ALA A C 1
ATOM 2313 O O . ALA A 1 332 ? -0.757 -10.839 5.898 1.00 98.06 332 ALA A O 1
ATOM 2314 N N . ALA A 1 333 ? -1.375 -8.840 5.073 1.00 98.50 333 ALA A N 1
ATOM 2315 C CA . ALA A 1 333 ? -0.028 -8.310 4.897 1.00 98.50 333 ALA A CA 1
ATOM 2316 C C . ALA A 1 333 ? 0.676 -8.039 6.236 1.00 98.50 333 ALA A C 1
ATOM 2318 O O . ALA A 1 333 ? 1.833 -8.404 6.389 1.00 98.50 333 ALA A O 1
ATOM 2319 N N . MET A 1 334 ? -0.019 -7.507 7.247 1.00 97.75 334 MET A N 1
ATOM 2320 C CA . MET A 1 334 ? 0.545 -7.267 8.588 1.00 97.75 334 MET A CA 1
ATOM 2321 C C . MET A 1 334 ? 0.954 -8.542 9.349 1.00 97.75 334 MET A C 1
ATOM 2323 O O . MET A 1 334 ? 1.638 -8.441 10.364 1.00 97.75 334 MET A O 1
ATOM 2327 N N . ARG A 1 335 ? 0.571 -9.737 8.872 1.00 96.62 335 ARG A N 1
ATOM 2328 C CA . ARG A 1 335 ? 1.072 -11.025 9.393 1.00 96.62 335 ARG A CA 1
ATOM 2329 C C . ARG A 1 335 ? 2.430 -11.422 8.808 1.00 96.62 335 ARG A C 1
ATOM 2331 O O . ARG A 1 335 ? 3.080 -12.302 9.362 1.00 96.62 335 ARG A O 1
ATOM 2338 N N . ASP A 1 336 ? 2.854 -10.803 7.707 1.00 97.12 336 ASP A N 1
ATOM 2339 C CA . ASP A 1 336 ? 4.202 -10.968 7.169 1.00 97.12 336 ASP A CA 1
ATOM 2340 C C . ASP A 1 336 ? 5.173 -10.051 7.945 1.00 97.12 336 ASP A C 1
ATOM 2342 O O . ASP A 1 336 ? 4.980 -8.829 7.973 1.00 97.12 336 ASP A O 1
ATOM 2346 N N . PRO A 1 337 ? 6.214 -10.600 8.600 1.00 95.38 337 PRO A N 1
ATOM 2347 C CA . PRO A 1 337 ? 7.122 -9.808 9.429 1.00 95.38 337 PRO A CA 1
ATOM 2348 C C . PRO A 1 337 ? 7.990 -8.849 8.598 1.00 95.38 337 PRO A C 1
ATOM 2350 O O . PRO A 1 337 ? 8.348 -7.770 9.077 1.00 95.38 337 PRO A O 1
ATOM 2353 N N . GLY A 1 338 ? 8.275 -9.198 7.340 1.00 96.31 338 GLY A N 1
ATOM 2354 C CA . GLY A 1 338 ? 8.931 -8.321 6.380 1.00 96.31 338 GLY A CA 1
ATOM 2355 C C . GLY A 1 338 ? 8.061 -7.105 6.081 1.00 96.31 338 GLY A C 1
ATOM 2356 O O . GLY A 1 338 ? 8.520 -5.979 6.270 1.00 96.31 338 GLY A O 1
ATOM 2357 N N . PHE A 1 339 ? 6.790 -7.312 5.717 1.00 98.38 339 PHE A N 1
ATOM 2358 C CA . PHE A 1 339 ? 5.829 -6.229 5.468 1.00 98.38 339 PHE A CA 1
ATOM 2359 C C . PHE A 1 339 ? 5.649 -5.331 6.694 1.00 98.38 339 PHE A C 1
ATOM 2361 O O . PHE A 1 339 ? 5.786 -4.111 6.580 1.00 98.38 339 PHE A O 1
ATOM 2368 N N . ALA A 1 340 ? 5.395 -5.917 7.868 1.00 96.94 340 ALA A N 1
ATOM 2369 C CA . ALA A 1 340 ? 5.200 -5.171 9.110 1.00 96.94 340 ALA A CA 1
ATOM 2370 C C . ALA A 1 340 ? 6.419 -4.291 9.453 1.00 96.94 340 ALA A C 1
ATOM 2372 O O . ALA A 1 340 ? 6.252 -3.157 9.899 1.00 96.94 340 ALA A O 1
ATOM 2373 N N . SER A 1 341 ? 7.641 -4.759 9.160 1.00 95.69 341 SER A N 1
ATOM 2374 C CA . SER A 1 341 ? 8.875 -3.987 9.374 1.00 95.69 341 SER A CA 1
ATOM 2375 C C . SER A 1 341 ? 9.068 -2.792 8.427 1.00 95.69 341 SER A C 1
ATOM 2377 O O . SER A 1 341 ? 9.938 -1.960 8.686 1.00 95.69 341 SER A O 1
ATOM 2379 N N . ILE A 1 342 ? 8.281 -2.697 7.345 1.00 97.62 342 ILE A N 1
ATOM 2380 C CA . ILE A 1 342 ? 8.360 -1.627 6.334 1.00 97.62 342 ILE A CA 1
ATOM 2381 C C . ILE A 1 342 ? 7.129 -0.712 6.355 1.00 97.62 342 ILE A C 1
ATOM 2383 O O . ILE A 1 342 ? 7.255 0.499 6.184 1.00 97.62 342 ILE A O 1
ATOM 2387 N N . ALA A 1 343 ? 5.934 -1.254 6.598 1.00 97.31 343 ALA A N 1
ATOM 2388 C CA . ALA A 1 343 ? 4.683 -0.494 6.563 1.00 97.31 343 ALA A CA 1
ATOM 2389 C C . ALA A 1 343 ? 4.577 0.589 7.661 1.00 97.31 343 ALA A C 1
ATOM 2391 O O . ALA A 1 343 ? 3.731 1.480 7.553 1.00 97.31 343 ALA A O 1
ATOM 2392 N N . GLY A 1 344 ? 5.439 0.521 8.684 1.00 95.94 344 GLY A N 1
ATOM 2393 C CA . GLY A 1 344 ? 5.605 1.526 9.738 1.00 95.94 344 GLY A CA 1
ATOM 2394 C C . GLY A 1 344 ? 6.788 2.493 9.566 1.00 95.94 344 GLY A C 1
ATOM 2395 O O . GLY A 1 344 ? 7.063 3.276 10.471 1.00 95.94 344 GLY A O 1
ATOM 2396 N N . VAL A 1 345 ? 7.522 2.452 8.446 1.00 97.31 345 VAL A N 1
ATOM 2397 C CA . VAL A 1 345 ? 8.731 3.279 8.258 1.00 97.31 345 VAL A CA 1
ATOM 2398 C C . VAL A 1 345 ? 8.366 4.768 8.053 1.00 97.31 345 VAL A C 1
ATOM 2400 O O . VAL A 1 345 ? 7.552 5.087 7.176 1.00 97.31 345 VAL A O 1
ATOM 2403 N N . PRO A 1 346 ? 8.964 5.704 8.825 1.00 96.75 346 PRO A N 1
ATOM 2404 C CA . PRO A 1 346 ? 8.562 7.115 8.834 1.00 96.75 346 PRO A CA 1
ATOM 2405 C C . PRO A 1 346 ? 9.186 7.961 7.715 1.00 96.75 346 PRO A C 1
ATOM 2407 O O . PRO A 1 346 ? 8.679 9.043 7.421 1.00 96.75 346 PRO A O 1
ATOM 2410 N N . SER A 1 347 ? 10.277 7.515 7.090 1.00 97.12 347 SER A N 1
ATOM 2411 C CA . SER A 1 347 ? 10.968 8.252 6.027 1.00 97.12 347 SER A CA 1
ATOM 2412 C C . SER A 1 347 ? 11.783 7.330 5.119 1.00 97.12 347 SER A C 1
ATOM 2414 O O . SER A 1 347 ? 12.109 6.202 5.476 1.00 97.12 347 SER A O 1
ATOM 2416 N N . TYR A 1 348 ? 12.080 7.807 3.913 1.00 97.25 348 TYR A N 1
ATOM 2417 C CA . TYR A 1 348 ? 12.872 7.105 2.906 1.00 97.25 348 TYR A CA 1
ATOM 2418 C C . TYR A 1 348 ? 13.925 8.055 2.336 1.00 97.25 348 TYR A C 1
ATOM 2420 O O . TYR A 1 348 ? 13.616 9.211 2.038 1.00 97.25 348 TYR A O 1
ATOM 2428 N N . THR A 1 349 ? 15.149 7.561 2.166 1.00 96.06 349 THR A N 1
ATOM 2429 C CA . THR A 1 349 ? 16.265 8.301 1.565 1.00 96.06 349 THR A CA 1
ATOM 2430 C C . THR A 1 349 ? 16.559 7.733 0.179 1.00 96.06 349 THR A C 1
ATOM 2432 O O . THR A 1 349 ? 16.804 6.535 0.033 1.00 96.06 349 THR A O 1
ATOM 2435 N N . ASP A 1 350 ? 16.515 8.582 -0.849 1.00 93.12 350 ASP A N 1
ATOM 2436 C CA . ASP A 1 350 ? 16.787 8.176 -2.232 1.00 93.12 350 ASP A CA 1
ATOM 2437 C C . ASP A 1 350 ? 18.294 8.110 -2.565 1.00 93.12 350 ASP A C 1
ATOM 2439 O O . ASP A 1 350 ? 19.161 8.379 -1.729 1.00 93.12 350 ASP A O 1
ATOM 2443 N N . SER A 1 351 ? 18.630 7.718 -3.800 1.00 86.69 351 SER A N 1
ATOM 2444 C CA . SER A 1 351 ? 20.021 7.599 -4.268 1.00 86.69 351 SER A CA 1
ATOM 2445 C C . SER A 1 351 ? 20.763 8.936 -4.335 1.00 86.69 351 SER A C 1
ATOM 2447 O O . SER A 1 351 ? 21.991 8.947 -4.253 1.00 86.69 351 SER A O 1
ATOM 2449 N N . ALA A 1 352 ? 20.045 10.062 -4.402 1.00 88.38 352 ALA A N 1
ATOM 2450 C CA . ALA A 1 352 ? 20.610 11.405 -4.290 1.00 88.38 352 ALA A CA 1
ATOM 2451 C C . ALA A 1 352 ? 20.794 11.851 -2.822 1.00 88.38 352 ALA A C 1
ATOM 2453 O O . ALA A 1 352 ? 21.148 13.000 -2.563 1.00 88.38 352 ALA A O 1
ATOM 2454 N N . ARG A 1 353 ? 20.577 10.942 -1.857 1.00 91.25 353 ARG A N 1
ATOM 2455 C CA . ARG A 1 353 ? 20.581 11.181 -0.404 1.00 91.25 353 ARG A CA 1
ATOM 2456 C C . ARG A 1 353 ? 19.505 12.163 0.075 1.00 91.25 353 ARG A C 1
ATOM 2458 O O . ARG A 1 353 ? 19.594 12.655 1.199 1.00 91.25 353 ARG A O 1
ATOM 2465 N N . ALA A 1 354 ? 18.469 12.425 -0.724 1.00 94.88 354 ALA A N 1
ATOM 2466 C CA . ALA A 1 354 ? 17.346 13.240 -0.284 1.00 94.88 354 ALA A CA 1
ATOM 2467 C C . ALA A 1 354 ? 16.379 12.387 0.550 1.00 94.88 354 ALA A C 1
ATOM 2469 O O . ALA A 1 354 ? 15.856 11.372 0.086 1.00 94.88 354 ALA A O 1
ATOM 2470 N N . THR A 1 355 ? 16.132 12.806 1.792 1.00 96.75 355 THR A N 1
ATOM 2471 C CA . THR A 1 355 ? 15.188 12.138 2.698 1.00 96.75 355 THR A CA 1
ATOM 2472 C C . THR A 1 355 ? 13.797 12.747 2.568 1.00 96.75 355 THR A C 1
ATOM 2474 O O . THR A 1 355 ? 13.632 13.963 2.640 1.00 96.75 355 THR A O 1
ATOM 2477 N N . LYS A 1 356 ? 12.784 11.895 2.406 1.00 96.50 356 LYS A N 1
ATOM 2478 C CA . LYS A 1 356 ? 11.371 12.271 2.293 1.00 96.50 356 LYS A CA 1
ATOM 2479 C C . LYS A 1 356 ? 10.560 11.536 3.357 1.00 96.50 356 LYS A C 1
ATOM 2481 O O . LYS A 1 356 ? 10.713 10.326 3.522 1.00 96.50 356 LYS A O 1
ATOM 2486 N N . SER A 1 357 ? 9.709 12.260 4.076 1.00 96.31 357 SER A N 1
ATOM 2487 C CA . SER A 1 357 ? 8.819 11.684 5.089 1.00 96.31 357 SER A CA 1
ATOM 2488 C C . SER A 1 357 ? 7.698 10.853 4.461 1.00 96.31 357 SER A C 1
ATOM 2490 O O . SER A 1 357 ? 7.300 11.083 3.318 1.00 96.31 357 SER A O 1
ATOM 2492 N N . ASN A 1 358 ? 7.158 9.912 5.233 1.00 96.50 358 ASN A N 1
ATOM 2493 C CA . ASN A 1 358 ? 5.948 9.178 4.891 1.00 96.50 358 ASN A CA 1
ATOM 2494 C C . ASN A 1 358 ? 4.764 10.151 4.737 1.00 96.50 358 ASN A C 1
ATOM 2496 O O . ASN A 1 358 ? 4.581 11.057 5.549 1.00 96.50 358 ASN A O 1
ATOM 2500 N N . GLY A 1 359 ? 3.943 9.957 3.703 1.00 92.19 359 GLY A N 1
ATOM 2501 C CA . GLY A 1 359 ? 2.769 10.799 3.446 1.00 92.19 359 GLY A CA 1
ATOM 2502 C C . GLY A 1 359 ? 1.592 10.588 4.412 1.00 92.19 359 GLY A C 1
ATOM 2503 O O . GLY A 1 359 ? 0.590 11.292 4.292 1.00 92.19 359 GLY A O 1
ATOM 2504 N N . ASN A 1 360 ? 1.664 9.614 5.324 1.00 96.19 360 ASN A N 1
ATOM 2505 C CA . ASN A 1 360 ? 0.675 9.405 6.380 1.00 96.19 360 ASN A CA 1
ATOM 2506 C C . ASN A 1 360 ? 1.053 10.187 7.651 1.00 96.19 360 ASN A C 1
ATOM 2508 O O . ASN A 1 360 ? 1.858 9.707 8.444 1.00 96.19 360 ASN A O 1
ATOM 2512 N N . SER A 1 361 ? 0.438 11.350 7.884 1.00 95.44 361 SER A N 1
ATOM 2513 C CA . SER A 1 361 ? 0.714 12.169 9.077 1.00 95.44 361 SER A CA 1
ATOM 2514 C C . SER A 1 361 ? 0.204 11.575 10.395 1.00 95.44 361 SER A C 1
ATOM 2516 O O . SER A 1 361 ? 0.571 12.083 11.448 1.00 95.44 361 SER A O 1
ATOM 2518 N N . LEU A 1 362 ? -0.609 10.512 10.363 1.00 95.56 362 LEU A N 1
ATOM 2519 C CA . LEU A 1 362 ? -0.945 9.752 11.571 1.00 95.56 362 LEU A CA 1
ATOM 2520 C C . LEU A 1 362 ? 0.142 8.742 11.954 1.00 95.56 362 LEU A C 1
ATOM 2522 O O . LEU A 1 362 ? 0.100 8.220 13.056 1.00 95.56 362 LEU A O 1
ATOM 2526 N N . LEU A 1 363 ? 1.099 8.412 11.082 1.00 96.75 363 LEU A N 1
ATOM 2527 C CA . LEU A 1 363 ? 2.050 7.338 11.372 1.00 96.75 363 LEU A CA 1
ATOM 2528 C C . LEU A 1 363 ? 2.947 7.687 12.573 1.00 96.75 363 LEU A C 1
ATOM 2530 O O . LEU A 1 363 ? 3.637 8.701 12.556 1.00 96.75 363 LEU A O 1
ATOM 2534 N N . GLY A 1 364 ? 2.945 6.836 13.603 1.00 94.56 364 GLY A N 1
ATOM 2535 C CA . GLY A 1 364 ? 3.620 7.095 14.881 1.00 94.56 364 GLY A CA 1
ATOM 2536 C C . GLY A 1 364 ? 2.823 7.979 15.852 1.00 94.56 364 GLY A C 1
ATOM 2537 O O . GLY A 1 364 ? 3.259 8.185 16.984 1.00 94.56 364 GLY A O 1
ATOM 2538 N N . HIS A 1 365 ? 1.649 8.460 15.442 1.00 94.31 365 HIS A N 1
ATOM 2539 C CA . HIS A 1 365 ? 0.716 9.256 16.235 1.00 94.31 365 HIS A CA 1
ATOM 2540 C C . HIS A 1 365 ? -0.577 8.472 16.471 1.00 94.31 365 HIS A C 1
ATOM 2542 O O . HIS A 1 365 ? -0.903 7.549 15.727 1.00 94.31 365 HIS A O 1
ATOM 2548 N N . ASP A 1 366 ? -1.292 8.799 17.549 1.00 87.81 366 ASP A N 1
ATOM 2549 C CA . ASP A 1 366 ? -2.573 8.184 17.913 1.00 87.81 366 ASP A CA 1
ATOM 2550 C C . ASP A 1 366 ? -2.605 6.662 17.711 1.00 87.81 366 ASP A C 1
ATOM 2552 O O . ASP A 1 366 ? -3.511 6.124 17.079 1.00 87.81 366 ASP A O 1
ATOM 2556 N N . GLY A 1 367 ? -1.578 5.958 18.195 1.00 94.19 367 GLY A N 1
ATOM 2557 C CA . GLY A 1 367 ? -1.450 4.499 18.114 1.00 94.19 367 GLY A CA 1
ATOM 2558 C C . GLY A 1 367 ? -1.330 3.903 16.702 1.00 94.19 367 GLY A C 1
ATOM 2559 O O . GLY A 1 367 ? -1.304 2.682 16.589 1.00 94.19 367 GLY A O 1
ATOM 2560 N N . VAL A 1 368 ? -1.269 4.693 15.625 1.00 97.75 368 VAL A N 1
ATOM 2561 C CA . VAL A 1 368 ? -1.127 4.181 14.250 1.00 97.75 368 VAL A CA 1
ATOM 2562 C C . VAL A 1 368 ? 0.313 3.726 14.014 1.00 97.75 368 VAL A C 1
ATOM 2564 O O . VAL A 1 368 ? 1.239 4.534 13.949 1.00 97.75 368 VAL A O 1
ATOM 2567 N N . VAL A 1 369 ? 0.496 2.415 13.857 1.00 97.62 369 VAL A N 1
ATOM 2568 C CA . VAL A 1 369 ? 1.814 1.763 13.736 1.00 97.62 369 VAL A CA 1
ATOM 2569 C C . VAL A 1 369 ? 2.215 1.463 12.293 1.00 97.62 369 VAL A C 1
ATOM 2571 O O . VAL A 1 369 ? 3.398 1.296 12.011 1.00 97.62 369 VAL A O 1
ATOM 2574 N N . ALA A 1 370 ? 1.253 1.397 11.370 1.00 98.19 370 ALA A N 1
ATOM 2575 C CA . ALA A 1 370 ? 1.507 1.163 9.952 1.00 98.19 370 ALA A CA 1
ATOM 2576 C C . ALA A 1 370 ? 0.382 1.730 9.079 1.00 98.19 370 ALA A C 1
ATOM 2578 O O . ALA A 1 370 ? -0.756 1.865 9.530 1.00 98.19 370 ALA A O 1
ATOM 2579 N N . GLY A 1 371 ? 0.663 2.010 7.805 1.00 98.00 371 GLY A N 1
ATOM 2580 C CA . GLY A 1 371 ? -0.389 2.373 6.855 1.00 98.00 371 GLY A CA 1
ATOM 2581 C C . GLY A 1 371 ? 0.090 2.714 5.450 1.00 98.00 371 GLY A C 1
ATOM 2582 O O . GLY A 1 371 ? 1.285 2.819 5.181 1.00 98.00 371 GLY A O 1
ATOM 2583 N N . LYS A 1 372 ? -0.867 2.914 4.540 1.00 98.75 372 LYS A N 1
ATOM 2584 C CA . LYS A 1 372 ? -0.618 3.401 3.181 1.00 98.75 372 LYS A CA 1
ATOM 2585 C C . LYS A 1 372 ? -1.707 4.374 2.742 1.00 98.75 372 LYS A C 1
ATOM 2587 O O . LYS A 1 372 ? -2.885 4.030 2.691 1.00 98.75 372 LYS A O 1
ATOM 2592 N N . THR A 1 373 ? -1.296 5.584 2.375 1.00 98.50 373 THR A N 1
ATOM 2593 C CA . THR A 1 373 ? -2.148 6.595 1.738 1.00 98.50 373 THR A CA 1
ATOM 2594 C C . THR A 1 373 ? -2.293 6.356 0.234 1.00 98.50 373 THR A C 1
ATOM 2596 O O . THR A 1 373 ? -1.381 5.843 -0.428 1.00 98.50 373 THR A O 1
ATOM 2599 N N . GLY A 1 374 ? -3.416 6.803 -0.323 1.00 98.06 374 GLY A N 1
ATOM 2600 C CA . GLY A 1 374 ? -3.651 6.942 -1.755 1.00 98.06 374 GLY A CA 1
ATOM 2601 C C . GLY A 1 374 ? -4.436 8.217 -2.056 1.00 98.06 374 GLY A C 1
ATOM 2602 O O . GLY A 1 374 ? -5.328 8.594 -1.301 1.00 98.06 374 GLY A O 1
ATOM 2603 N N . PHE A 1 375 ? -4.096 8.891 -3.151 1.00 98.25 375 PHE A N 1
ATOM 2604 C CA . PHE A 1 375 ? -4.903 9.971 -3.710 1.00 98.25 375 PHE A CA 1
ATOM 2605 C C . PHE A 1 375 ? -4.719 10.037 -5.229 1.00 98.25 375 PHE A C 1
ATOM 2607 O O . PHE A 1 375 ? -3.588 10.028 -5.711 1.00 98.25 375 PHE A O 1
ATOM 2614 N N . THR A 1 376 ? -5.828 10.145 -5.954 1.00 97.81 376 THR A N 1
ATOM 2615 C CA . THR A 1 376 ? -5.925 10.661 -7.330 1.00 97.81 376 THR A CA 1
ATOM 2616 C C . THR A 1 376 ? -7.283 11.356 -7.462 1.00 97.81 376 THR A C 1
ATOM 2618 O O . THR A 1 376 ? -8.189 11.075 -6.677 1.00 97.81 376 THR A O 1
ATOM 2621 N N . THR A 1 377 ? -7.474 12.236 -8.451 1.00 97.00 377 THR A N 1
ATOM 2622 C CA . THR A 1 377 ? -8.777 12.902 -8.653 1.00 97.00 377 THR A CA 1
ATOM 2623 C C . THR A 1 377 ? -9.950 11.909 -8.792 1.00 97.00 377 THR A C 1
ATOM 2625 O O . THR A 1 377 ? -10.971 12.147 -8.154 1.00 97.00 377 THR A O 1
ATOM 2628 N N . PRO A 1 378 ? -9.838 10.775 -9.523 1.00 97.31 378 PRO A N 1
ATOM 2629 C CA . PRO A 1 378 ? -10.912 9.774 -9.576 1.00 97.31 378 PRO A CA 1
ATOM 2630 C C . PRO A 1 378 ? -11.097 8.961 -8.283 1.00 97.31 378 PRO A C 1
ATOM 2632 O O . PRO A 1 378 ? -12.209 8.527 -7.992 1.00 97.31 378 PRO A O 1
ATOM 2635 N N . ALA A 1 379 ? -10.027 8.725 -7.516 1.00 98.00 379 ALA A N 1
ATOM 2636 C CA . ALA A 1 379 ? -10.082 7.949 -6.274 1.00 98.00 379 ALA A CA 1
ATOM 2637 C C . ALA A 1 379 ? -10.615 8.748 -5.077 1.00 98.00 379 ALA A C 1
ATOM 2639 O O . ALA A 1 379 ? -11.134 8.159 -4.132 1.00 98.00 379 ALA A O 1
ATOM 2640 N N . GLY A 1 380 ? -10.439 10.071 -5.085 1.00 98.19 380 GLY A N 1
ATOM 2641 C CA . GLY A 1 380 ? -10.454 10.856 -3.855 1.00 98.19 380 GLY A CA 1
ATOM 2642 C C . GLY A 1 380 ? -9.286 10.459 -2.944 1.00 98.19 380 GLY A C 1
ATOM 2643 O O . GLY A 1 380 ? -8.292 9.876 -3.384 1.00 98.19 380 GLY A O 1
ATOM 2644 N N . ALA A 1 381 ? -9.389 10.785 -1.658 1.00 98.50 381 ALA A N 1
ATOM 2645 C CA . ALA A 1 381 ? -8.443 10.344 -0.643 1.00 98.50 381 ALA A CA 1
ATOM 2646 C C . ALA A 1 381 ? -8.805 8.957 -0.091 1.00 98.50 381 ALA A C 1
ATOM 2648 O O . ALA A 1 381 ? -9.959 8.690 0.255 1.00 98.50 381 ALA A O 1
ATOM 2649 N N . ASN A 1 382 ? -7.774 8.123 0.053 1.00 98.75 382 ASN A N 1
ATOM 2650 C CA . ASN A 1 382 ? -7.807 6.778 0.615 1.00 98.75 382 ASN A CA 1
ATOM 2651 C C . ASN A 1 382 ? -6.699 6.623 1.676 1.00 98.75 382 ASN A C 1
ATOM 2653 O O . ASN A 1 382 ? -5.578 7.107 1.491 1.00 98.75 382 ASN A O 1
ATOM 2657 N N . LEU A 1 383 ? -6.980 5.896 2.756 1.00 98.75 383 LEU A N 1
ATOM 2658 C CA . LEU A 1 383 ? -5.998 5.424 3.733 1.00 98.75 383 LEU A CA 1
ATOM 2659 C C . LEU A 1 383 ? -6.349 3.993 4.149 1.00 98.75 383 LEU A C 1
ATOM 2661 O O . LEU A 1 383 ? -7.504 3.693 4.444 1.00 98.75 383 LEU A O 1
ATOM 2665 N N . VAL A 1 384 ? -5.338 3.132 4.219 1.00 98.81 384 VAL A N 1
ATOM 2666 C CA . VAL A 1 384 ? -5.384 1.863 4.962 1.00 98.81 384 VAL A CA 1
ATOM 2667 C C . VAL A 1 384 ? -4.370 1.930 6.098 1.00 98.81 384 VAL A C 1
ATOM 2669 O O . VAL A 1 384 ? -3.306 2.530 5.924 1.00 98.81 384 VAL A O 1
ATOM 2672 N N . PHE A 1 385 ? -4.687 1.365 7.259 1.00 98.62 385 PHE A N 1
ATOM 2673 C CA . PHE A 1 385 ? -3.859 1.492 8.458 1.00 98.62 385 PHE A CA 1
ATOM 2674 C C . PHE A 1 385 ? -3.949 0.279 9.389 1.00 98.62 385 PHE A C 1
ATOM 2676 O O . PHE A 1 385 ? -4.935 -0.459 9.390 1.00 98.62 385 PHE A O 1
ATOM 2683 N N . ALA A 1 386 ? -2.927 0.128 10.232 1.00 98.06 386 ALA A N 1
ATOM 2684 C CA . ALA A 1 386 ? -2.987 -0.633 11.472 1.00 98.06 386 ALA A CA 1
ATOM 2685 C C . ALA A 1 386 ? -2.754 0.317 12.652 1.00 98.06 386 ALA A C 1
ATOM 2687 O O . ALA A 1 386 ? -1.817 1.120 12.629 1.00 98.06 386 ALA A O 1
ATOM 2688 N N . ALA A 1 387 ? -3.596 0.220 13.675 1.00 97.31 387 ALA A N 1
ATOM 2689 C CA . ALA A 1 387 ? -3.534 1.052 14.866 1.00 97.31 387 ALA A CA 1
ATOM 2690 C C . ALA A 1 387 ? -3.778 0.235 16.133 1.00 97.31 387 ALA A C 1
ATOM 2692 O O . ALA A 1 387 ? -4.617 -0.660 16.156 1.00 97.31 387 ALA A O 1
ATOM 2693 N N . GLU A 1 388 ? -3.070 0.568 17.199 1.00 95.31 388 GLU A N 1
ATOM 2694 C CA . GLU A 1 388 ? -3.285 0.007 18.526 1.00 95.31 388 GLU A CA 1
ATOM 2695 C C . GLU A 1 388 ? -4.283 0.880 19.302 1.00 95.31 388 GLU A C 1
ATOM 2697 O O . GLU A 1 388 ? -4.241 2.108 19.204 1.00 95.31 388 GLU A O 1
ATOM 2702 N N . ARG A 1 389 ? -5.219 0.266 20.036 1.00 93.00 389 ARG A N 1
ATOM 2703 C CA . ARG A 1 389 ? -6.207 0.979 20.863 1.00 93.00 389 ARG A CA 1
ATOM 2704 C C . ARG A 1 389 ? -6.476 0.289 22.189 1.00 93.00 389 ARG A C 1
ATOM 2706 O O . ARG A 1 389 ? -6.574 -0.934 22.245 1.00 93.00 389 ARG A O 1
ATOM 2713 N N . GLN A 1 390 ? -6.709 1.087 23.227 1.00 91.69 390 GLN A N 1
ATOM 2714 C CA . GLN A 1 390 ? -7.291 0.654 24.492 1.00 91.69 390 GLN A CA 1
ATOM 2715 C C . GLN A 1 390 ? -8.819 0.651 24.406 1.00 91.69 390 GLN A C 1
ATOM 2717 O O . GLN A 1 390 ? -9.457 1.705 24.458 1.00 91.69 390 GLN A O 1
ATOM 2722 N N . ILE A 1 391 ? -9.408 -0.543 24.330 1.00 87.38 391 ILE A N 1
ATOM 2723 C CA . ILE A 1 391 ? -10.857 -0.762 24.347 1.00 87.38 391 ILE A CA 1
ATOM 2724 C C . ILE A 1 391 ? -11.203 -1.601 25.579 1.00 87.38 391 ILE A C 1
ATOM 2726 O O . ILE A 1 391 ? -10.615 -2.658 25.799 1.00 87.38 391 ILE A O 1
ATOM 2730 N N . ASN A 1 392 ? -12.132 -1.123 26.413 1.00 85.81 392 ASN A N 1
ATOM 2731 C CA . ASN A 1 392 ? -12.546 -1.779 27.664 1.00 85.81 392 ASN A CA 1
ATOM 2732 C C . ASN A 1 392 ? -11.363 -2.229 28.554 1.00 85.81 392 ASN A C 1
ATOM 2734 O O . ASN A 1 392 ? -11.380 -3.310 29.139 1.00 85.81 392 ASN A O 1
ATOM 2738 N N . GLY A 1 393 ? -10.315 -1.399 28.632 1.00 85.56 393 GLY A N 1
ATOM 2739 C CA . GLY A 1 393 ? -9.119 -1.658 29.445 1.00 85.56 393 GLY A CA 1
ATOM 2740 C C . GLY A 1 393 ? -8.130 -2.672 28.859 1.00 85.56 393 GLY A C 1
ATOM 2741 O O . GLY A 1 393 ? -7.240 -3.121 29.579 1.00 85.56 393 GLY A O 1
ATOM 2742 N N . ARG A 1 394 ? -8.267 -3.051 27.581 1.00 89.19 394 ARG A N 1
ATOM 2743 C CA . ARG A 1 394 ? -7.345 -3.961 26.888 1.00 89.19 394 ARG A CA 1
ATOM 2744 C C . ARG A 1 394 ? -6.823 -3.358 25.595 1.00 89.19 394 ARG A C 1
ATOM 2746 O O . ARG A 1 394 ? -7.543 -2.648 24.898 1.00 89.19 394 ARG A O 1
ATOM 2753 N N . LYS A 1 395 ? -5.589 -3.720 25.247 1.00 91.19 395 LYS A N 1
ATOM 2754 C CA . LYS A 1 395 ? -4.959 -3.359 23.978 1.00 91.19 395 LYS A CA 1
ATOM 2755 C C . LYS A 1 395 ? -5.481 -4.260 22.855 1.00 91.19 395 LYS A C 1
ATOM 2757 O O . LYS A 1 395 ? -5.367 -5.479 22.954 1.00 91.19 395 LYS A O 1
ATOM 2762 N N . HIS A 1 396 ? -6.005 -3.662 21.794 1.00 91.06 396 HIS A N 1
ATOM 2763 C CA . HIS A 1 396 ? -6.444 -4.332 20.572 1.00 91.06 396 HIS A CA 1
ATOM 2764 C C . HIS A 1 396 ? -5.678 -3.771 19.370 1.00 91.06 396 HIS A C 1
ATOM 2766 O O . HIS A 1 396 ? -5.465 -2.558 19.291 1.00 91.06 396 HIS A O 1
ATOM 2772 N N . LEU A 1 397 ? -5.301 -4.634 18.422 1.00 92.88 397 LEU A N 1
ATOM 2773 C CA . LEU A 1 397 ? -4.900 -4.193 17.090 1.00 92.88 397 LEU A CA 1
ATOM 2774 C C . LEU A 1 397 ? -6.161 -3.987 16.242 1.00 92.88 397 LEU A C 1
ATOM 2776 O O . LEU A 1 397 ? -7.072 -4.820 16.219 1.00 92.88 397 LEU A O 1
ATOM 2780 N N . ILE A 1 398 ? -6.205 -2.853 15.555 1.00 95.56 398 ILE A N 1
ATOM 2781 C CA . ILE A 1 398 ? -7.263 -2.455 14.636 1.00 95.56 398 ILE A CA 1
ATOM 2782 C C . ILE A 1 398 ? -6.654 -2.340 13.247 1.00 95.56 398 ILE A C 1
ATOM 2784 O O . ILE A 1 398 ? -5.739 -1.547 13.035 1.00 95.56 398 ILE A O 1
ATOM 2788 N N . ILE A 1 399 ? -7.192 -3.088 12.290 1.00 97.75 399 ILE A N 1
ATOM 2789 C CA . ILE A 1 399 ? -6.916 -2.901 10.866 1.00 97.75 399 ILE A CA 1
ATOM 2790 C C . ILE A 1 399 ? -8.073 -2.110 10.271 1.00 97.75 399 ILE A C 1
ATOM 2792 O O . ILE A 1 399 ? -9.220 -2.545 10.358 1.00 97.75 399 ILE A O 1
ATOM 2796 N N . GLY A 1 400 ? -7.790 -0.963 9.662 1.00 97.88 400 GLY A N 1
ATOM 2797 C CA . GLY A 1 400 ? -8.817 -0.081 9.122 1.00 97.88 400 GLY A CA 1
ATOM 2798 C C . GLY A 1 400 ? -8.548 0.382 7.700 1.00 97.88 400 GLY A C 1
ATOM 2799 O O . GLY A 1 400 ? -7.410 0.416 7.230 1.00 97.88 400 GLY A O 1
ATOM 2800 N N . ALA A 1 401 ? -9.627 0.751 7.017 1.00 98.56 401 ALA A N 1
ATOM 2801 C CA . ALA A 1 401 ? -9.591 1.403 5.719 1.00 98.56 401 ALA A CA 1
ATOM 2802 C C . ALA A 1 401 ? -10.659 2.499 5.658 1.00 98.56 401 ALA A C 1
ATOM 2804 O O . ALA A 1 401 ? -11.806 2.270 6.041 1.00 98.56 401 ALA A O 1
ATOM 2805 N N . VAL A 1 402 ? -10.294 3.664 5.130 1.00 98.56 402 VAL A N 1
ATOM 2806 C CA . VAL A 1 402 ? -11.200 4.766 4.781 1.00 98.56 402 VAL A CA 1
ATOM 2807 C C . VAL A 1 402 ? -10.913 5.144 3.335 1.00 98.56 402 VAL A C 1
ATOM 2809 O O . VAL A 1 402 ? -9.767 5.414 2.979 1.00 98.56 402 VAL A O 1
ATOM 2812 N N . MET A 1 403 ? -11.936 5.129 2.483 1.00 98.56 403 MET A N 1
ATOM 2813 C CA . MET A 1 403 ? -11.784 5.305 1.037 1.00 98.56 403 MET A CA 1
ATOM 2814 C C . MET A 1 403 ? -12.820 6.260 0.441 1.00 98.56 403 MET A C 1
ATOM 2816 O O . MET A 1 403 ? -13.875 6.513 1.028 1.00 98.56 403 MET A O 1
ATOM 2820 N N . SER A 1 404 ? -12.522 6.752 -0.763 1.00 98.19 404 SER A N 1
ATOM 2821 C CA . SER A 1 404 ? -13.372 7.608 -1.591 1.00 98.19 404 SER A CA 1
ATOM 2822 C C . SER A 1 404 ? -13.763 8.936 -0.930 1.00 98.19 404 SER A C 1
ATOM 2824 O O . SER A 1 404 ? -14.885 9.417 -1.103 1.00 98.19 404 SER A O 1
ATOM 2826 N N . GLN A 1 405 ? -12.842 9.545 -0.177 1.00 97.69 405 GLN A N 1
ATOM 2827 C CA . GLN A 1 405 ? -13.052 10.844 0.468 1.00 97.69 405 GLN A CA 1
ATOM 2828 C C . GLN A 1 405 ? -12.699 11.985 -0.503 1.00 97.69 405 GLN A C 1
ATOM 2830 O O . GLN A 1 405 ? -11.534 12.350 -0.650 1.00 97.69 405 GLN A O 1
ATOM 2835 N N . HIS A 1 406 ? -13.691 12.567 -1.180 1.00 96.06 406 HIS A N 1
ATOM 2836 C CA . HIS A 1 406 ? -13.483 13.560 -2.259 1.00 96.06 406 HIS A CA 1
ATOM 2837 C C . HIS A 1 406 ? -13.249 15.009 -1.785 1.00 96.06 406 HIS A C 1
ATOM 2839 O O . HIS A 1 406 ? -13.243 15.946 -2.582 1.00 96.06 406 HIS A O 1
ATOM 2845 N N . ARG A 1 407 ? -13.026 15.225 -0.484 1.00 92.50 407 ARG A N 1
ATOM 2846 C CA . ARG A 1 407 ? -12.733 16.551 0.080 1.00 92.50 407 ARG A CA 1
ATOM 2847 C C . ARG A 1 407 ? -11.254 16.914 -0.110 1.00 92.50 407 ARG A C 1
ATOM 2849 O O . ARG A 1 407 ? -10.380 16.379 0.564 1.00 92.50 407 ARG A O 1
ATOM 2856 N N . GLY A 1 408 ? -10.980 17.920 -0.938 1.00 90.25 408 GLY A N 1
ATOM 2857 C CA . GLY A 1 408 ? -9.636 18.481 -1.123 1.00 90.25 408 GLY A CA 1
ATOM 2858 C C . GLY A 1 408 ? -8.844 17.831 -2.263 1.00 90.25 408 GLY A C 1
ATOM 2859 O O . GLY A 1 408 ? -9.419 17.246 -3.173 1.00 90.25 408 GLY A O 1
ATOM 2860 N N . LYS A 1 409 ? -7.514 18.002 -2.250 1.00 91.44 409 LYS A N 1
ATOM 2861 C CA . LYS A 1 409 ? -6.607 17.609 -3.353 1.00 91.44 409 LYS A CA 1
ATOM 2862 C C . LYS A 1 409 ? -5.433 16.719 -2.909 1.00 91.44 409 LYS A C 1
ATOM 2864 O O . LYS A 1 409 ? -4.409 16.664 -3.581 1.00 91.44 409 LYS A O 1
ATOM 2869 N N . THR A 1 410 ? -5.542 16.086 -1.742 1.00 94.38 410 THR A N 1
ATOM 2870 C CA . THR A 1 410 ? -4.504 15.237 -1.133 1.00 94.38 410 THR A CA 1
ATOM 2871 C C . THR A 1 410 ? -5.160 14.130 -0.307 1.00 94.38 410 THR A C 1
ATOM 2873 O O . THR A 1 410 ? -6.364 14.172 -0.061 1.00 94.38 410 THR A O 1
ATOM 2876 N N . ALA A 1 411 ? -4.376 13.175 0.204 1.00 96.19 411 ALA A N 1
ATOM 2877 C CA . ALA A 1 411 ? -4.870 12.117 1.094 1.00 96.19 411 ALA A CA 1
ATOM 2878 C C . ALA A 1 411 ? -5.416 12.614 2.460 1.00 96.19 411 ALA A C 1
ATOM 2880 O O . ALA A 1 411 ? -5.960 11.818 3.226 1.00 96.19 411 ALA A O 1
ATOM 2881 N N . ALA A 1 412 ? -5.297 13.911 2.777 1.00 97.38 412 ALA A N 1
ATOM 2882 C CA . ALA A 1 412 ? -5.584 14.474 4.101 1.00 97.38 412 ALA A CA 1
ATOM 2883 C C . ALA A 1 412 ? -7.021 14.240 4.603 1.00 97.38 412 ALA A C 1
ATOM 2885 O O . ALA A 1 412 ? -7.222 14.113 5.809 1.00 97.38 412 ALA A O 1
ATOM 2886 N N . ALA A 1 413 ? -8.018 14.143 3.714 1.00 97.56 413 ALA A N 1
ATOM 2887 C CA . ALA A 1 413 ? -9.391 13.849 4.131 1.00 97.56 413 ALA A CA 1
ATOM 2888 C C . ALA A 1 413 ? -9.532 12.431 4.706 1.00 97.56 413 ALA A C 1
ATOM 2890 O O . ALA A 1 413 ? -10.058 12.277 5.801 1.00 97.56 413 ALA A O 1
ATOM 2891 N N . ALA A 1 414 ? -8.993 11.407 4.035 1.00 98.06 414 ALA A N 1
ATOM 2892 C CA . ALA A 1 414 ? -9.019 10.040 4.563 1.00 98.06 414 ALA A CA 1
ATOM 2893 C C . ALA A 1 414 ? -8.197 9.889 5.850 1.00 98.06 414 ALA A C 1
ATOM 2895 O O . ALA A 1 414 ? -8.583 9.117 6.724 1.00 98.06 414 ALA A O 1
ATOM 2896 N N . ILE A 1 415 ? -7.108 10.654 5.992 1.00 97.81 415 ILE A N 1
ATOM 2897 C CA . ILE A 1 415 ? -6.331 10.729 7.236 1.00 97.81 415 ILE A CA 1
ATOM 2898 C C . ILE A 1 415 ? -7.199 11.304 8.369 1.00 97.81 415 ILE A C 1
ATOM 2900 O O . ILE A 1 415 ? -7.388 10.632 9.377 1.00 97.81 415 ILE A O 1
ATOM 2904 N N . SER A 1 416 ? -7.807 12.481 8.184 1.00 97.00 416 SER A N 1
ATOM 2905 C CA . SER A 1 416 ? -8.636 13.124 9.219 1.00 97.00 416 SER A CA 1
ATOM 2906 C C . SER A 1 416 ? -9.895 12.323 9.578 1.00 97.00 416 SER A C 1
ATOM 2908 O O . SER A 1 416 ? -10.279 12.265 10.744 1.00 97.00 416 SER A O 1
ATOM 2910 N N . GLU A 1 417 ? -10.541 11.662 8.615 1.00 97.25 417 GLU A N 1
ATOM 2911 C CA . GLU A 1 417 ? -11.660 10.765 8.931 1.00 97.25 417 GLU A CA 1
ATOM 2912 C C . GLU A 1 417 ? -11.198 9.495 9.668 1.00 97.25 417 GLU A C 1
ATOM 2914 O O . GLU A 1 417 ? -11.897 9.024 10.563 1.00 97.25 417 GLU A O 1
ATOM 2919 N N . SER A 1 418 ? -10.003 8.971 9.368 1.00 97.25 418 SER A N 1
ATOM 2920 C CA . SER A 1 418 ? -9.427 7.836 10.108 1.00 97.25 418 SER A CA 1
ATOM 2921 C C . SER A 1 418 ? -9.054 8.206 11.545 1.00 97.25 418 SER A C 1
ATOM 2923 O O . SER A 1 418 ? -9.264 7.404 12.448 1.00 97.25 418 SER A O 1
ATOM 2925 N N . GLU A 1 419 ? -8.560 9.424 11.776 1.00 96.31 419 GLU A N 1
ATOM 2926 C CA . GLU A 1 419 ? -8.278 9.981 13.106 1.00 96.31 419 GLU A CA 1
ATOM 2927 C C . GLU A 1 419 ? -9.550 10.048 13.970 1.00 96.31 419 GLU A C 1
ATOM 2929 O O . GLU A 1 419 ? -9.567 9.552 15.098 1.00 96.31 419 GLU A O 1
ATOM 2934 N N . LYS A 1 420 ? -10.653 10.582 13.422 1.00 95.31 420 LYS A N 1
ATOM 2935 C CA . LYS A 1 420 ? -11.965 10.636 14.099 1.00 95.31 420 LYS A CA 1
ATOM 2936 C C . LYS A 1 420 ? -12.506 9.241 14.394 1.00 95.31 420 LYS A C 1
ATOM 2938 O O . LYS A 1 420 ? -12.937 8.969 15.517 1.00 95.31 420 LYS A O 1
ATOM 2943 N N . LEU A 1 421 ? -12.449 8.357 13.396 1.00 94.31 421 LEU A N 1
ATOM 2944 C CA . LEU A 1 421 ? -12.877 6.969 13.510 1.00 94.31 421 LEU A CA 1
ATOM 2945 C C . LEU A 1 421 ? -12.116 6.273 14.644 1.00 94.31 421 LEU A C 1
ATOM 2947 O O . LEU A 1 421 ? -12.732 5.717 15.549 1.00 94.31 421 LEU A O 1
ATOM 2951 N N . LEU A 1 422 ? -10.789 6.385 14.660 1.00 94.06 422 LEU A N 1
ATOM 2952 C CA . LEU A 1 422 ? -9.930 5.815 15.692 1.00 94.06 422 LEU A CA 1
ATOM 2953 C C . LEU A 1 422 ? -10.123 6.442 17.080 1.00 94.06 422 LEU A C 1
ATOM 2955 O O . LEU A 1 422 ? -10.076 5.726 18.078 1.00 94.06 422 LEU A O 1
ATOM 2959 N N . THR A 1 423 ? -10.351 7.753 17.162 1.00 92.38 423 THR A N 1
ATOM 2960 C CA . THR A 1 423 ? -10.602 8.463 18.430 1.00 92.38 423 THR A CA 1
ATOM 2961 C C . THR A 1 423 ? -11.916 8.017 19.072 1.00 92.38 423 THR A C 1
ATOM 2963 O O . THR A 1 423 ? -12.008 7.912 20.292 1.00 92.38 423 THR A O 1
ATOM 2966 N N . SER A 1 424 ? -12.924 7.675 18.261 1.00 91.25 424 SER A N 1
ATOM 2967 C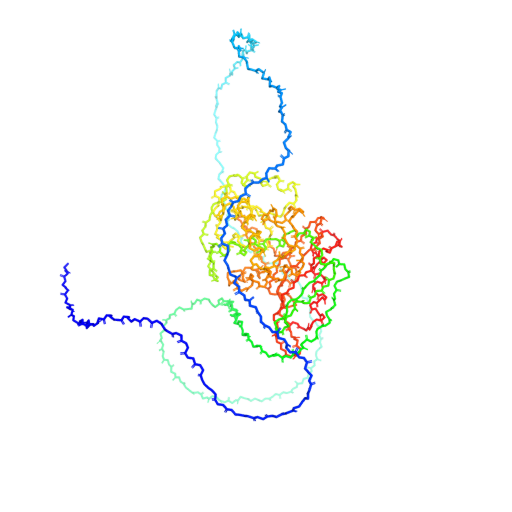 CA . SER A 1 424 ? -14.206 7.159 18.761 1.00 91.25 424 SER A CA 1
ATOM 2968 C C . SER A 1 424 ? -14.139 5.746 19.357 1.00 91.25 424 SER A C 1
ATOM 2970 O O . SER A 1 424 ? -15.045 5.352 20.085 1.00 91.25 424 SER A O 1
ATOM 2972 N N . LEU A 1 425 ? -13.076 4.984 19.069 1.00 89.12 425 LEU A N 1
ATOM 2973 C CA . LEU A 1 425 ? -12.924 3.591 19.512 1.00 89.12 425 LEU A CA 1
ATOM 2974 C C . LEU A 1 425 ? -12.218 3.460 20.864 1.00 89.12 425 LEU A C 1
ATOM 2976 O O . LEU A 1 425 ? -12.272 2.398 21.479 1.00 89.12 425 LEU A O 1
ATOM 2980 N N . GLY A 1 426 ? -11.553 4.521 21.322 1.00 84.88 426 GLY A N 1
ATOM 2981 C CA . GLY A 1 426 ? -10.801 4.537 22.568 1.00 84.88 426 GLY A CA 1
ATOM 2982 C C . GLY A 1 426 ? -9.546 5.398 22.479 1.00 84.88 426 GLY A C 1
ATOM 2983 O O . GLY A 1 426 ? -9.244 6.011 21.454 1.00 84.88 426 GLY A O 1
ATOM 2984 N N . LYS A 1 427 ? -8.791 5.421 23.578 1.00 85.50 427 LYS A N 1
ATOM 2985 C CA . LYS A 1 427 ? -7.453 6.025 23.606 1.00 85.50 427 LYS A CA 1
ATOM 2986 C C . LYS A 1 427 ? -6.444 5.089 22.916 1.00 85.50 427 LYS A C 1
ATOM 2988 O O . LYS A 1 427 ? -6.717 3.887 22.866 1.00 85.50 427 LYS A O 1
ATOM 2993 N N . PRO A 1 428 ? -5.320 5.606 22.387 1.00 84.00 428 PRO A N 1
ATOM 2994 C CA . PRO A 1 428 ? -4.184 4.784 21.951 1.00 84.00 428 PRO A CA 1
ATOM 2995 C C . PRO A 1 428 ? -3.764 3.743 23.006 1.00 84.00 428 PRO A C 1
ATOM 2997 O O . PRO A 1 428 ? -3.711 4.117 24.200 1.00 84.00 428 PRO A O 1
#

Foldseek 3Di:
DDDDDDDDDDDDDDDDDDDDDDDDDDDDDDDDDDDDDDDDDDDDDDDDDDDDDDDDDDDDDDDDDDDDDDDDDDDDDDDDDDDDDDDDDDDDDDDDDDDDDDDDDDDDDDDDDDDDDDDDDDDDDDDDDDDDDDDDDDDDDDDDDDDDDDDPPPPPDPPPPPLPQDDDAQDADFPADPDDKKWKDWRNHPDIDIDDDQAWFQAFQLLLLLLLQLLCVQFPDDQPDQADKDFQAPVLLVCPVVCVVVVHQAFDHDGRDIGGPLLLLLCCQFSVHQSSLQVSQCVRQVGFVRSQVSSVVVLVVLVQPNFHDPGSRSPPRVGIGGFSSSLSSVVVQCVRSSSLSRQLDQWHAGPVRDIDGGQQPCRVHQQWRGKGWGDDQRWATKIWTWGWFQAPNDIMIMTMIDTRHNPDHGNVRRNVSVVSRSVSRHGD

Secondary structure (DSSP, 8-state):
---------------------------------------------------------------------------------------------------------------------------------------------------------------------------------SSSEEEEEETT-SS-EEEE----EE-GGGGHHHHHHHHHHHS---TT----EEEPPHHHHHHHHHHHHTT-------TT-EEEHHHHHHHHHTS--HHHHHHHHHHHHSSHHHHHHHHHHHHHHTT-TT-B-S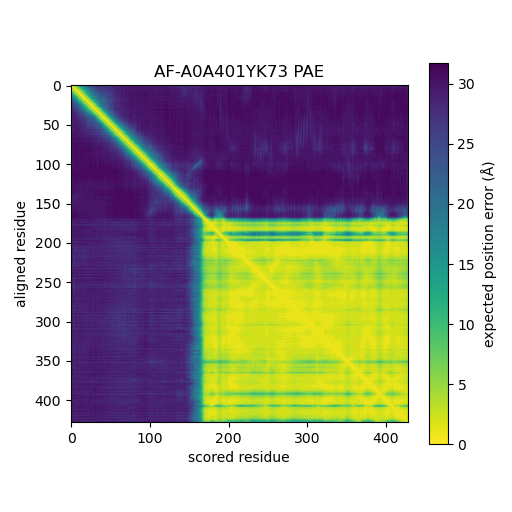SSSS-STT-EE-HHHHHHHHHHHTTSHHHHHHHT--EEE-TT--EEE-S-TTTTSTTEEEEEEEEETTTEEEEEEEEEEEETTEEEEEEEEEEEE-SSSSTHHHHHHHHHHHHHH-B-

InterPro domains:
  IPR001967 Peptidase S11, D-alanyl-D-alanine carboxypeptidase A, N-terminal [PF00768] (200-390)
  IPR012338 Beta-lactamase/transpeptidase-like [G3DSA:3.40.710.10] (180-427)
  IPR012338 Beta-lactamase/transpeptidase-like [SSF56601] (191-422)
  IPR018044 Peptidase S11, D-alanyl-D-alanine carboxypeptidase A [PR00725] (204-215)
  IPR018044 Peptidase S11, D-alanyl-D-alanine carboxypeptidase A [PR00725] (264-281)
  IPR018044 Peptidase S11, D-alanyl-D-alanine carboxypeptidase A [PR00725] (291-304)

Nearest PDB structures (foldseek):
  3it9-assembly3_C  TM=8.528E-01  e=4.153E-18  Escherichia coli
  3it9-assembly2_B  TM=8.530E-01  e=8.391E-17  Escherichia coli
  5fsr-assembly2_B  TM=8.661E-01  e=9.974E-16  Escherichia coli K-12
  3itb-assembly1_A  TM=8.160E-01  e=1.805E-16  Escherichia coli
  5fsr-assembly1_A  TM=8.286E-01  e=3.869E-15  Escherichia coli K-12

pLDDT: mean 72.09, std 29.59, range [25.06, 98.94]